Protein 3S5S (pdb70)

B-factor: mean 32.75, std 14.04, range [7.65, 86.2]

CATH classification: 3.30.390.10 (+1 more: 3.20.20.120)

Organism: Sorangium cellulosum (strain So ce56) (NCBI:txid448385)

Sequence (724 aa):
TTPTLIRRVSIEALDIPLHEPFGIAGGAQERAANLLVTVELADGTLGFGEAAPLPAFNGETQDGSRAAAVSLREAVVGSDARAWRAVARALREASGGGAGAARCAIETAILDALTKRAGMPLWAFFGGSGTALTTDITITTGSPERAEEAARRRAAAMGFRALKVKVGGRLAASDPARIEAIHAAAPGASLILDGNGGLTAGEALALVAHARRLGADVALLEQPVPRDDDWDGMKEVTRRAGVDVAADESAASAEDVLRVAAERAATVVNIKLMKGGIAEEALDIAAVARRAAGLGLMIGGMMVESVLAMTASACFAAGLGGFSFVDLDTPLFLAENPFDGGFVQRGPALSLEGIRAGHGVTPQGAENLYFTPTLIRRVSIEALDIPLHEPFGIAGGAQQERAANLLVTVELADGTLGFGEAAPLPAFNGETQDGSRAAAVSLREEAVVGSDARAWRAVARALRREASGGGAGAARCAIETAILDALTKRAGMPLWAFFGGSGTALTTDITITTGSPERAEEAARRRAAAMGFRALKVKVGGRLAASDPARIEAIHAAAPGASLILDGNGGLTAGEALALVAHARRLGADVALLEQPVPRDDWDGMKEVTRRAGVDVAADESAASAEDVLRVAAERRAATVVNIKLMKGGIAEALDIAAVARRAAGLGLMIGGMMVESVLAMTASACFAAGLGGFSFVDLDTPLFLAENPFDGGFVQRGPALSLEGIRAGHGVTPQ

Secondary structure (DSSP, 8-state):
--TTBEEEEEEEEEEEEEEEEEEETTEEEEEEEEEEEEEEETTS-EEEEEE---HHHHS--HHHHHHHHHHTHHHHTTSBGGGHHHHHHHHHHHHTT--HHHHHHHHHHHHHHHHHTTT-BHHHHTT-S-SEEE--EEE-SS-SHHHHHHHHHHHHHT--EEEEE--GGGTTTHHHHHHHHHHH-TT-EEEEE-TT-S-HHHHHHHHHHHHHTT-EEEEEE--S-TT-HHHHHHHHHHSSS-EEESTT-SSHHHHHHHHHTT--SEEEE-HHHHHHHHHHHHHHHHHHTT-EEEE--SS--HHHHHHHHHHHHHH--EEEE---GGGGBS---EE-S-EEETTEEE-TT--SBT--EE---EEEE-/-TTBEEEEEEEEEEEEB--STT----S--EEEEEEEEEEETTS-EEEEEE---HHHHS--HHHHHHHHHHHSTTTTTSBGGGHHHHHHHHHHHHTT--HHHHHHHHHHHHHHHHHHTT-BHHHHTT-S-SEEE--EEE-SS-HHHHHHHHHHHHHTT--EEEEE-SSTTGGGHHHHHHHHHHH-TT-EEEEE-TT---HHHHHHHHHHHHHHT-EEEEEE--S-TT-HHHHHHHHHHSSSEEEESTT-SSHHHHHHHHHHTS-SEEEE-HHHH-HHHHHHHHHHHHHTT-EEEE--SS--HHHHHHHHHHHHHH---SEE---GGGGBS---EE-S-EEETTEEE-TT--SBT--EE-

InterPro domains:
  IPR013341 Mandelate racemase, N-terminal domain [PF02746] (14-128)
  IPR013342 Mandelate racemase, C-terminal domain [PF13378] (148-361)
  IPR013342 Mandelate racemase, C-terminal domain [SM00922] (145-243)
  IPR029017 Enolase-like, N-terminal [G3DSA:3.30.390.10] (1-120)
  IPR029017 Enolase-like, N-terminal [SSF54826] (7-129)
  IPR034603 Dipeptide epimerase [cd03319] (9-330)
  IPR036849 Enolase-like, C-terminal domain superfamily [G3DSA:3.20.20.120] (121-367)
  IPR036849 Enolase-like, C-terminal domain superfamily [SSF51604] (117-359)

Foldseek 3Di:
DPQQAWFKKKKAWDWFAFPCWFAFAPDTDGIQGKMWIWTATNNGQIFIFIQRDGCRQPHDDSVNLVVLLVVLVVLGHRDGLVPLVSSLVSSCVVQVLPSLRSSQGRSLRSLQRVWQVVQHELLVVLACLDFKDFAAEEAGDDALVSLLVVLLVLLVLPHQEYEYHAAHPPNVRLLSSLVSNCVRNVNHEYEYAQSQRAFLVSQLVSLVSNVVSVHHHAEYENNHDLPPQVSLLVCLVRNPHFYEYENQPLALVSLVVCLVSVSTQAYEAECRSHHDVRSVSNVVSCVVSNHAYEYEYHLDALRSLLSSSSNDSSNDRHPHYHRCNNVRTPDHQKDFAWDDRSRMTGQVVRRTRRGIDGPVMDMDGD/DQQAWAFKDKDWDWFKFADFDDDDRPPIDTQTKMWIWIATNNGQIFIFIQRDDCVQPHDDNVNLVVLLVQLTVLRHGDGLVPLVVSLVSSCVSNVNDSLSSSQGVSLRSLLRVFQVVLAELLVVLAQLDFKDFAAEEQDDDALVSLLVSLQVLVVLPHQEYEYEEADPPNVCLLSNLVSSCVNRVSHEYEYEDSQHAALVSQLVSLVSNVVSPHHHAEYENNHALVPLVSLLSNQVPNPHFYEYENCQLFLVSLVVCLVSVSTQEYEAECSRHHDVRSVSNVVSNVVSRHAYEYEYDLDALSRLLSSSSNDSRNDRHPHYHRCNNSGTPDHQKDAGWDDRSSMTGQVPGRGRSGIDGD

Structure (mmCIF, N/CA/C/O backbone):
data_3S5S
#
_entry.id   3S5S
#
_cell.length_a   96.365
_cell.length_b   96.365
_cell.length_c   152.354
_cell.angle_alpha   90.000
_cell.angle_beta   90.000
_cell.angle_gamma   90.000
#
_symmetry.space_group_name_H-M   'P 43 21 2'
#
loop_
_entity.id
_entity.type
_entity.pdbx_description
1 polymer 'Mandelate racemase/muconate lactonizing enzyme family protein'
2 non-polymer 'SULFATE ION'
3 water water
#
loop_
_atom_site.group_PDB
_atom_site.id
_atom_site.type_symbol
_atom_site.label_atom_id
_atom_site.label_alt_id
_atom_site.label_comp_id
_atom_site.label_asym_id
_atom_site.label_entity_id
_atom_site.label_seq_id
_atom_site.pdbx_PDB_ins_code
_atom_site.Cartn_x
_atom_site.Cartn_y
_atom_site.Cartn_z
_atom_site.occupancy
_atom_site.B_iso_or_equiv
_atom_site.auth_seq_id
_atom_site.auth_comp_id
_atom_site.auth_asym_id
_atom_site.auth_atom_id
_atom_site.pdbx_PDB_model_num
ATOM 1 N N . THR A 1 2 ? -7.067 25.939 81.174 1.00 34.67 2 THR A N 1
ATOM 2 C CA . THR A 1 2 ? -5.804 25.643 80.416 1.00 34.29 2 THR A CA 1
ATOM 3 C C . THR A 1 2 ? -5.921 25.766 78.866 1.00 32.28 2 THR A C 1
ATOM 4 O O . THR A 1 2 ? -6.689 25.041 78.246 1.00 33.05 2 THR A O 1
ATOM 8 N N . THR A 1 3 ? -5.122 26.627 78.236 1.00 30.58 3 THR A N 1
ATOM 9 C CA . THR A 1 3 ? -5.219 26.850 76.777 1.00 29.16 3 THR A CA 1
ATOM 10 C C . THR A 1 3 ? -5.293 25.537 75.919 1.00 27.62 3 THR A C 1
ATOM 11 O O . THR A 1 3 ? -4.393 24.697 75.959 1.00 26.67 3 THR A O 1
ATOM 15 N N . PRO A 1 4 ? -6.366 25.363 75.136 1.00 27.02 4 PRO A N 1
ATOM 16 C CA . PRO A 1 4 ? -6.542 24.022 74.522 1.00 25.97 4 PRO A CA 1
ATOM 17 C C . PRO A 1 4 ? -5.453 23.592 73.561 1.00 25.19 4 PRO A C 1
ATOM 18 O O . PRO A 1 4 ? -5.190 22.381 73.384 1.00 25.06 4 PRO A O 1
ATOM 22 N N . THR A 1 5 ? -4.773 24.582 73.011 1.00 25.52 5 THR A N 1
ATOM 23 C CA . THR A 1 5 ? -3.858 24.378 71.881 1.00 24.46 5 THR A CA 1
ATOM 24 C C . THR A 1 5 ? -2.386 24.363 72.282 1.00 23.81 5 THR A C 1
ATOM 25 O O . THR A 1 5 ? -1.539 24.308 71.412 1.00 23.17 5 THR A O 1
ATOM 29 N N . LEU A 1 6 ? -2.079 24.426 73.579 1.00 23.99 6 LEU A N 1
ATOM 30 C CA . LEU A 1 6 ? -0.704 24.217 74.021 1.00 24.32 6 LEU A CA 1
ATOM 31 C C . LEU A 1 6 ? -0.308 22.775 73.745 1.00 23.20 6 LEU A C 1
ATOM 32 O O . LEU A 1 6 ? -1.116 21.875 73.924 1.00 22.68 6 LEU A O 1
ATOM 37 N N . ILE A 1 7 ? 0.940 22.570 73.341 1.00 22.77 7 ILE A N 1
ATOM 38 C CA . ILE A 1 7 ? 1.492 21.221 73.113 1.00 22.14 7 ILE A CA 1
ATOM 39 C C . ILE A 1 7 ? 1.940 20.547 74.412 1.00 24.45 7 ILE A C 1
ATOM 40 O O . ILE A 1 7 ? 2.910 20.957 75.081 1.00 26.04 7 ILE A O 1
ATOM 45 N N . ARG A 1 8 ? 1.192 19.521 74.782 1.00 25.59 8 ARG A N 1
ATOM 46 C CA . ARG A 1 8 ? 1.404 18.793 76.010 1.00 27.70 8 ARG A CA 1
ATOM 47 C C . ARG A 1 8 ? 2.451 17.674 75.821 1.00 27.40 8 ARG A C 1
ATOM 48 O O . ARG A 1 8 ? 3.182 17.357 76.733 1.00 27.04 8 ARG A O 1
ATOM 56 N N . ARG A 1 9 ? 2.501 17.075 74.634 1.00 26.45 9 ARG A N 1
ATOM 57 C CA . ARG A 1 9 ? 3.387 15.933 74.377 1.00 28.48 9 ARG A CA 1
ATOM 58 C C . ARG A 1 9 ? 3.818 15.763 72.908 1.00 27.52 9 ARG A C 1
ATOM 59 O O . ARG A 1 9 ? 2.983 15.859 72.011 1.00 26.32 9 ARG A O 1
ATOM 67 N N . VAL A 1 10 ? 5.102 15.490 72.682 1.00 28.25 10 VAL A N 1
ATOM 68 C CA . VAL A 1 10 ? 5.587 15.053 71.388 1.00 28.84 10 VAL A CA 1
ATOM 69 C C . VAL A 1 10 ? 6.153 13.632 71.496 1.00 30.07 10 VAL A C 1
ATOM 70 O O . VAL A 1 10 ? 7.012 13.363 72.319 1.00 31.91 10 VAL A O 1
ATOM 74 N N . SER A 1 11 ? 5.664 12.715 70.678 1.00 29.20 11 SER A N 1
ATOM 75 C CA . SER A 1 11 ? 6.291 11.419 70.562 1.00 29.84 11 SER A CA 1
ATOM 76 C C . SER A 1 11 ? 6.988 11.289 69.228 1.00 29.31 11 SER A C 1
ATOM 77 O O . SER A 1 11 ? 6.621 11.953 68.237 1.00 28.21 11 SER A O 1
ATOM 80 N N . ILE A 1 12 ? 8.003 10.437 69.232 1.00 29.91 12 ILE A N 1
ATOM 81 C CA . ILE A 1 12 ? 8.757 10.083 68.063 1.00 30.03 12 ILE A CA 1
ATOM 82 C C . ILE A 1 12 ? 8.894 8.555 68.050 1.00 31.01 12 ILE A C 1
ATOM 83 O O . ILE A 1 12 ? 9.375 7.965 69.018 1.00 31.75 12 ILE A O 1
ATOM 88 N N . GLU A 1 13 ? 8.500 7.913 66.961 1.00 30.19 13 GLU A N 1
ATOM 89 C CA . GLU A 1 13 ? 8.759 6.484 66.848 1.00 32.04 13 GLU A CA 1
ATOM 90 C C . GLU A 1 13 ? 9.261 6.096 65.456 1.00 30.88 13 GLU A C 1
ATOM 91 O O . GLU A 1 13 ? 9.061 6.824 64.468 1.00 30.28 13 GLU A O 1
ATOM 97 N N . ALA A 1 14 ? 9.938 4.957 65.411 1.00 32.02 14 ALA A N 1
ATOM 98 C CA . ALA A 1 14 ? 10.402 4.322 64.186 1.00 32.45 14 ALA A CA 1
ATOM 99 C C . ALA A 1 14 ? 9.240 4.160 63.187 1.00 31.92 14 ALA A C 1
ATOM 100 O O . ALA A 1 14 ? 8.158 3.682 63.556 1.00 32.55 14 ALA A O 1
ATOM 102 N N . LEU A 1 15 ? 9.459 4.591 61.949 1.00 30.53 15 LEU A N 1
ATOM 103 C CA . LEU A 1 15 ? 8.502 4.348 60.851 1.00 30.51 15 LEU A CA 1
ATOM 104 C C . LEU A 1 15 ? 9.233 3.591 59.716 1.00 31.03 15 LEU A C 1
ATOM 105 O O . LEU A 1 15 ? 9.696 4.197 58.733 1.00 30.48 15 LEU A O 1
ATOM 110 N N . ASP A 1 16 ? 9.384 2.291 59.900 1.00 31.63 16 ASP A N 1
ATOM 111 C CA . ASP A 1 16 ? 10.113 1.471 58.958 1.00 34.09 16 ASP A CA 1
ATOM 112 C C . ASP A 1 16 ? 9.136 0.752 58.030 1.00 34.95 16 ASP A C 1
ATOM 113 O O . ASP A 1 16 ? 8.440 -0.189 58.454 1.00 35.91 16 ASP A O 1
ATOM 118 N N . ILE A 1 17 ? 9.109 1.179 56.771 1.00 34.58 17 ILE A N 1
ATOM 119 C CA . ILE A 1 17 ? 8.284 0.535 55.751 1.00 35.05 17 ILE A CA 1
ATOM 120 C C . ILE A 1 17 ? 9.094 -0.097 54.617 1.00 36.53 17 ILE A C 1
ATOM 121 O O . ILE A 1 17 ? 9.913 0.589 53.983 1.00 36.72 17 ILE A O 1
ATOM 126 N N . PRO A 1 18 ? 8.848 -1.383 54.330 1.00 38.09 18 PRO A N 1
ATOM 127 C CA . PRO A 1 18 ? 9.539 -2.036 53.245 1.00 40.39 18 PRO A CA 1
ATOM 128 C C . PRO A 1 18 ? 9.242 -1.399 51.876 1.00 40.84 18 PRO A C 1
ATOM 129 O O . PRO A 1 18 ? 8.122 -0.932 51.621 1.00 39.55 18 PRO A O 1
ATOM 133 N N . LEU A 1 19 ? 10.275 -1.339 51.039 1.00 43.23 19 LEU A N 1
ATOM 134 C CA . LEU A 1 19 ? 10.170 -1.012 49.625 1.00 45.34 19 LEU A CA 1
ATOM 135 C C . LEU A 1 19 ? 10.077 -2.357 48.902 1.00 49.56 19 LEU A C 1
ATOM 136 O O . LEU A 1 19 ? 10.690 -3.339 49.365 1.00 51.48 19 LEU A O 1
ATOM 141 N N . HIS A 1 20 ? 9.299 -2.439 47.814 1.00 52.26 20 HIS A N 1
ATOM 142 C CA . HIS A 1 20 ? 9.182 -3.714 47.061 1.00 57.17 20 HIS A CA 1
ATOM 143 C C . HIS A 1 20 ? 10.591 -4.146 46.613 1.00 60.68 20 HIS A C 1
ATOM 144 O O . HIS A 1 20 ? 11.158 -5.195 47.017 1.00 62.15 20 HIS A O 1
ATOM 151 N N . GLU A 1 21 ? 11.124 -3.285 45.750 1.00 62.42 21 GLU A N 1
ATOM 152 C CA . GLU A 1 21 ? 12.502 -3.285 45.294 1.00 65.62 21 GLU A CA 1
ATOM 153 C C . GLU A 1 21 ? 13.127 -2.036 45.976 1.00 64.21 21 GLU A C 1
ATOM 154 O O . GLU A 1 21 ? 12.406 -1.093 46.283 1.00 62.51 21 GLU A O 1
ATOM 160 N N . PRO A 1 22 ? 14.450 -2.050 46.260 1.00 66.04 22 PRO A N 1
ATOM 161 C CA . PRO A 1 22 ? 15.193 -0.821 46.599 1.00 65.16 22 PRO A CA 1
ATOM 162 C C . PRO A 1 22 ? 14.908 0.361 45.638 1.00 64.19 22 PRO A C 1
ATOM 163 O O . PRO A 1 22 ? 14.660 0.137 44.441 1.00 65.52 22 PRO A O 1
ATOM 167 N N . PHE A 1 23 ? 14.924 1.591 46.169 1.00 62.09 23 PHE A N 1
ATOM 168 C CA . PHE A 1 23 ? 14.699 2.834 45.405 1.00 60.37 23 PHE A CA 1
ATOM 169 C C . PHE A 1 23 ? 16.084 3.413 45.043 1.00 60.83 23 PHE A C 1
ATOM 170 O O . PHE A 1 23 ? 16.704 4.113 45.848 1.00 59.53 23 PHE A O 1
ATOM 178 N N . GLY A 1 24 ? 16.583 3.081 43.851 1.00 62.56 24 GLY A N 1
ATOM 179 C CA . GLY A 1 24 ? 17.936 3.486 43.431 1.00 63.94 24 GLY A CA 1
ATOM 180 C C . GLY A 1 24 ? 17.975 4.919 42.913 1.00 63.32 24 GLY A C 1
ATOM 181 O O . GLY A 1 24 ? 17.169 5.289 42.043 1.00 62.91 24 GLY A O 1
ATOM 182 N N . ILE A 1 25 ? 18.880 5.739 43.464 1.00 63.18 25 ILE A N 1
ATOM 183 C CA . ILE A 1 25 ? 19.192 7.077 42.907 1.00 62.51 25 ILE A CA 1
ATOM 184 C C . ILE A 1 25 ? 20.681 7.125 42.533 1.00 64.57 25 ILE A C 1
ATOM 185 O O . ILE A 1 25 ? 21.385 6.116 42.686 1.00 66.09 25 ILE A O 1
ATOM 190 N N . ALA A 1 26 ? 21.158 8.273 42.037 1.00 64.70 26 ALA A N 1
ATOM 191 C CA . ALA A 1 26 ? 22.588 8.461 41.734 1.00 66.34 26 ALA A CA 1
ATOM 192 C C . ALA A 1 26 ? 23.438 8.236 42.992 1.00 67.37 26 ALA A C 1
ATOM 193 O O . ALA A 1 26 ? 23.419 9.054 43.925 1.00 66.50 26 ALA A O 1
ATOM 195 N N . GLY A 1 27 ? 24.157 7.113 43.026 1.00 69.63 27 GLY A N 1
ATOM 196 C CA . GLY A 1 27 ? 24.863 6.674 44.238 1.00 70.74 27 GLY A CA 1
ATOM 197 C C . GLY A 1 27 ? 23.992 6.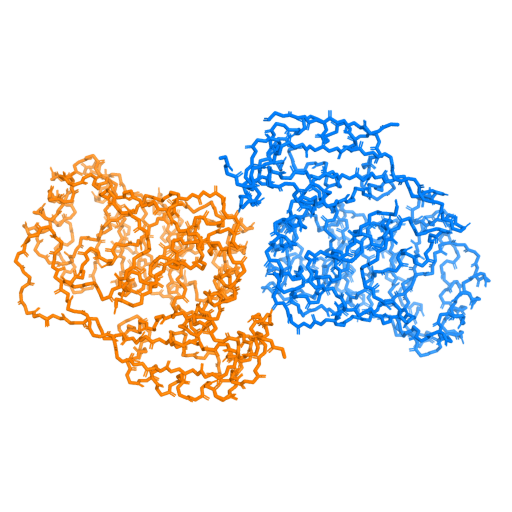726 45.501 1.00 68.96 27 GLY A C 1
ATOM 198 O O . GLY A 1 27 ? 24.217 7.549 46.403 1.00 67.86 27 GLY A O 1
ATOM 199 N N . GLY A 1 28 ? 22.992 5.848 45.556 1.00 68.05 28 GLY A N 1
ATOM 200 C CA . GLY A 1 28 ? 22.203 5.667 46.758 1.00 66.52 28 GLY A CA 1
ATOM 201 C C . GLY A 1 28 ? 20.994 4.768 46.584 1.00 65.78 28 GLY A C 1
ATOM 202 O O . GLY A 1 28 ? 20.119 5.045 45.749 1.00 64.36 28 GLY A O 1
ATOM 203 N N . ALA A 1 29 ? 20.955 3.689 47.376 1.00 66.11 29 ALA A N 1
ATOM 204 C CA . ALA A 1 29 ? 19.774 2.809 47.467 1.00 64.63 29 ALA A CA 1
ATOM 205 C C . ALA A 1 29 ? 19.225 2.734 48.891 1.00 63.00 29 ALA A C 1
ATOM 206 O O . ALA A 1 29 ? 19.957 2.456 49.857 1.00 64.25 29 ALA A O 1
ATOM 208 N N . GLN A 1 30 ? 17.929 3.013 48.997 1.00 59.63 30 GLN A N 1
ATOM 209 C CA . GLN A 1 30 ? 17.145 2.887 50.218 1.00 57.04 30 GLN A CA 1
ATOM 210 C C . GLN A 1 30 ? 16.339 1.542 50.087 1.00 56.39 30 GLN A C 1
ATOM 211 O O . GLN A 1 30 ? 15.542 1.429 49.165 1.00 55.73 30 GLN A O 1
ATOM 217 N N . GLU A 1 31 ? 16.558 0.531 50.954 1.00 55.86 31 GLU A N 1
ATOM 218 C CA . GLU A 1 31 ? 15.854 -0.807 50.865 1.00 55.20 31 GLU A CA 1
ATOM 219 C C . GLU A 1 31 ? 14.674 -0.973 51.851 1.00 52.33 31 GLU A C 1
ATOM 220 O O . GLU A 1 31 ? 14.008 -2.026 51.909 1.00 52.87 31 GLU A O 1
ATOM 226 N N . ARG A 1 32 ? 14.460 0.078 52.632 1.00 47.67 32 ARG A N 1
ATOM 227 C CA . ARG A 1 32 ? 13.473 0.155 53.676 1.00 44.65 32 ARG A CA 1
ATOM 228 C C . ARG A 1 32 ? 13.306 1.650 53.656 1.00 41.12 32 ARG A C 1
ATOM 229 O O . ARG A 1 32 ? 14.275 2.365 53.447 1.00 40.66 32 ARG A O 1
ATOM 237 N N . ALA A 1 33 ? 12.095 2.145 53.839 1.00 37.63 33 ALA A N 1
ATOM 238 C CA . ALA A 1 33 ? 11.958 3.522 54.183 1.00 33.88 33 ALA A CA 1
ATOM 239 C C . ALA A 1 33 ? 12.156 3.612 55.703 1.00 33.49 33 ALA A C 1
ATOM 240 O O . ALA A 1 33 ? 11.281 3.186 56.489 1.00 33.31 33 ALA A O 1
ATOM 242 N N . ALA A 1 34 ? 13.333 4.103 56.111 1.00 31.76 34 ALA A N 1
ATOM 243 C CA . ALA A 1 34 ? 13.680 4.276 57.523 1.00 30.72 34 ALA A CA 1
ATOM 244 C C . ALA A 1 34 ? 13.257 5.696 58.004 1.00 28.56 34 ALA A C 1
ATOM 245 O O . ALA A 1 34 ? 14.063 6.627 58.138 1.00 28.09 34 ALA A O 1
ATOM 247 N N . ASN A 1 35 ? 11.962 5.832 58.260 1.00 26.85 35 ASN A N 1
ATOM 248 C CA . ASN A 1 35 ? 11.368 7.099 58.594 1.00 24.64 35 ASN A CA 1
ATOM 249 C C . ASN A 1 35 ? 11.027 7.182 60.103 1.00 24.87 35 ASN A C 1
ATOM 250 O O . ASN A 1 35 ? 11.409 6.302 60.889 1.00 25.16 35 ASN A O 1
ATOM 255 N N . LEU A 1 36 ? 10.383 8.278 60.508 1.00 23.30 36 LEU A N 1
ATOM 256 C CA . LEU A 1 36 ? 9.927 8.418 61.872 1.00 23.80 36 LEU A CA 1
ATOM 257 C C . LEU A 1 36 ? 8.511 8.917 61.829 1.00 23.41 36 LEU A C 1
ATOM 258 O O . LEU A 1 36 ? 8.116 9.654 60.889 1.00 22.42 36 LEU A O 1
ATOM 263 N N . LEU A 1 37 ? 7.769 8.531 62.857 1.00 22.94 37 LEU A N 1
ATOM 264 C CA . LEU A 1 37 ? 6.442 9.075 63.066 1.00 22.57 37 LEU A CA 1
ATOM 265 C C . LEU A 1 37 ? 6.498 9.932 64.330 1.00 22.08 37 LEU A C 1
ATOM 266 O O . LEU A 1 37 ? 6.936 9.455 65.425 1.00 22.44 37 LEU A O 1
ATOM 271 N N . VAL A 1 38 ? 6.094 11.187 64.145 1.00 20.89 38 VAL A N 1
ATOM 272 C CA . VAL A 1 38 ? 6.007 12.195 65.204 1.00 20.67 38 VAL A CA 1
ATOM 273 C C . VAL A 1 38 ? 4.544 12.461 65.457 1.00 20.93 38 VAL A C 1
ATOM 274 O O . VAL A 1 38 ? 3.774 12.725 64.525 1.00 20.42 38 VAL A O 1
ATOM 278 N N . THR A 1 39 ? 4.167 12.367 66.722 1.00 22.74 39 THR A N 1
ATOM 279 C CA . THR A 1 39 ? 2.810 12.653 67.175 1.00 23.19 39 THR A CA 1
ATOM 280 C C . THR A 1 39 ? 2.914 13.831 68.123 1.00 23.85 39 THR A C 1
ATOM 281 O O . THR A 1 39 ? 3.689 13.828 69.080 1.00 25.12 39 THR A O 1
ATOM 285 N N . VAL A 1 40 ? 2.111 14.842 67.860 1.00 23.76 40 VAL A N 1
ATOM 286 C CA . VAL A 1 40 ? 1.972 15.981 68.750 1.00 23.70 40 VAL A CA 1
ATOM 287 C C . VAL A 1 40 ? 0.585 15.832 69.373 1.00 24.75 40 VAL A C 1
ATOM 288 O O . VAL A 1 40 ? -0.388 15.592 68.656 1.00 25.35 40 VAL A O 1
ATOM 292 N N . GLU A 1 41 ? 0.492 15.924 70.702 1.00 26.24 41 GLU A N 1
ATOM 293 C CA . GLU A 1 41 ? -0.788 15.910 71.389 1.00 26.19 41 GLU A CA 1
ATOM 294 C C . GLU A 1 41 ? -1.035 17.259 72.056 1.00 25.93 41 GLU A C 1
ATOM 295 O O . GLU A 1 41 ? -0.210 17.712 72.854 1.00 27.34 41 GLU A O 1
ATOM 301 N N . LEU A 1 42 ? -2.171 17.891 71.752 1.00 24.22 42 LEU A N 1
ATOM 302 C CA . LEU A 1 42 ? -2.553 19.169 72.382 1.00 23.17 42 LEU A CA 1
ATOM 303 C C . LEU A 1 42 ? -3.224 18.936 73.732 1.00 24.68 42 LEU A C 1
ATOM 304 O O . LEU A 1 42 ? -3.605 17.803 74.066 1.00 25.72 42 LEU A O 1
ATOM 309 N N . ALA A 1 43 ? -3.399 20.024 74.474 1.00 24.03 43 ALA A N 1
ATOM 310 C CA . ALA A 1 43 ? -3.950 19.986 75.782 1.00 25.35 43 ALA A CA 1
ATOM 311 C C . ALA A 1 43 ? -5.383 19.501 75.765 1.00 25.92 43 ALA A C 1
ATOM 312 O O . ALA A 1 43 ? -5.806 18.845 76.737 1.00 25.39 43 ALA A O 1
ATOM 314 N N . ASP A 1 44 ? -6.110 19.804 74.678 1.00 24.74 44 ASP A N 1
ATOM 315 C CA . ASP A 1 44 ? -7.505 19.390 74.560 1.00 25.39 44 ASP A CA 1
ATOM 316 C C . ASP A 1 44 ? -7.621 17.954 74.078 1.00 25.88 44 ASP A C 1
ATOM 317 O O . ASP A 1 44 ? -8.728 17.439 73.983 1.00 26.52 44 ASP A O 1
ATOM 322 N N . GLY A 1 45 ? -6.491 17.302 73.757 1.00 26.04 45 GLY A N 1
ATOM 323 C CA . GLY A 1 45 ? -6.491 15.869 73.382 1.00 25.22 45 GLY A CA 1
ATOM 324 C C . GLY A 1 45 ? -6.304 15.621 71.882 1.00 25.27 45 GLY A C 1
ATOM 325 O O . GLY A 1 45 ? -6.156 14.456 71.459 1.00 25.83 45 GLY A O 1
ATOM 326 N N . THR A 1 46 ? -6.305 16.691 71.073 1.00 23.52 46 THR A N 1
ATOM 327 C CA . THR A 1 46 ? -6.107 16.576 69.632 1.00 22.63 46 THR A CA 1
ATOM 328 C C . THR A 1 46 ? -4.749 15.943 69.329 1.00 22.81 46 THR A C 1
ATOM 329 O O . THR A 1 46 ? -3.717 16.371 69.846 1.00 22.96 46 THR A O 1
ATOM 333 N N . LEU A 1 47 ? -4.732 14.943 68.462 1.00 22.99 47 LEU A N 1
ATOM 334 C CA . LEU A 1 47 ? -3.436 14.383 68.021 1.00 22.90 47 LEU A CA 1
ATOM 335 C C . LEU A 1 47 ? -3.114 14.908 66.646 1.00 22.12 47 LEU A C 1
ATOM 336 O O . LEU A 1 47 ? -3.999 15.000 65.796 1.00 22.45 47 LEU A O 1
ATOM 341 N N . GLY A 1 48 ? -1.871 15.298 66.434 1.00 21.61 48 GLY A N 1
ATOM 342 C CA . GLY A 1 48 ? -1.441 15.711 65.096 1.00 21.05 48 GLY A CA 1
ATOM 343 C C . GLY A 1 48 ? -0.271 14.788 64.755 1.00 22.31 48 GLY A C 1
ATOM 344 O O . GLY A 1 48 ? 0.514 14.385 65.651 1.00 22.08 48 GLY A O 1
ATOM 345 N N . PHE A 1 49 ? -0.165 14.457 63.463 1.00 21.78 49 PHE A N 1
ATOM 346 C CA . PHE A 1 49 ? 0.784 13.460 62.974 1.00 20.65 49 PHE A CA 1
ATOM 347 C C . PHE A 1 49 ? 1.724 14.007 61.926 1.00 19.36 49 PHE A C 1
ATOM 348 O O . PHE A 1 49 ? 1.301 14.693 61.024 1.00 18.45 49 PHE A O 1
ATOM 356 N N . GLY A 1 50 ? 3.014 13.717 62.063 1.00 18.88 50 GLY A N 1
ATOM 357 C CA . GLY A 1 50 ? 3.952 14.076 61.043 1.00 17.39 50 GLY A CA 1
ATOM 358 C C . GLY A 1 50 ? 4.934 12.964 60.773 1.00 18.84 50 GLY A C 1
ATOM 359 O O . GLY A 1 50 ? 5.046 12.029 61.559 1.00 20.26 50 GLY A O 1
ATOM 360 N N . GLU A 1 51 ? 5.654 13.088 59.658 1.00 18.86 51 GLU A N 1
ATOM 361 C CA . GLU A 1 51 ? 6.574 12.079 59.154 1.00 19.71 51 GLU A CA 1
ATOM 362 C C . GLU A 1 51 ? 7.949 12.703 58.842 1.00 19.85 51 GLU A C 1
ATOM 363 O O . GLU A 1 51 ? 8.056 13.683 58.118 1.00 20.05 51 GLU A O 1
ATOM 369 N N . ALA A 1 52 ? 9.001 12.139 59.415 1.00 20.13 52 ALA A N 1
ATOM 3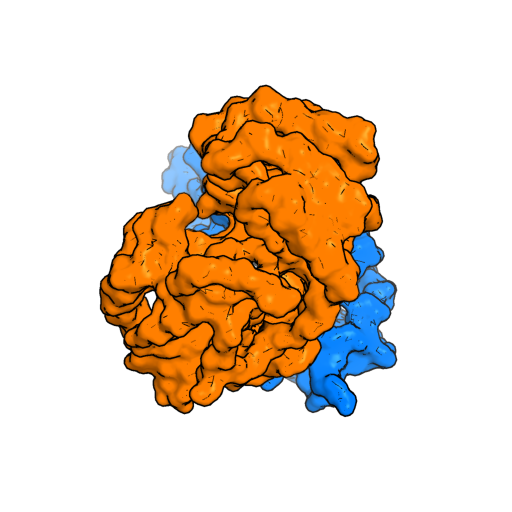70 C CA . ALA A 1 52 ? 10.366 12.452 58.996 1.00 19.35 52 ALA A CA 1
ATOM 371 C C . ALA A 1 52 ? 10.826 11.361 58.034 1.00 19.77 52 ALA A C 1
ATOM 372 O O . ALA A 1 52 ? 10.780 10.168 58.342 1.00 20.74 52 ALA A O 1
ATOM 374 N N . ALA A 1 53 ? 11.265 11.774 56.862 1.00 20.52 53 ALA A N 1
ATOM 375 C CA . ALA A 1 53 ? 11.710 10.831 55.842 1.00 22.49 53 ALA A CA 1
ATOM 376 C C . ALA A 1 53 ? 13.104 11.272 55.383 1.00 24.15 53 ALA A C 1
ATOM 377 O O . ALA A 1 53 ? 13.291 11.659 54.221 1.00 25.56 53 ALA A O 1
ATOM 379 N N . PRO A 1 54 ? 14.079 11.248 56.288 1.00 24.95 54 PRO A N 1
ATOM 380 C CA . PRO A 1 54 ? 15.391 11.690 55.864 1.00 25.61 54 PRO A CA 1
ATOM 381 C C . PRO A 1 54 ? 15.938 10.713 54.850 1.00 27.38 54 PRO A C 1
ATOM 382 O O . PRO A 1 54 ? 15.633 9.518 54.895 1.00 28.74 54 PRO A O 1
ATOM 386 N N . LEU A 1 55 ? 16.737 11.214 53.926 1.00 27.71 55 LEU A N 1
ATOM 387 C CA . LEU A 1 55 ? 17.242 10.388 52.862 1.00 28.92 55 LEU A CA 1
ATOM 388 C C . LEU A 1 55 ? 18.723 10.678 52.793 1.00 30.94 55 LEU A C 1
ATOM 389 O O . LEU A 1 55 ? 19.143 11.725 52.282 1.00 30.08 55 LEU A O 1
ATOM 394 N N . PRO A 1 56 ? 19.519 9.775 53.379 1.00 32.93 56 PRO A N 1
ATOM 395 C CA . PRO A 1 56 ? 20.942 9.981 53.532 1.00 35.52 56 PRO A CA 1
ATOM 396 C C . PRO A 1 56 ? 21.546 10.238 52.155 1.00 37.01 56 PRO A C 1
ATOM 397 O O . PRO A 1 56 ? 22.374 11.139 51.987 1.00 37.86 56 PRO A O 1
ATOM 401 N N . ALA A 1 57 ? 21.107 9.461 51.179 1.00 38.14 57 ALA A N 1
ATOM 402 C CA . ALA A 1 57 ? 21.698 9.520 49.854 1.00 40.32 57 ALA A CA 1
ATOM 403 C C . ALA A 1 57 ? 21.370 10.844 49.171 1.00 39.24 57 ALA A C 1
ATOM 404 O O . ALA A 1 57 ? 22.091 11.233 48.266 1.00 40.34 57 ALA A O 1
ATOM 406 N N . PHE A 1 58 ? 20.321 11.542 49.631 1.00 37.16 58 PHE A N 1
ATOM 407 C CA . PHE A 1 58 ? 19.971 12.858 49.081 1.00 36.21 58 PHE A CA 1
ATOM 408 C C . PHE A 1 58 ? 20.736 14.047 49.678 1.00 36.57 58 PHE A C 1
ATOM 409 O O . PHE A 1 58 ? 21.213 14.887 48.923 1.00 37.63 58 PHE A O 1
ATOM 417 N N . ASN A 1 59 ? 20.823 14.147 51.007 1.00 36.52 59 ASN A N 1
ATOM 418 C CA . ASN A 1 59 ? 21.462 15.298 51.696 1.00 36.07 59 ASN A CA 1
ATOM 419 C C . ASN A 1 59 ? 22.101 14.957 53.047 1.00 36.04 59 ASN A C 1
ATOM 420 O O . ASN A 1 59 ? 22.490 15.854 53.837 1.00 34.91 59 ASN A O 1
ATOM 425 N N . GLY A 1 60 ? 22.213 13.656 53.311 1.00 36.01 60 GLY A N 1
ATOM 426 C CA . GLY A 1 60 ? 22.960 13.197 54.482 1.00 36.73 60 GLY A CA 1
ATOM 427 C C . GLY A 1 60 ? 22.220 12.995 55.807 1.00 35.52 60 GLY A C 1
ATOM 428 O O . GLY A 1 60 ? 22.812 12.463 56.727 1.00 37.17 60 GLY A O 1
ATOM 429 N N . GLU A 1 61 ? 20.961 13.420 55.924 1.00 33.06 61 GLU A N 1
ATOM 430 C CA . GLU A 1 61 ? 20.159 13.172 57.128 1.00 32.27 61 GLU A CA 1
ATOM 431 C C . GLU A 1 61 ? 19.819 11.687 57.314 1.00 31.47 61 GLU A C 1
ATOM 432 O O . GLU A 1 61 ? 19.566 10.984 56.361 1.00 31.77 61 GLU A O 1
ATOM 438 N N . THR A 1 62 ? 19.818 11.203 58.550 1.00 31.06 62 THR A N 1
ATOM 439 C CA . THR A 1 62 ? 19.546 9.784 58.799 1.00 30.43 62 THR A CA 1
ATOM 440 C C . THR A 1 62 ? 18.345 9.612 59.714 1.00 29.00 62 THR A C 1
ATOM 441 O O . THR A 1 62 ? 17.845 10.598 60.257 1.00 28.55 62 THR A O 1
ATOM 445 N N . GLN A 1 63 ? 17.837 8.386 59.833 1.00 28.76 63 GLN A N 1
ATOM 446 C CA . GLN A 1 63 ? 16.743 8.090 60.769 1.00 27.72 63 GLN A CA 1
ATOM 447 C C . GLN A 1 63 ? 17.063 8.521 62.216 1.00 28.85 63 GLN A C 1
ATOM 448 O O . GLN A 1 63 ? 16.313 9.281 62.831 1.00 27.34 63 GLN A O 1
ATOM 454 N N . ASP A 1 64 ? 18.185 8.009 62.721 1.00 31.87 64 ASP A N 1
ATOM 455 C CA . ASP A 1 64 ? 18.735 8.279 64.039 1.00 34.26 64 ASP A CA 1
ATOM 456 C C . ASP A 1 64 ? 19.235 9.730 64.279 1.00 33.39 64 ASP A C 1
ATOM 457 O O . ASP A 1 64 ? 19.097 10.246 65.406 1.00 33.16 64 ASP A O 1
ATOM 462 N N . GLY A 1 65 ? 19.851 10.357 63.272 1.00 31.99 65 GLY A N 1
ATOM 463 C CA . GLY A 1 65 ? 20.166 11.790 63.342 1.00 30.69 65 GLY A CA 1
ATOM 464 C C . GLY A 1 65 ? 18.903 12.621 63.532 1.00 29.21 65 GLY A C 1
ATOM 465 O O . GLY A 1 65 ? 18.851 13.520 64.371 1.00 28.72 65 GLY A O 1
ATOM 466 N N . SER A 1 66 ? 17.860 12.291 62.772 1.00 28.67 66 SER A N 1
ATOM 467 C CA . SER A 1 66 ? 16.602 13.013 62.852 1.00 27.70 66 SER A CA 1
ATOM 468 C C . SER A 1 66 ? 15.918 12.756 64.195 1.00 28.36 66 SER A C 1
ATOM 469 O O . SER A 1 66 ? 15.454 13.707 64.855 1.00 27.28 66 SER A O 1
ATOM 472 N N . ARG A 1 67 ? 15.892 11.487 64.618 1.00 29.34 67 ARG A N 1
ATOM 473 C CA . ARG A 1 67 ? 15.377 11.166 65.929 1.00 30.61 67 ARG A CA 1
ATOM 474 C C . ARG A 1 67 ? 16.087 11.966 67.028 1.00 31.05 67 ARG A C 1
ATOM 475 O O . ARG A 1 67 ? 15.426 12.533 67.881 1.00 30.97 67 ARG A O 1
ATOM 483 N N . ALA A 1 68 ? 17.418 12.052 66.992 1.00 31.48 68 ALA A N 1
ATOM 484 C CA . ALA A 1 68 ? 18.128 12.776 68.050 1.00 31.84 68 ALA A CA 1
ATOM 485 C C . ALA A 1 68 ? 17.878 14.263 67.917 1.00 30.42 68 ALA A C 1
ATOM 486 O O . ALA A 1 68 ? 17.824 14.956 68.919 1.00 31.81 68 ALA A O 1
ATOM 488 N N . ALA A 1 69 ? 17.692 14.754 66.703 1.00 28.40 69 ALA A N 1
ATOM 489 C CA . ALA A 1 69 ? 17.453 16.184 66.524 1.00 27.35 69 ALA A CA 1
ATOM 490 C C . ALA A 1 69 ? 16.090 16.639 67.133 1.00 26.57 69 ALA A C 1
ATOM 491 O O . ALA A 1 69 ? 16.036 17.655 67.846 1.00 26.50 69 ALA A O 1
ATOM 493 N N . ALA A 1 70 ? 15.023 15.877 66.839 1.00 26.07 70 ALA A N 1
ATOM 494 C CA . ALA A 1 70 ? 13.672 16.071 67.407 1.00 25.87 70 ALA A CA 1
ATOM 495 C C . ALA A 1 70 ? 13.672 16.108 68.910 1.00 27.10 70 ALA A C 1
ATOM 496 O O . ALA A 1 70 ? 13.069 16.982 69.490 1.00 27.13 70 ALA A O 1
ATOM 498 N N . VAL A 1 71 ? 14.381 15.167 69.532 1.00 29.65 71 VAL A N 1
ATOM 499 C CA . VAL A 1 71 ? 14.576 15.147 70.965 1.00 30.59 71 VAL A CA 1
ATOM 500 C C . VAL A 1 71 ? 15.296 16.408 71.501 1.00 31.86 71 VAL A C 1
ATOM 501 O O . VAL A 1 71 ? 14.837 16.996 72.496 1.00 31.85 71 VAL A O 1
ATOM 505 N N . SER A 1 72 ? 16.389 16.844 70.850 1.00 32.05 72 SER A N 1
ATOM 506 C CA . SER A 1 72 ? 17.072 18.101 71.218 1.00 32.93 72 SER A CA 1
ATOM 507 C C . SER A 1 72 ? 16.172 19.316 71.084 1.00 32.43 72 SER A C 1
ATOM 508 O O . SER A 1 72 ? 16.424 20.352 71.718 1.00 33.42 72 SER A O 1
ATOM 511 N N . LEU A 1 73 ? 15.188 19.210 70.205 1.00 30.17 73 LEU A N 1
ATOM 512 C CA . LEU A 1 73 ? 14.351 20.339 69.841 1.00 31.17 73 LEU A CA 1
ATOM 513 C C . LEU A 1 73 ? 13.083 20.393 70.715 1.00 32.01 73 LEU A C 1
ATOM 514 O O . LEU A 1 73 ? 12.294 21.329 70.624 1.00 30.75 73 LEU A O 1
ATOM 519 N N . ARG A 1 74 ? 12.893 19.384 71.560 1.00 34.67 74 ARG A N 1
ATOM 520 C CA . ARG A 1 74 ? 11.615 19.215 72.266 1.00 36.63 74 ARG A CA 1
ATOM 521 C C . ARG A 1 74 ? 11.114 20.491 72.952 1.00 37.72 74 ARG A C 1
ATOM 522 O O . ARG A 1 74 ? 9.912 20.713 73.021 1.00 37.78 74 ARG A O 1
ATOM 530 N N . GLU A 1 75 ? 12.036 21.329 73.426 1.00 39.92 75 GLU A N 1
ATOM 531 C CA . GLU A 1 75 ? 11.702 22.460 74.284 1.00 41.89 75 GLU A CA 1
ATOM 532 C C . GLU A 1 75 ? 11.187 23.594 73.424 1.00 40.77 75 GLU A C 1
ATOM 533 O O . GLU A 1 75 ? 10.405 24.439 73.858 1.00 40.86 75 GLU A O 1
ATOM 539 N N . ALA A 1 76 ? 11.638 23.619 72.186 1.00 39.40 76 ALA A N 1
ATOM 540 C CA . ALA A 1 76 ? 11.120 24.577 71.262 1.00 37.72 76 ALA A CA 1
ATOM 541 C C . ALA A 1 76 ? 9.649 24.206 70.916 1.00 36.29 76 ALA A C 1
ATOM 542 O O . ALA A 1 76 ? 8.931 25.033 70.317 1.00 36.65 76 ALA A O 1
ATOM 544 N N . VAL A 1 77 ? 9.201 23.008 71.320 1.00 33.97 77 VAL A N 1
ATOM 545 C CA . VAL A 1 77 ? 7.904 22.466 70.842 1.00 31.66 77 VAL A CA 1
ATOM 546 C C . VAL A 1 77 ? 6.935 22.257 72.019 1.00 31.78 77 VAL A C 1
ATOM 547 O O . VAL A 1 77 ? 5.864 22.901 72.103 1.00 32.36 77 VAL A O 1
ATOM 551 N N . VAL A 1 78 ? 7.321 21.389 72.941 1.00 30.40 78 VAL A N 1
ATOM 552 C CA . VAL A 1 78 ? 6.490 21.086 74.094 1.00 30.51 78 VAL A CA 1
ATOM 553 C C . VAL A 1 78 ? 6.279 22.338 74.957 1.00 30.18 78 VAL A C 1
ATOM 554 O O . VAL A 1 78 ? 7.224 23.036 75.274 1.00 29.73 78 VAL A O 1
ATOM 558 N N . GLY A 1 79 ? 5.017 22.631 75.293 1.00 29.94 79 GLY A N 1
ATOM 559 C CA . GLY A 1 79 ? 4.651 23.820 76.046 1.00 29.29 79 GLY A CA 1
ATOM 560 C C . GLY A 1 79 ? 4.332 25.015 75.141 1.00 29.07 79 GLY A C 1
ATOM 561 O O . GLY A 1 79 ? 3.802 26.013 75.616 1.00 30.35 79 GLY A O 1
ATOM 562 N N . SER A 1 80 ? 4.669 24.928 73.857 1.00 27.47 80 SER A N 1
ATOM 563 C CA . SER A 1 80 ? 4.305 25.935 72.878 1.00 27.29 80 SER A CA 1
ATOM 564 C C . SER A 1 80 ? 2.858 25.782 72.394 1.00 26.99 80 SER A C 1
ATOM 565 O O . SER A 1 80 ? 2.279 24.700 72.445 1.00 27.99 80 SER A O 1
ATOM 568 N N . ASP A 1 81 ? 2.295 26.871 71.906 1.00 26.83 81 ASP A N 1
ATOM 569 C CA . ASP A 1 81 ? 0.947 26.941 71.407 1.00 26.27 81 ASP A CA 1
ATOM 570 C C . ASP A 1 81 ? 0.999 26.518 69.960 1.00 24.92 81 ASP A C 1
ATOM 571 O O . ASP A 1 81 ? 1.858 27.003 69.207 1.00 25.01 81 ASP A O 1
ATOM 576 N N . ALA A 1 82 ? 0.082 25.642 69.563 1.00 22.26 82 ALA A N 1
ATOM 577 C CA . ALA A 1 82 ? -0.017 25.235 68.174 1.00 21.23 82 ALA A CA 1
ATOM 578 C C . ALA A 1 82 ? -0.497 26.365 67.253 1.00 20.63 82 ALA A C 1
ATOM 579 O O . ALA A 1 82 ? -0.233 26.336 66.037 1.00 20.39 82 ALA A O 1
ATOM 581 N N . ARG A 1 83 ? -1.233 27.325 67.809 1.00 20.46 83 ARG A N 1
ATOM 582 C CA . ARG A 1 83 ? -1.633 28.510 67.068 1.00 20.53 83 ARG A CA 1
ATOM 583 C C . ARG A 1 83 ? -0.403 29.297 66.604 1.00 20.73 83 ARG A C 1
ATOM 584 O O . ARG A 1 83 ? -0.471 30.021 65.605 1.00 20.46 83 ARG A O 1
ATOM 592 N N . ALA A 1 84 ? 0.723 29.126 67.294 1.00 20.92 84 ALA A N 1
ATOM 593 C CA . ALA A 1 84 ? 1.969 29.850 66.962 1.00 21.44 84 ALA A CA 1
ATOM 594 C C . ALA A 1 84 ? 2.922 29.016 66.077 1.00 21.36 84 ALA A C 1
ATOM 595 O O . ALA A 1 84 ? 4.147 29.048 66.242 1.00 22.95 84 ALA A O 1
ATOM 597 N N . TRP A 1 85 ? 2.359 28.297 65.116 1.00 20.85 85 TRP A N 1
ATOM 598 C CA . TRP A 1 85 ? 3.151 27.392 64.287 1.00 21.02 85 TRP A CA 1
ATOM 599 C C . TRP A 1 85 ? 4.352 28.066 63.605 1.00 21.10 85 TRP A C 1
ATOM 600 O O . TRP A 1 85 ? 5.410 27.435 63.473 1.00 20.78 85 TRP A O 1
ATOM 611 N N . ARG A 1 86 ? 4.235 29.333 63.202 1.00 21.28 86 ARG A N 1
ATOM 612 C CA . ARG A 1 86 ? 5.414 29.965 62.588 1.00 21.92 86 ARG A CA 1
ATOM 613 C C . ARG A 1 86 ? 6.511 30.319 63.557 1.00 22.89 86 ARG A C 1
ATOM 614 O O . ARG A 1 86 ? 7.657 30.464 63.139 1.00 23.32 86 ARG A O 1
ATOM 622 N N . ALA A 1 87 ? 6.155 30.547 64.826 1.00 24.15 87 ALA A N 1
ATOM 623 C CA . ALA A 1 87 ? 7.145 30.864 65.852 1.00 23.94 87 ALA A CA 1
ATOM 624 C C . ALA A 1 87 ? 7.904 29.585 66.163 1.00 23.95 87 ALA A C 1
ATOM 625 O O . ALA A 1 87 ? 9.101 29.627 66.368 1.00 24.48 87 ALA A O 1
ATOM 627 N N . VAL A 1 88 ? 7.173 28.471 66.232 1.00 23.05 88 VAL A N 1
ATOM 628 C CA . VAL A 1 88 ? 7.740 27.164 66.438 1.00 24.22 88 VAL A CA 1
ATOM 629 C C . VAL A 1 88 ? 8.734 26.792 65.331 1.00 24.72 88 VAL A C 1
ATOM 630 O O . VAL A 1 88 ? 9.858 26.387 65.646 1.00 26.37 88 VAL A O 1
ATOM 634 N N . ALA A 1 89 ? 8.356 26.975 64.072 1.00 24.09 89 ALA A N 1
ATOM 635 C CA . ALA A 1 89 ? 9.250 26.713 62.920 1.00 24.87 89 ALA A CA 1
ATOM 636 C C . ALA A 1 89 ? 10.448 27.622 62.890 1.00 26.17 89 ALA A C 1
ATOM 637 O O . ALA A 1 89 ? 11.530 27.207 62.480 1.00 27.37 89 ALA A O 1
ATOM 639 N N . ARG A 1 90 ? 10.252 28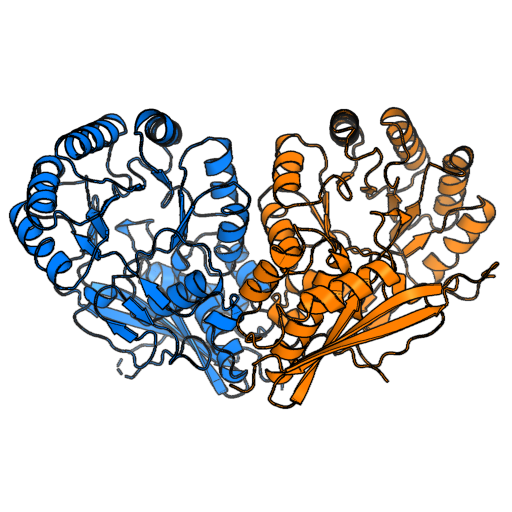.879 63.275 1.00 26.64 90 ARG A N 1
ATOM 640 C CA . ARG A 1 90 ? 11.347 29.812 63.349 1.00 27.83 90 ARG A CA 1
ATOM 641 C C . ARG A 1 90 ? 12.318 29.336 64.444 1.00 28.98 90 ARG A C 1
ATOM 642 O O . ARG A 1 90 ? 13.533 29.322 64.234 1.00 29.95 90 ARG A O 1
ATOM 650 N N . ALA A 1 91 ? 11.778 28.901 65.586 1.00 28.20 91 ALA A N 1
ATOM 651 C CA . ALA A 1 91 ? 12.607 28.457 66.699 1.00 28.89 91 ALA A CA 1
ATOM 652 C C . ALA A 1 91 ? 13.280 27.112 66.412 1.00 28.38 91 ALA A C 1
ATOM 653 O O . ALA A 1 91 ? 14.371 26.909 66.826 1.00 29.51 91 ALA A O 1
ATOM 655 N N . LEU A 1 92 ? 12.644 26.197 65.708 1.00 27.82 92 LEU A N 1
ATOM 656 C CA . LEU A 1 92 ? 13.357 24.978 65.299 1.00 28.60 92 LEU A CA 1
ATOM 657 C C . LEU A 1 92 ? 14.483 25.338 64.326 1.00 29.97 92 LEU A C 1
ATOM 658 O O . LEU A 1 92 ? 15.604 24.896 64.486 1.00 30.29 92 LEU A O 1
ATOM 663 N N . ARG A 1 93 ? 14.180 26.162 63.332 1.00 30.93 93 ARG A N 1
ATOM 664 C CA . ARG A 1 93 ? 15.172 26.542 62.369 1.00 33.21 93 ARG A CA 1
ATOM 665 C C . ARG A 1 93 ? 16.386 27.236 63.042 1.00 35.26 93 ARG A C 1
ATOM 666 O O . ARG A 1 93 ? 17.549 27.018 62.651 1.00 36.61 93 ARG A O 1
ATOM 674 N N . GLU A 1 94 ? 16.145 28.033 64.073 1.00 35.91 94 GLU A N 1
ATOM 675 C CA . GLU A 1 94 ? 17.255 28.735 64.660 1.00 37.94 94 GLU A CA 1
ATOM 676 C C . GLU A 1 94 ? 18.111 27.784 65.516 1.00 38.64 94 GLU A C 1
ATOM 677 O O . GLU A 1 94 ? 19.339 27.766 65.387 1.00 39.16 94 GLU A O 1
ATOM 683 N N . ALA A 1 95 ? 17.460 26.965 66.344 1.00 38.28 95 ALA A N 1
ATOM 684 C CA . ALA A 1 95 ? 18.166 25.958 67.163 1.00 39.66 95 ALA A CA 1
ATOM 685 C C . ALA A 1 95 ? 18.831 24.826 66.359 1.00 39.57 95 ALA A C 1
ATOM 686 O O . ALA A 1 95 ? 19.592 24.055 66.917 1.00 41.11 95 ALA A O 1
ATOM 688 N N . SER A 1 96 ? 18.548 24.749 65.062 1.00 39.08 96 SER A N 1
ATOM 689 C CA . SER A 1 96 ? 19.139 23.763 64.143 1.00 39.93 96 SER A CA 1
ATOM 690 C C . SER A 1 96 ? 20.229 24.300 63.224 1.00 41.09 96 SER A C 1
ATOM 691 O O . SER A 1 96 ? 20.931 23.525 62.568 1.00 40.95 96 SER A O 1
ATOM 694 N N . GLY A 1 97 ? 20.285 25.621 63.100 1.00 41.82 97 GLY A N 1
ATOM 695 C CA . GLY A 1 97 ? 21.144 26.264 62.122 1.00 43.81 97 GLY A CA 1
ATOM 696 C C . GLY A 1 97 ? 20.714 26.007 60.693 1.00 43.17 97 GLY A C 1
ATOM 697 O O . GLY A 1 97 ? 21.521 26.151 59.760 1.00 44.96 97 GLY A O 1
ATOM 698 N N . GLY A 1 98 ? 19.447 25.631 60.505 1.00 41.51 98 GLY A N 1
ATOM 699 C CA . GLY A 1 98 ? 18.932 25.317 59.178 1.00 39.13 98 GLY A CA 1
ATOM 700 C C . GLY A 1 98 ? 19.197 23.880 58.754 1.00 38.40 98 GLY A C 1
ATOM 701 O O . GLY A 1 98 ? 18.904 23.487 57.602 1.00 37.72 98 GLY A O 1
ATOM 702 N N . GLY A 1 99 ? 19.771 23.097 59.665 1.00 38.03 99 GLY A N 1
ATOM 703 C CA . GLY A 1 99 ? 19.916 21.647 59.448 1.00 37.43 99 GLY A CA 1
ATOM 704 C C . GLY A 1 99 ? 18.624 20.904 59.822 1.00 34.85 99 GLY A C 1
ATOM 705 O O . GLY A 1 99 ? 17.564 21.532 59.978 1.00 32.59 99 GLY A O 1
ATOM 706 N N . ALA A 1 100 ? 18.718 19.571 59.947 1.00 33.94 100 ALA A N 1
ATOM 707 C CA . ALA A 1 100 ? 17.625 18.739 60.470 1.00 32.51 100 ALA A CA 1
ATOM 708 C C . ALA A 1 100 ? 16.297 19.055 59.786 1.00 30.42 100 ALA A C 1
ATOM 709 O O . ALA A 1 100 ? 15.275 19.272 60.453 1.00 29.62 100 ALA A O 1
ATOM 711 N N . GLY A 1 101 ? 16.307 19.086 58.453 1.00 29.62 101 GLY A N 1
ATOM 712 C CA . GLY A 1 101 ? 15.101 19.433 57.697 1.00 26.84 101 GLY A CA 1
ATOM 713 C C . GLY A 1 101 ? 13.943 18.479 57.887 1.00 26.01 101 GLY A C 1
ATOM 714 O O . GLY A 1 101 ? 12.775 18.911 57.999 1.00 25.18 101 GLY A O 1
ATOM 715 N N . ALA A 1 102 ? 14.249 17.184 57.882 1.00 25.52 102 ALA A N 1
ATOM 716 C CA . ALA A 1 102 ? 13.208 16.134 57.906 1.00 25.12 102 ALA A CA 1
ATOM 717 C C . ALA A 1 102 ? 12.510 16.062 59.252 1.00 24.69 102 ALA A C 1
ATOM 718 O O . ALA A 1 102 ? 11.314 15.826 59.298 1.00 25.21 102 ALA A O 1
ATOM 720 N N . ALA A 1 103 ? 13.271 16.231 60.329 1.00 23.88 103 ALA A N 1
ATOM 721 C CA . ALA A 1 103 ? 12.740 16.301 61.697 1.00 24.12 103 ALA A CA 1
ATOM 722 C C . ALA A 1 103 ? 11.851 17.530 61.857 1.00 23.12 103 ALA A C 1
ATOM 723 O O . ALA A 1 103 ? 10.788 17.453 62.498 1.00 22.16 103 ALA A O 1
ATOM 725 N N . ARG A 1 104 ? 12.292 18.657 61.282 1.00 21.98 104 ARG A N 1
ATOM 726 C CA . ARG A 1 104 ? 11.532 19.903 61.393 1.00 21.05 104 ARG A CA 1
ATOM 727 C C . ARG A 1 104 ? 10.250 19.868 60.619 1.00 19.69 104 ARG A C 1
ATOM 728 O O . ARG A 1 104 ? 9.250 20.447 61.021 1.00 19.04 104 ARG A O 1
ATOM 736 N N . CYS A 1 105 ? 10.264 19.120 59.530 1.00 20.17 105 CYS A N 1
ATOM 737 C CA . CYS A 1 105 ? 9.081 19.003 58.700 1.00 19.52 105 CYS A CA 1
ATOM 738 C C . CYS A 1 105 ? 8.071 18.125 59.438 1.00 18.97 105 CYS A C 1
ATOM 739 O O . CYS A 1 105 ? 6.910 18.492 59.529 1.00 20.26 105 CYS A O 1
ATOM 742 N N . ALA A 1 106 ? 8.520 17.007 60.002 1.00 18.13 106 ALA A N 1
ATOM 743 C CA . ALA A 1 106 ? 7.692 16.133 60.800 1.00 17.47 106 ALA A CA 1
ATOM 744 C C . ALA A 1 106 ? 6.917 16.889 61.878 1.00 18.31 106 ALA A C 1
ATOM 745 O O . ALA A 1 106 ? 5.698 16.677 62.047 1.00 17.16 106 ALA A O 1
ATOM 747 N N . ILE A 1 107 ? 7.635 17.772 62.587 1.00 18.13 107 ILE A N 1
ATOM 748 C CA . ILE A 1 107 ? 7.105 18.501 63.709 1.00 17.38 107 ILE A CA 1
ATOM 749 C C . ILE A 1 107 ? 6.098 19.540 63.238 1.00 17.86 107 ILE A C 1
ATOM 750 O O . ILE A 1 107 ? 4.961 19.549 63.699 1.00 18.03 107 ILE A O 1
ATOM 755 N N . GLU A 1 108 ? 6.498 20.401 62.310 1.00 18.51 108 GLU A N 1
ATOM 756 C CA . GLU A 1 108 ? 5.569 21.398 61.758 1.00 18.66 108 GLU A CA 1
ATOM 757 C C . GLU A 1 108 ? 4.378 20.726 61.082 1.00 18.01 108 GLU A C 1
ATOM 758 O O . GLU A 1 108 ? 3.247 21.207 61.152 1.00 18.48 108 GLU A O 1
ATOM 764 N N . THR A 1 109 ? 4.621 19.617 60.414 1.00 16.84 109 THR A N 1
ATOM 765 C CA . THR A 1 109 ? 3.476 18.902 59.846 1.00 17.48 109 THR A CA 1
ATOM 766 C C . THR A 1 109 ? 2.472 18.408 60.913 1.00 16.35 109 THR A C 1
ATOM 767 O O . THR A 1 109 ? 1.298 18.597 60.746 1.00 16.38 109 THR A O 1
ATOM 771 N N . ALA A 1 110 ? 2.956 17.818 61.989 1.00 16.20 110 ALA A N 1
ATOM 772 C CA . ALA A 1 110 ? 2.130 17.335 63.111 1.00 16.62 110 ALA A CA 1
ATOM 773 C C . ALA A 1 110 ? 1.389 18.492 63.818 1.00 17.06 110 ALA A C 1
ATOM 774 O O . ALA A 1 110 ? 0.206 18.371 64.169 1.00 18.61 110 ALA A O 1
ATOM 776 N N . ILE A 1 111 ? 2.068 19.600 64.041 1.00 17.38 111 ILE A N 1
ATOM 777 C CA . ILE A 1 111 ? 1.414 20.787 64.598 1.00 17.79 111 ILE A CA 1
ATOM 778 C C . ILE A 1 111 ? 0.271 21.306 63.681 1.00 17.89 111 ILE A C 1
ATOM 779 O O . ILE A 1 111 ? -0.886 21.426 64.126 1.00 18.20 111 ILE A O 1
ATOM 784 N N . LEU A 1 112 ? 0.583 21.582 62.410 1.00 17.36 112 LEU A N 1
ATOM 785 C CA . LEU A 1 112 ? -0.463 22.061 61.481 1.00 16.75 112 LEU A CA 1
ATOM 786 C C . LEU A 1 112 ? -1.600 21.069 61.363 1.00 15.30 112 LEU A C 1
ATOM 787 O O . LEU A 1 112 ? -2.770 21.444 61.286 1.00 14.94 112 LEU A O 1
ATOM 792 N N . ASP A 1 113 ? -1.253 19.791 61.349 1.00 15.85 113 ASP A N 1
ATOM 793 C CA . ASP A 1 113 ? -2.275 18.739 61.282 1.00 16.85 113 ASP A CA 1
ATOM 794 C C . ASP A 1 113 ? -3.220 18.875 62.497 1.00 17.51 113 ASP A C 1
ATOM 795 O O . ASP A 1 113 ? -4.451 18.907 62.322 1.00 18.19 113 ASP A O 1
ATOM 800 N N . ALA A 1 114 ? -2.652 19.046 63.691 1.00 16.54 114 ALA A N 1
ATOM 801 C CA . ALA A 1 114 ? -3.484 19.153 64.898 1.00 18.65 114 ALA A CA 1
ATOM 802 C C . ALA A 1 114 ? -4.254 20.459 64.883 1.00 17.70 114 ALA A C 1
ATOM 803 O O . ALA A 1 114 ? -5.452 20.500 65.170 1.00 17.81 114 ALA A O 1
ATOM 805 N N . LEU A 1 115 ? -3.553 21.542 64.592 1.00 18.03 115 LEU A N 1
ATOM 806 C CA . LEU A 1 115 ? -4.237 22.843 64.515 1.00 18.39 115 LEU A CA 1
ATOM 807 C C . LEU A 1 115 ? -5.494 22.800 63.597 1.00 18.06 115 LEU A C 1
ATOM 808 O O . LEU A 1 115 ? -6.554 23.264 63.965 1.00 19.67 115 LEU A O 1
ATOM 813 N N . THR A 1 116 ? -5.366 22.234 62.406 1.00 18.18 116 THR A N 1
ATOM 814 C CA . THR A 1 116 ? -6.463 22.278 61.422 1.00 18.03 116 THR A CA 1
ATOM 815 C C . THR A 1 116 ? -7.521 21.246 61.710 1.00 17.99 116 THR A C 1
ATOM 816 O O . THR A 1 116 ? -8.703 21.544 61.599 1.00 18.81 116 THR A O 1
ATOM 820 N N . LYS A 1 117 ? -7.115 20.049 62.115 1.00 16.82 117 LYS A N 1
ATOM 821 C CA . LYS A 1 117 ? -8.103 19.047 62.342 1.00 17.52 117 LYS A CA 1
ATOM 822 C C . LYS A 1 117 ? -9.077 19.438 63.458 1.00 19.38 117 LYS A C 1
ATOM 823 O O . LYS A 1 117 ? -10.268 19.183 63.323 1.00 20.57 117 LYS A O 1
ATOM 829 N N . ARG A 1 118 ? -8.600 20.048 64.549 1.00 20.16 118 ARG A N 1
ATOM 830 C CA . ARG A 1 118 ? -9.489 20.368 65.671 1.00 21.58 118 ARG A CA 1
ATOM 831 C C . ARG A 1 118 ? -10.403 21.516 65.264 1.00 22.60 118 ARG A C 1
ATOM 832 O O . ARG A 1 118 ? -11.402 21.799 65.934 1.00 22.69 118 ARG A O 1
ATOM 840 N N . ALA A 1 119 ? -10.030 22.177 64.165 1.00 21.14 119 ALA A N 1
ATOM 841 C CA . ALA A 1 119 ? -10.751 23.326 63.650 1.00 21.12 119 ALA A CA 1
ATOM 842 C C . ALA A 1 119 ? -11.732 22.884 62.553 1.00 21.22 119 ALA A C 1
ATOM 843 O O . ALA A 1 119 ? -12.566 23.696 62.079 1.00 21.01 119 ALA A O 1
ATOM 845 N N . GLY A 1 120 ? -11.639 21.612 62.146 1.00 20.57 120 GLY A N 1
ATOM 846 C CA . GLY A 1 120 ? -12.513 21.083 61.069 1.00 21.26 120 GLY A CA 1
ATOM 847 C C . GLY A 1 120 ? -12.176 21.687 59.696 1.00 22.20 120 GLY A C 1
ATOM 848 O O . GLY A 1 120 ? -13.050 21.854 58.848 1.00 22.22 120 GLY A O 1
ATOM 849 N N . MET A 1 121 ? -10.900 22.045 59.500 1.00 21.86 121 MET A N 1
ATOM 850 C CA . MET A 1 121 ? -10.420 22.715 58.273 1.00 20.71 121 MET A CA 1
ATOM 851 C C . MET A 1 121 ? -9.493 21.712 57.589 1.00 19.96 121 MET A C 1
ATOM 852 O O . MET A 1 121 ? -8.518 21.309 58.195 1.00 19.48 121 MET A O 1
ATOM 857 N N . PRO A 1 122 ? -9.826 21.257 56.361 1.00 19.30 122 PRO A N 1
ATOM 858 C CA . PRO A 1 122 ? -8.825 20.456 55.625 1.00 18.60 122 PRO A CA 1
ATOM 859 C C . PRO A 1 122 ? -7.535 21.270 55.355 1.00 18.65 122 PRO A C 1
ATOM 860 O O . PRO A 1 122 ? -7.593 22.497 55.155 1.00 17.79 122 PRO A O 1
ATOM 864 N N . LEU A 1 123 ? -6.391 20.586 55.334 1.00 18.87 123 LEU A N 1
ATOM 865 C CA . LEU A 1 123 ? -5.087 21.244 55.173 1.00 19.16 123 LEU A CA 1
ATOM 866 C C . LEU A 1 123 ? -4.940 21.921 53.788 1.00 19.33 123 LEU A C 1
ATOM 867 O O . LEU A 1 123 ? -4.287 22.973 53.678 1.00 18.96 123 LEU A O 1
ATOM 872 N N . TRP A 1 124 ? -5.559 21.337 52.754 1.00 19.23 124 TRP A N 1
ATOM 873 C CA . TRP A 1 124 ? -5.540 21.923 51.416 1.00 19.43 124 TRP A CA 1
ATOM 874 C C . TRP A 1 124 ? -6.271 23.278 51.394 1.00 20.30 124 TRP A C 1
ATOM 875 O O . TRP A 1 124 ? -5.907 24.190 50.602 1.00 22.28 124 TRP A O 1
ATOM 886 N N . ALA A 1 125 ? -7.280 23.422 52.254 1.00 18.88 125 ALA A N 1
ATOM 887 C CA . ALA A 1 125 ? -7.997 24.689 52.430 1.00 17.94 125 ALA A CA 1
ATOM 888 C C . ALA A 1 125 ? -7.146 25.682 53.171 1.00 16.68 125 ALA A C 1
ATOM 889 O O . ALA A 1 125 ? -7.042 26.841 52.784 1.00 16.34 125 ALA A O 1
ATOM 891 N N . PHE A 1 126 ? -6.542 25.225 54.254 1.00 16.72 126 PHE A N 1
ATOM 892 C CA . PHE A 1 126 ? -5.572 26.049 54.977 1.00 17.21 126 PHE A CA 1
ATOM 893 C C . PHE A 1 126 ? -4.501 26.652 53.991 1.00 17.12 126 PHE A C 1
ATOM 894 O O . PHE A 1 126 ? -4.270 27.856 53.988 1.00 18.18 126 PHE A O 1
ATOM 902 N N . PHE A 1 127 ? -3.953 25.824 53.110 1.00 15.75 127 PHE A N 1
ATOM 903 C CA . PHE A 1 127 ? -2.944 26.241 52.140 1.00 16.19 127 PHE A CA 1
ATOM 904 C C . PHE A 1 127 ? -3.487 27.122 50.979 1.00 16.93 127 PHE A C 1
ATOM 905 O O . PHE A 1 127 ? -2.709 27.724 50.268 1.00 17.20 127 PHE A O 1
ATOM 913 N N . GLY A 1 128 ? -4.800 27.225 50.813 1.00 17.09 128 GLY A N 1
ATOM 914 C CA . GLY A 1 128 ? -5.321 28.116 49.787 1.00 18.83 128 GLY A CA 1
ATOM 915 C C . GLY A 1 128 ? -6.525 27.565 49.032 1.00 20.34 128 GLY A C 1
ATOM 916 O O . GLY A 1 128 ? -7.322 28.341 48.484 1.00 21.96 128 GLY A O 1
ATOM 917 N N . GLY A 1 129 ? -6.658 26.235 49.007 1.00 20.60 129 GLY A N 1
ATOM 918 C CA . GLY A 1 129 ? -7.754 25.523 48.340 1.00 21.30 129 GLY A CA 1
ATOM 919 C C . GLY A 1 129 ? -7.890 25.733 46.846 1.00 23.00 129 GLY A C 1
ATOM 920 O O . GLY A 1 129 ? -8.998 25.756 46.366 1.00 23.51 129 GLY A O 1
ATOM 921 N N . SER A 1 130 ? -6.787 25.899 46.099 1.00 23.31 130 SER A N 1
ATOM 922 C CA . SER A 1 130 ? -6.909 26.175 44.660 1.00 24.97 130 SER A CA 1
ATOM 923 C C . SER A 1 130 ? -7.514 25.048 43.850 1.00 25.29 130 SER A C 1
ATOM 924 O O . SER A 1 130 ? -8.126 25.265 42.796 1.00 26.10 130 SER A O 1
ATOM 927 N N . GLY A 1 131 ? -7.317 23.851 44.356 1.00 24.73 131 GLY A N 1
ATOM 928 C CA . GLY A 1 131 ? -7.933 22.660 43.816 1.00 25.26 131 GLY A CA 1
ATOM 929 C C . GLY A 1 131 ? -7.750 21.528 44.805 1.00 24.75 131 GLY A C 1
ATOM 930 O O . GLY A 1 131 ? -7.134 21.706 45.879 1.00 23.92 131 GLY A O 1
ATOM 931 N N . THR A 1 132 ? -8.309 20.383 44.444 1.00 25.28 132 THR A N 1
ATOM 932 C CA . THR A 1 132 ? -8.263 19.185 45.268 1.00 26.07 132 THR A CA 1
ATOM 933 C C . THR A 1 132 ? -7.777 17.955 44.483 1.00 25.81 132 THR A C 1
ATOM 934 O O . THR A 1 132 ? -7.810 16.850 45.019 1.00 26.35 132 THR A O 1
ATOM 938 N N . ALA A 1 133 ? -7.338 18.145 43.236 1.00 25.02 133 ALA A N 1
ATOM 939 C CA . ALA A 1 133 ? -6.894 17.049 42.393 1.00 24.26 133 ALA A CA 1
ATOM 940 C C . ALA A 1 133 ? -5.487 17.301 41.884 1.00 24.62 133 ALA A C 1
ATOM 941 O O . ALA A 1 133 ? -5.153 18.447 41.490 1.00 24.13 133 ALA A O 1
ATOM 943 N N . LEU A 1 134 ? -4.645 16.260 41.864 1.00 24.28 134 LEU A N 1
ATOM 944 C CA . LEU A 1 134 ? -3.321 16.395 41.174 1.00 24.13 134 LEU A CA 1
ATOM 945 C C . LEU A 1 134 ? -3.066 15.204 40.312 1.00 24.63 134 LEU A C 1
ATOM 946 O O . LEU A 1 134 ? -3.695 14.185 40.503 1.00 25.99 134 LEU A O 1
ATOM 951 N N . THR A 1 135 ? -2.191 15.357 39.324 1.00 25.55 135 THR A N 1
ATOM 952 C CA . THR A 1 135 ? -1.768 14.263 38.459 1.00 26.09 135 THR A CA 1
ATOM 953 C C . THR A 1 135 ? -0.275 14.053 38.654 1.00 25.11 135 THR A C 1
ATOM 954 O O . THR A 1 135 ? 0.513 14.974 38.411 1.00 24.29 135 THR A O 1
ATOM 958 N N . THR A 1 136 ? 0.101 12.854 39.107 1.00 24.28 136 THR A N 1
ATOM 959 C CA . THR A 1 136 ? 1.525 12.553 39.408 1.00 23.74 136 THR A CA 1
ATOM 960 C C . THR A 1 136 ? 2.285 11.888 38.277 1.00 23.91 136 THR A C 1
ATOM 961 O O . THR A 1 136 ? 1.720 11.114 37.532 1.00 25.42 136 THR A O 1
ATOM 965 N N . ASP A 1 137 ? 3.559 12.212 38.122 1.00 23.72 137 ASP A N 1
ATOM 966 C CA . ASP A 1 137 ? 4.448 11.372 37.324 1.00 25.02 137 ASP A CA 1
ATOM 967 C C . ASP A 1 137 ? 4.772 10.101 38.124 1.00 24.54 137 ASP A C 1
ATOM 968 O O . ASP A 1 137 ? 4.349 9.972 39.281 1.00 24.25 137 ASP A O 1
ATOM 973 N N . ILE A 1 138 ? 5.498 9.175 37.521 1.00 24.74 138 ILE A N 1
ATOM 974 C CA . ILE A 1 138 ? 5.995 8.010 38.212 1.00 25.50 138 ILE A CA 1
ATOM 975 C C . ILE A 1 138 ? 7.397 7.774 37.735 1.00 27.99 138 ILE A C 1
ATOM 976 O O . ILE A 1 138 ? 7.791 8.162 36.632 1.00 28.71 138 ILE A O 1
ATOM 981 N N . THR A 1 139 ? 8.178 7.130 38.578 1.00 30.14 139 THR A N 1
ATOM 982 C CA . THR A 1 139 ? 9.584 7.179 38.394 1.00 32.23 139 THR A CA 1
ATOM 983 C C . THR A 1 139 ? 10.135 5.840 37.970 1.00 34.34 139 THR A C 1
ATOM 984 O O . THR A 1 139 ? 9.719 4.806 38.440 1.00 34.70 139 THR A O 1
ATOM 988 N N . ILE A 1 140 ? 11.015 5.881 36.992 1.00 37.63 140 ILE A N 1
ATOM 989 C CA . ILE A 1 140 ? 11.697 4.695 36.516 1.00 41.31 140 ILE A CA 1
ATOM 990 C C . ILE A 1 140 ? 13.121 4.727 37.043 1.00 44.00 140 ILE A C 1
ATOM 991 O O . ILE A 1 140 ? 13.989 5.494 36.573 1.00 44.34 140 ILE A O 1
ATOM 996 N N . THR A 1 141 ? 13.320 3.901 38.067 1.00 46.26 141 THR A N 1
ATOM 997 C CA . THR A 1 141 ? 14.510 3.954 38.909 1.00 48.36 141 THR A CA 1
ATOM 998 C C . THR A 1 141 ? 15.609 3.051 38.361 1.00 51.08 141 THR A C 1
ATOM 999 O O . THR A 1 141 ? 15.308 2.133 37.596 1.00 52.61 141 THR A O 1
ATOM 1003 N N . THR A 1 142 ? 16.864 3.315 38.749 1.00 52.45 142 THR A N 1
ATOM 1004 C CA . THR A 1 142 ? 18.049 2.672 38.124 1.00 55.35 142 THR A CA 1
ATOM 1005 C C . THR A 1 142 ? 18.012 1.154 38.062 1.00 57.42 142 THR A C 1
ATOM 1006 O O . THR A 1 142 ? 17.485 0.490 38.958 1.00 56.57 142 THR A O 1
ATOM 1010 N N . GLY A 1 143 ? 18.608 0.631 36.993 1.00 59.91 143 GLY A N 1
ATOM 1011 C CA . GLY A 1 143 ? 18.612 -0.780 36.695 1.00 62.22 143 GLY A CA 1
ATOM 1012 C C . GLY A 1 143 ? 18.912 -0.992 35.217 1.00 64.83 143 GLY A C 1
ATOM 1013 O O . GLY A 1 143 ? 19.443 -0.114 34.509 1.00 65.02 143 GLY A O 1
ATOM 1014 N N . SER A 1 144 ? 18.565 -2.176 34.738 1.00 66.43 144 SER A N 1
ATOM 1015 C CA . SER A 1 144 ? 18.877 -2.569 33.386 1.00 68.30 144 SER A CA 1
ATOM 1016 C C . SER A 1 144 ? 17.977 -1.809 32.407 1.00 66.78 144 SER A C 1
ATOM 1017 O O . SER A 1 144 ? 16.980 -1.232 32.821 1.00 64.24 144 SER A O 1
ATOM 1020 N N . PRO A 1 145 ? 18.317 -1.797 31.104 1.00 68.42 145 PRO A N 1
ATOM 1021 C CA . PRO A 1 145 ? 17.444 -1.111 30.146 1.00 67.71 145 PRO A CA 1
ATOM 1022 C C . PRO A 1 145 ? 16.217 -1.953 29.826 1.00 68.52 145 PRO A C 1
ATOM 1023 O O . PRO A 1 145 ? 15.375 -1.548 29.015 1.00 67.71 145 PRO A O 1
ATOM 1027 N N . GLU A 1 146 ? 16.153 -3.131 30.446 1.00 70.22 146 GLU A N 1
ATOM 1028 C CA . GLU A 1 146 ? 15.066 -4.078 30.242 1.00 71.68 146 GLU A CA 1
ATOM 1029 C C . GLU A 1 146 ? 13.959 -3.856 31.260 1.00 69.73 146 GLU A C 1
ATOM 1030 O O . GLU A 1 146 ? 12.798 -3.760 30.884 1.00 68.80 146 GLU A O 1
ATOM 1036 N N . ARG A 1 147 ? 14.323 -3.778 32.541 1.00 69.44 147 ARG A N 1
ATOM 1037 C CA . ARG A 1 147 ? 13.358 -3.520 33.612 1.00 68.66 147 ARG A CA 1
ATOM 1038 C C . ARG A 1 147 ? 12.767 -2.089 33.504 1.00 66.09 147 ARG A C 1
ATOM 1039 O O . ARG A 1 147 ? 11.846 -1.750 34.242 1.00 64.43 147 ARG A O 1
ATOM 1047 N N . ALA A 1 148 ? 13.304 -1.284 32.579 1.00 65.68 148 ALA A N 1
ATOM 1048 C CA . ALA A 1 148 ? 12.843 0.074 32.321 1.00 63.38 148 ALA A CA 1
ATOM 1049 C C . ALA A 1 148 ? 11.853 0.090 31.162 1.00 63.33 148 ALA A C 1
ATOM 1050 O O . ALA A 1 148 ? 10.804 0.747 31.222 1.00 61.75 148 ALA A O 1
ATOM 1052 N N . GLU A 1 149 ? 12.213 -0.619 30.100 1.00 64.72 149 GLU A N 1
ATOM 1053 C CA . GLU A 1 149 ? 11.302 -0.932 29.006 1.00 65.07 149 GLU A CA 1
ATOM 1054 C C . GLU A 1 149 ? 9.991 -1.473 29.600 1.00 63.45 149 GLU A C 1
ATOM 1055 O O . GLU A 1 149 ? 8.912 -1.030 29.208 1.00 62.54 149 GLU A O 1
ATOM 1061 N N . GLU A 1 150 ? 10.108 -2.371 30.589 1.00 62.55 150 GLU A N 1
ATOM 1062 C CA . GLU A 1 150 ? 8.967 -3.049 31.203 1.00 60.96 150 GLU A CA 1
ATOM 1063 C C . GLU A 1 150 ? 8.161 -2.033 31.978 1.00 57.08 150 GLU A C 1
ATOM 1064 O O . GLU A 1 150 ? 7.031 -1.731 31.612 1.00 56.69 150 GLU A O 1
ATOM 1070 N N . ALA A 1 151 ? 8.774 -1.488 33.025 1.00 54.09 151 ALA A N 1
ATOM 1071 C CA . ALA A 1 151 ? 8.256 -0.368 33.809 1.00 49.48 151 ALA A CA 1
ATOM 1072 C C . ALA A 1 151 ? 7.601 0.795 33.037 1.00 47.12 151 ALA A C 1
ATOM 1073 O O . ALA A 1 151 ? 6.598 1.333 33.481 1.00 45.78 151 ALA A O 1
ATOM 1075 N N . ALA A 1 152 ? 8.155 1.185 31.900 1.00 46.32 152 ALA A N 1
ATOM 1076 C CA . ALA A 1 152 ? 7.552 2.241 31.084 1.00 43.96 152 ALA A CA 1
ATOM 1077 C C . ALA A 1 152 ? 6.223 1.830 30.443 1.00 43.57 152 ALA A C 1
ATOM 1078 O O . ALA A 1 152 ? 5.291 2.643 30.391 1.00 42.19 152 ALA A O 1
ATOM 1080 N N A ARG A 1 153 ? 6.127 0.600 29.930 0.50 44.35 153 ARG A N 1
ATOM 1081 N N B ARG A 1 153 ? 6.177 0.587 29.952 0.50 44.75 153 ARG A N 1
ATOM 1082 C CA A ARG A 1 153 ? 4.865 0.131 29.347 0.50 43.83 153 ARG A CA 1
ATOM 1083 C CA B ARG A 1 153 ? 4.988 -0.044 29.378 0.50 44.80 153 ARG A CA 1
ATOM 1084 C C A ARG A 1 153 ? 3.789 -0.016 30.433 0.50 42.72 153 ARG A C 1
ATOM 1085 C C B ARG A 1 153 ? 3.859 -0.040 30.407 0.50 43.22 153 ARG A C 1
ATOM 1086 O O A ARG A 1 153 ? 2.709 0.532 30.278 0.50 42.24 153 ARG A O 1
ATOM 1087 O O B ARG A 1 153 ? 2.825 0.571 30.185 0.50 42.67 153 ARG A O 1
ATOM 1102 N N . ARG A 1 154 ? 4.095 -0.693 31.544 1.00 42.61 154 ARG A N 1
ATOM 1103 C CA . ARG A 1 154 ? 3.158 -0.760 32.704 1.00 41.69 154 ARG A CA 1
ATOM 1104 C C . ARG A 1 154 ? 2.616 0.588 33.184 1.00 38.56 154 ARG A C 1
ATOM 1105 O O . ARG A 1 154 ? 1.435 0.682 33.524 1.00 37.82 154 ARG A O 1
ATOM 1113 N N . ALA A 1 155 ? 3.482 1.603 33.250 1.00 35.93 155 ALA A N 1
ATOM 1114 C CA . ALA A 1 155 ? 3.072 2.945 33.637 1.00 33.25 155 ALA A CA 1
ATOM 1115 C C . ALA A 1 155 ? 2.160 3.616 32.584 1.00 33.20 155 ALA A C 1
ATOM 1116 O O . ALA A 1 155 ? 1.199 4.304 32.935 1.00 31.97 155 ALA A O 1
ATOM 1118 N N . ALA A 1 156 ? 2.487 3.425 31.308 1.00 34.86 156 ALA A N 1
ATOM 1119 C CA . ALA A 1 156 ? 1.746 4.005 30.203 1.00 35.83 156 ALA A CA 1
ATOM 1120 C C . ALA A 1 156 ? 0.326 3.413 30.163 1.00 36.93 156 ALA A C 1
ATOM 1121 O O . ALA A 1 156 ? -0.646 4.139 29.879 1.00 37.06 156 ALA A O 1
ATOM 1123 N N . ALA A 1 157 ? 0.231 2.104 30.428 1.00 36.76 157 ALA A N 1
ATOM 1124 C CA . ALA A 1 157 ? -1.032 1.402 30.559 1.00 36.62 157 ALA A CA 1
ATOM 1125 C C . ALA A 1 157 ? -1.895 1.854 31.770 1.00 35.13 157 ALA A C 1
ATOM 1126 O O . ALA A 1 157 ? -3.119 1.833 31.690 1.00 35.59 157 ALA A O 1
ATOM 1128 N N . MET A 1 158 ? -1.268 2.229 32.885 1.00 32.67 158 MET A N 1
ATOM 1129 C CA . MET A 1 158 ? -2.008 2.683 34.066 1.00 30.95 158 MET A CA 1
ATOM 1130 C C . MET A 1 158 ? -2.475 4.132 33.932 1.00 29.56 158 MET A C 1
ATOM 1131 O O . MET A 1 158 ? -3.314 4.583 34.727 1.00 28.05 158 MET A O 1
ATOM 1136 N N . GLY A 1 159 ? -1.904 4.852 32.957 1.00 29.88 159 GLY A N 1
ATOM 1137 C CA . GLY A 1 159 ? -2.318 6.206 32.615 1.00 28.88 159 GLY A CA 1
ATOM 1138 C C . GLY A 1 159 ? -1.290 7.280 32.796 1.00 28.48 159 GLY A C 1
ATOM 1139 O O . GLY A 1 159 ? -1.620 8.476 32.756 1.00 28.08 159 GLY A O 1
ATOM 1140 N N . PHE A 1 160 ? -0.042 6.878 33.011 1.00 29.05 160 PHE A N 1
ATOM 1141 C CA . PHE A 1 160 ? 0.978 7.849 33.369 1.00 28.60 160 PHE A CA 1
ATOM 1142 C C . PHE A 1 160 ? 1.517 8.468 32.106 1.00 30.05 160 PHE A C 1
ATOM 1143 O O . PHE A 1 160 ? 2.156 7.779 31.321 1.00 30.06 160 PHE A O 1
ATOM 1151 N N . ARG A 1 161 ? 1.250 9.768 31.946 1.00 30.29 161 ARG A N 1
ATOM 1152 C CA . ARG A 1 161 ? 1.706 10.562 30.811 1.00 32.60 161 ARG A CA 1
ATOM 1153 C C . ARG A 1 161 ? 3.040 11.259 31.124 1.00 32.15 161 ARG A C 1
ATOM 1154 O O . ARG A 1 161 ? 3.675 11.845 30.224 1.00 33.66 161 ARG A O 1
ATOM 1162 N N . ALA A 1 162 ? 3.491 11.184 32.371 1.00 29.96 162 ALA A N 1
ATOM 1163 C CA . ALA A 1 162 ? 4.779 11.783 32.710 1.00 29.97 162 ALA A CA 1
ATOM 1164 C C . ALA A 1 162 ? 5.652 10.753 33.403 1.00 30.75 162 ALA A C 1
ATOM 1165 O O . ALA A 1 162 ? 5.227 10.117 34.368 1.00 30.26 162 ALA A O 1
ATOM 1167 N N . LEU A 1 163 ? 6.870 10.567 32.892 1.00 31.95 163 LEU A N 1
ATOM 1168 C CA . LEU A 1 163 ? 7.813 9.647 33.501 1.00 32.31 163 LEU A CA 1
ATOM 1169 C C . LEU A 1 163 ? 9.100 10.343 33.888 1.00 32.75 163 LEU A C 1
ATOM 1170 O O . LEU A 1 163 ? 9.703 11.040 33.070 1.00 33.74 163 LEU A O 1
ATOM 1175 N N . LYS A 1 164 ? 9.507 10.134 35.139 1.00 32.19 164 LYS A N 1
ATOM 1176 C CA . LYS A 1 164 ? 10.757 10.608 35.677 1.00 32.03 164 LYS A CA 1
ATOM 1177 C C . LYS A 1 164 ? 11.770 9.467 35.636 1.00 34.15 164 LYS A C 1
ATOM 1178 O O . LYS A 1 164 ? 11.610 8.431 36.296 1.00 33.88 164 LYS A O 1
ATOM 1184 N N . VAL A 1 165 ? 12.842 9.666 34.893 1.00 35.23 165 VAL A N 1
ATOM 1185 C CA . VAL A 1 165 ? 13.804 8.602 34.734 1.00 37.58 165 VAL A CA 1
ATOM 1186 C C . VAL A 1 165 ? 15.017 8.973 35.576 1.00 38.29 165 VAL A C 1
ATOM 1187 O O . VAL A 1 165 ? 15.602 10.027 35.356 1.00 37.92 165 VAL A O 1
ATOM 1191 N N . LYS A 1 166 ? 15.376 8.135 36.548 1.00 39.14 166 LYS A N 1
ATOM 1192 C CA . LYS A 1 166 ? 16.606 8.399 37.302 1.00 41.46 166 LYS A CA 1
ATOM 1193 C C . LYS A 1 166 ? 17.778 8.148 36.372 1.00 44.08 166 LYS A C 1
ATOM 1194 O O . LYS A 1 166 ? 17.666 7.334 35.450 1.00 45.59 166 LYS A O 1
ATOM 1200 N N . VAL A 1 167 ? 18.854 8.903 36.550 1.00 45.46 167 VAL A N 1
ATOM 1201 C CA . VAL A 1 167 ? 20.033 8.788 35.684 1.00 49.13 167 VAL A CA 1
ATOM 1202 C C . VAL A 1 167 ? 21.355 9.157 36.394 1.00 51.01 167 VAL A C 1
ATOM 1203 O O . VAL A 1 167 ? 21.363 9.798 37.445 1.00 48.79 167 VAL A O 1
ATOM 1207 N N . GLY A 1 168 ? 22.469 8.734 35.791 1.00 55.05 168 GLY A N 1
ATOM 1208 C CA . GLY A 1 168 ? 23.795 8.859 36.403 1.00 57.81 168 GLY A CA 1
ATOM 1209 C C . GLY A 1 168 ? 24.135 7.805 37.456 1.00 59.75 168 GLY A C 1
ATOM 1210 O O . GLY A 1 168 ? 23.426 6.811 37.630 1.00 59.22 168 GLY A O 1
ATOM 1211 N N . GLY A 1 169 ? 25.255 8.033 38.148 1.00 62.28 169 GLY A N 1
ATOM 1212 C CA . GLY A 1 169 ? 25.785 7.127 39.174 1.00 64.22 169 GLY A CA 1
ATOM 1213 C C . GLY A 1 169 ? 26.520 5.929 38.594 1.00 67.52 169 GLY A C 1
ATOM 1214 O O . GLY A 1 169 ? 27.002 5.961 37.461 1.00 68.31 169 GLY A O 1
ATOM 1215 N N . ARG A 1 170 ? 26.549 4.870 39.401 1.00 69.37 170 ARG A N 1
ATOM 1216 C CA . ARG A 1 170 ? 27.173 3.571 39.125 1.00 73.06 170 ARG A CA 1
ATOM 1217 C C . ARG A 1 170 ? 26.873 2.963 37.737 1.00 74.43 170 ARG A C 1
ATOM 1218 O O . ARG A 1 170 ? 27.630 2.132 37.246 1.00 76.78 170 ARG A O 1
ATOM 1226 N N . LEU A 1 171 ? 25.778 3.385 37.106 1.00 73.25 171 LEU A N 1
ATOM 1227 C CA . LEU A 1 171 ? 25.240 2.686 35.937 1.00 74.02 171 LEU A CA 1
ATOM 1228 C C . LEU A 1 171 ? 24.977 3.599 34.734 1.00 73.34 171 LEU A C 1
ATOM 1229 O O . LEU A 1 171 ? 24.124 3.298 33.908 1.00 73.13 171 LEU A O 1
ATOM 1234 N N . ALA A 1 172 ? 25.741 4.684 34.609 1.00 73.21 172 ALA A N 1
ATOM 1235 C CA . ALA A 1 172 ? 25.459 5.727 33.600 1.00 72.19 172 ALA A CA 1
ATOM 1236 C C . ALA A 1 172 ? 25.713 5.342 32.135 1.00 74.18 172 ALA A C 1
ATOM 1237 O O . ALA A 1 172 ? 25.359 6.091 31.217 1.00 73.69 172 ALA A O 1
ATOM 1239 N N . ALA A 1 173 ? 26.341 4.191 31.914 1.00 76.51 173 ALA A N 1
ATOM 1240 C CA . ALA A 1 173 ? 26.404 3.622 30.566 1.00 78.40 173 ALA A CA 1
ATOM 1241 C C . ALA A 1 173 ? 25.009 3.133 30.136 1.00 77.08 173 ALA A C 1
ATOM 1242 O O . ALA A 1 173 ? 24.694 3.120 28.935 1.00 77.62 173 ALA A O 1
ATOM 1244 N N . SER A 1 174 ? 24.186 2.757 31.124 1.00 74.94 174 SER A N 1
ATOM 1245 C CA . SER A 1 174 ? 22.804 2.335 30.885 1.00 73.90 174 SER A CA 1
ATOM 1246 C C . SER A 1 174 ? 21.985 3.449 30.237 1.00 71.89 174 SER A C 1
ATOM 1247 O O . SER A 1 174 ? 21.400 3.252 29.172 1.00 72.65 174 SER A O 1
ATOM 1250 N N . ASP A 1 175 ? 21.992 4.621 30.874 1.00 69.70 175 ASP A N 1
ATOM 1251 C CA . ASP A 1 175 ? 21.137 5.772 30.518 1.00 67.32 175 ASP A CA 1
ATOM 1252 C C . ASP A 1 175 ? 20.816 5.913 29.037 1.00 68.09 175 ASP A C 1
ATOM 1253 O O . ASP A 1 175 ? 19.654 6.038 28.682 1.00 67.57 175 ASP A O 1
ATOM 1258 N N . PRO A 1 176 ? 21.836 5.926 28.166 1.00 69.92 176 PRO A N 1
ATOM 1259 C CA . PRO A 1 176 ? 21.434 6.245 26.792 1.00 70.67 176 PRO A CA 1
ATOM 1260 C C . PRO A 1 176 ? 20.477 5.213 26.172 1.00 70.95 176 PRO A C 1
ATOM 1261 O O . PRO A 1 176 ? 19.551 5.587 25.427 1.00 70.91 176 PRO A O 1
ATOM 1265 N N . ALA A 1 177 ? 20.687 3.935 26.491 1.00 71.25 177 ALA A N 1
ATOM 1266 C CA . ALA A 1 177 ? 19.793 2.870 26.030 1.00 70.95 177 ALA A CA 1
ATOM 1267 C C . ALA A 1 177 ? 18.511 2.840 26.865 1.00 67.79 177 ALA A C 1
ATOM 1268 O O . ALA A 1 177 ? 17.411 2.688 26.314 1.00 67.29 177 ALA A O 1
ATOM 1270 N N . ARG A 1 178 ? 18.669 2.980 28.187 1.00 64.93 178 ARG A N 1
ATOM 1271 C CA . ARG A 1 178 ? 17.552 3.171 29.116 1.00 61.42 178 ARG A CA 1
ATOM 1272 C C . ARG A 1 178 ? 16.479 4.074 28.504 1.00 59.56 178 ARG A C 1
ATOM 1273 O O . ARG A 1 178 ? 15.303 3.727 28.517 1.00 59.10 178 ARG A O 1
ATOM 1281 N N . ILE A 1 179 ? 16.891 5.205 27.935 1.00 58.50 179 ILE A N 1
ATOM 1282 C CA . ILE A 1 179 ? 15.946 6.201 27.436 1.00 56.35 179 ILE A CA 1
ATOM 1283 C C . ILE A 1 179 ? 15.298 5.770 26.134 1.00 57.51 179 ILE A C 1
ATOM 1284 O O . ILE A 1 179 ? 14.193 6.204 25.823 1.00 56.66 179 ILE A O 1
ATOM 1289 N N . GLU A 1 180 ? 15.988 4.909 25.388 1.00 59.75 180 GLU A N 1
ATOM 1290 C CA . GLU A 1 180 ? 15.480 4.365 24.129 1.00 60.95 180 GLU A CA 1
ATOM 1291 C C . GLU A 1 180 ? 14.308 3.410 24.379 1.00 59.33 180 GLU A C 1
ATOM 1292 O O . GLU A 1 180 ? 13.236 3.537 23.758 1.00 58.56 180 GLU A O 1
ATOM 1298 N N . ALA A 1 181 ? 14.544 2.470 25.296 1.00 57.86 181 ALA A N 1
ATOM 1299 C CA . ALA A 1 181 ? 13.622 1.405 25.657 1.00 56.71 181 ALA A CA 1
ATOM 1300 C C . ALA A 1 181 ? 12.338 1.983 26.253 1.00 53.96 181 ALA A C 1
ATOM 1301 O O . ALA A 1 181 ? 11.244 1.407 26.093 1.00 54.07 181 ALA A O 1
ATOM 1303 N N . ILE A 1 182 ? 12.496 3.127 26.925 1.00 50.88 182 ILE A N 1
ATOM 1304 C CA . ILE A 1 182 ? 11.404 3.885 27.516 1.00 46.93 182 ILE A CA 1
ATOM 1305 C C . ILE A 1 182 ? 10.573 4.614 26.484 1.00 46.87 182 ILE A C 1
ATOM 1306 O O . ILE A 1 182 ? 9.352 4.583 26.575 1.00 45.93 182 ILE A O 1
ATOM 1311 N N . HIS A 1 183 ? 11.209 5.282 25.521 1.00 47.20 183 HIS A N 1
ATOM 1312 C CA . HIS A 1 183 ? 10.435 6.067 24.577 1.00 47.88 183 HIS A CA 1
ATOM 1313 C C . HIS A 1 183 ? 9.584 5.171 23.683 1.00 50.41 183 HIS A C 1
ATOM 1314 O O . HIS A 1 183 ? 8.436 5.505 23.383 1.00 50.76 183 HIS A O 1
ATOM 1321 N N . ALA A 1 184 ? 10.154 4.033 23.289 1.00 52.72 184 ALA A N 1
ATOM 1322 C CA . ALA A 1 184 ? 9.485 3.055 22.464 1.00 54.98 184 ALA A CA 1
ATOM 1323 C C . ALA A 1 184 ? 8.262 2.421 23.145 1.00 54.13 184 ALA A C 1
ATOM 1324 O O . ALA A 1 184 ? 7.290 2.096 22.466 1.00 55.80 184 ALA A O 1
ATOM 1326 N N . ALA A 1 185 ? 8.309 2.254 24.466 1.00 51.94 185 ALA A N 1
ATOM 1327 C CA . ALA A 1 185 ? 7.241 1.566 25.199 1.00 50.64 185 ALA A CA 1
ATOM 1328 C C . ALA A 1 185 ? 6.096 2.496 25.659 1.00 48.76 185 ALA A C 1
ATOM 1329 O O . ALA A 1 185 ? 4.915 2.078 25.735 1.00 47.63 185 ALA A O 1
ATOM 1331 N N . ALA A 1 186 ? 6.458 3.747 25.973 1.00 46.80 186 ALA A N 1
ATOM 1332 C CA . ALA A 1 186 ? 5.492 4.792 26.325 1.00 45.11 186 ALA A CA 1
ATOM 1333 C C . ALA A 1 186 ? 5.597 5.989 25.363 1.00 45.47 186 ALA A C 1
ATOM 1334 O O . ALA A 1 186 ? 6.097 7.042 25.770 1.00 43.84 186 ALA A O 1
ATOM 1336 N N . PRO A 1 187 ? 5.135 5.834 24.090 1.00 47.59 187 PRO A N 1
ATOM 1337 C CA . PRO A 1 187 ? 5.369 6.891 23.081 1.00 48.65 187 PRO A CA 1
ATOM 1338 C C . PRO A 1 187 ? 4.608 8.177 23.378 1.00 48.04 187 PRO A C 1
ATOM 1339 O O . PRO A 1 187 ? 5.041 9.270 22.966 1.00 48.33 187 PRO A O 1
ATOM 1343 N N . GLY A 1 188 ? 3.521 8.065 24.142 1.00 47.34 188 GLY A N 1
ATOM 1344 C CA . GLY A 1 188 ? 2.797 9.243 24.598 1.00 46.06 188 GLY A CA 1
ATOM 1345 C C . GLY A 1 188 ? 3.349 9.928 25.848 1.00 44.52 188 GLY A C 1
ATOM 1346 O O . GLY A 1 188 ? 2.713 10.848 26.402 1.00 43.00 188 GLY A O 1
ATOM 1347 N N . ALA A 1 189 ? 4.522 9.511 26.316 1.00 44.11 189 ALA A N 1
ATOM 1348 C CA . ALA A 1 189 ? 4.947 10.013 27.635 1.00 42.16 189 ALA A CA 1
ATOM 1349 C C . ALA A 1 189 ? 6.028 11.097 27.609 1.00 41.75 189 ALA A C 1
ATOM 1350 O O . ALA A 1 189 ? 7.040 11.008 26.910 1.00 43.47 189 ALA A O 1
ATOM 1352 N N . SER A 1 190 ? 5.739 12.154 28.343 1.00 40.45 190 SER A N 1
ATOM 1353 C CA . SER A 1 190 ? 6.667 13.221 28.653 1.00 40.09 190 SER A CA 1
ATOM 1354 C C . SER A 1 190 ? 7.785 12.642 29.538 1.00 39.10 190 SER A C 1
ATOM 1355 O O . SER A 1 190 ? 7.519 11.772 30.389 1.00 38.89 190 SER A O 1
ATOM 1358 N N . LEU A 1 191 ? 9.017 13.132 29.391 1.00 38.19 191 LEU A N 1
ATOM 1359 C CA . LEU A 1 191 ? 10.111 12.656 30.259 1.00 36.60 191 LEU A CA 1
ATOM 1360 C C . LEU A 1 191 ? 10.745 13.703 31.179 1.00 35.61 191 LEU A C 1
ATOM 1361 O O . LEU A 1 191 ? 10.995 14.831 30.777 1.00 36.89 191 LEU A O 1
ATOM 1366 N N . ILE A 1 192 ? 10.978 13.332 32.430 1.00 33.84 192 ILE A N 1
ATOM 1367 C CA . ILE A 1 192 ? 11.883 14.057 33.306 1.00 32.09 192 ILE A CA 1
ATOM 1368 C C . ILE A 1 192 ? 13.176 13.205 33.525 1.00 33.13 192 ILE A C 1
ATOM 1369 O O . ILE A 1 192 ? 13.131 12.096 34.094 1.00 33.67 192 ILE A O 1
ATOM 1374 N N . LEU A 1 193 ? 14.310 13.720 33.083 1.00 32.83 193 LEU A N 1
ATOM 1375 C CA . LEU A 1 193 ? 15.586 13.103 33.411 1.00 33.59 193 LEU A CA 1
ATOM 1376 C C . LEU A 1 193 ? 16.103 13.734 34.708 1.00 32.67 193 LEU A C 1
ATOM 1377 O O . LEU A 1 193 ? 16.447 14.929 34.751 1.00 31.35 193 LEU A O 1
ATOM 1382 N N . ASP A 1 194 ? 16.092 12.935 35.774 1.00 32.47 194 ASP A N 1
ATOM 1383 C CA . ASP A 1 194 ? 16.593 13.336 37.085 1.00 32.91 194 ASP A CA 1
ATOM 1384 C C . ASP A 1 194 ? 18.011 12.791 37.275 1.00 35.24 194 ASP A C 1
ATOM 1385 O O . ASP A 1 194 ? 18.222 11.583 37.215 1.00 35.91 194 ASP A O 1
ATOM 1390 N N . GLY A 1 195 ? 18.967 13.687 37.516 1.00 36.62 195 GLY A N 1
ATOM 1391 C CA . GLY A 1 195 ? 20.379 13.322 37.647 1.00 39.60 195 GLY A CA 1
ATOM 1392 C C . GLY A 1 195 ? 20.789 13.176 39.101 1.00 40.49 195 GLY A C 1
ATOM 1393 O O . GLY A 1 195 ? 21.799 12.554 39.417 1.00 41.67 195 GLY A O 1
ATOM 1394 N N . ASN A 1 196 ? 19.999 13.757 39.999 1.00 40.38 196 ASN A N 1
ATOM 1395 C CA . ASN A 1 196 ? 20.367 13.855 41.420 1.00 41.25 196 ASN A CA 1
ATOM 1396 C C . ASN A 1 196 ? 21.825 14.227 41.574 1.00 43.30 196 ASN A C 1
ATOM 1397 O O . ASN A 1 196 ? 22.521 13.684 42.418 1.00 44.70 196 ASN A O 1
ATOM 1402 N N . GLY A 1 197 ? 22.290 15.144 40.728 1.00 44.29 197 GLY A N 1
ATOM 1403 C CA . GLY A 1 197 ? 23.605 15.731 40.894 1.00 46.13 197 GLY A CA 1
ATOM 1404 C C . GLY A 1 197 ? 24.766 14.809 40.584 1.00 48.86 197 GLY A C 1
ATOM 1405 O O . GLY A 1 197 ? 25.950 15.179 40.779 1.00 50.67 197 GLY A O 1
ATOM 1406 N N . GLY A 1 198 ? 24.449 13.618 40.084 1.00 49.44 198 GLY A N 1
ATOM 1407 C CA . GLY A 1 198 ? 25.475 12.624 39.778 1.00 51.42 198 GLY A CA 1
ATOM 1408 C C . GLY A 1 198 ? 25.944 12.650 38.335 1.00 53.07 198 GLY A C 1
ATOM 1409 O O . GLY A 1 198 ? 26.361 11.616 37.792 1.00 55.33 198 GLY A O 1
ATOM 1410 N N . LEU A 1 199 ? 25.869 13.809 37.690 1.00 52.14 199 LEU A N 1
ATOM 1411 C CA . LEU A 1 199 ? 26.418 13.947 36.359 1.00 53.24 199 LEU A CA 1
ATOM 1412 C C . LEU A 1 199 ? 27.427 15.092 36.319 1.00 54.14 199 LEU A C 1
ATOM 1413 O O . LEU A 1 199 ? 27.743 15.729 37.343 1.00 53.08 199 LEU A O 1
ATOM 1418 N N . THR A 1 200 ? 27.979 15.280 35.123 1.00 55.77 200 THR A N 1
ATOM 1419 C CA . THR A 1 200 ? 28.706 16.470 34.722 1.00 56.27 200 THR A CA 1
ATOM 1420 C C . THR A 1 200 ? 27.720 17.181 33.819 1.00 55.41 200 THR A C 1
ATOM 1421 O O . THR A 1 200 ? 26.657 16.622 33.499 1.00 54.90 200 THR A O 1
ATOM 1425 N N . ALA A 1 201 ? 28.038 18.412 33.426 1.00 55.56 201 ALA A N 1
ATOM 1426 C CA . ALA A 1 201 ? 27.208 19.130 32.469 1.00 54.46 201 ALA A CA 1
ATOM 1427 C C . ALA A 1 201 ? 27.291 18.423 31.125 1.00 56.24 201 ALA A C 1
ATOM 1428 O O . ALA A 1 201 ? 26.265 18.161 30.494 1.00 54.97 201 ALA A O 1
ATOM 1430 N N . GLY A 1 202 ? 28.527 18.099 30.714 1.00 59.16 202 GLY A N 1
ATOM 1431 C CA . GLY A 1 202 ? 28.810 17.503 29.410 1.00 61.26 202 GLY A CA 1
ATOM 1432 C C . GLY A 1 202 ? 27.852 16.369 29.106 1.00 60.80 202 GLY A C 1
ATOM 1433 O O . GLY A 1 202 ? 27.117 16.409 28.121 1.00 60.56 202 GLY A O 1
ATOM 1434 N N . GLU A 1 203 ? 27.862 15.365 29.975 1.00 60.72 203 GLU A N 1
ATOM 1435 C CA . GLU A 1 203 ? 26.931 14.259 29.897 1.00 60.91 203 GLU A CA 1
ATOM 1436 C C . GLU A 1 203 ? 25.475 14.751 29.793 1.00 59.37 203 GLU A C 1
ATOM 1437 O O . GLU A 1 203 ? 24.750 14.379 28.852 1.00 60.03 203 GLU A O 1
ATOM 1443 N N . ALA A 1 204 ? 25.061 15.600 30.737 1.00 57.70 204 ALA A N 1
ATOM 1444 C CA . ALA A 1 204 ? 23.667 16.032 30.836 1.00 55.86 204 ALA A CA 1
ATOM 1445 C C . ALA A 1 204 ? 23.148 16.509 29.494 1.00 56.53 204 ALA A C 1
ATOM 1446 O O . ALA A 1 204 ? 22.167 15.967 28.979 1.00 56.25 204 ALA A O 1
ATOM 1448 N N . LEU A 1 205 ? 23.827 17.503 28.926 1.00 57.82 205 LEU A N 1
ATOM 1449 C CA . LEU A 1 205 ? 23.469 18.054 27.628 1.00 59.09 205 LEU A CA 1
ATOM 1450 C C . LEU A 1 205 ? 23.444 16.987 26.504 1.00 61.20 205 LEU A C 1
ATOM 1451 O O . LEU A 1 205 ? 22.578 17.033 25.612 1.00 61.55 205 LEU A O 1
ATOM 1456 N N . ALA A 1 206 ? 24.387 16.043 26.532 1.00 62.05 206 ALA A N 1
ATOM 1457 C CA . ALA A 1 206 ? 24.452 15.058 25.450 1.00 64.12 206 ALA A CA 1
ATOM 1458 C C . ALA A 1 206 ? 23.289 14.096 25.602 1.00 62.44 206 ALA A C 1
ATOM 1459 O O . ALA A 1 206 ? 22.607 13.760 24.631 1.00 62.87 206 ALA A O 1
ATOM 1461 N N . LEU A 1 207 ? 23.052 13.699 26.844 1.00 60.48 207 LEU A N 1
ATOM 1462 C CA . LEU A 1 207 ? 21.972 12.795 27.177 1.00 58.96 207 LEU A CA 1
ATOM 1463 C C . LEU A 1 207 ? 20.600 13.385 26.826 1.00 57.75 207 LEU A C 1
ATOM 1464 O O . LEU A 1 207 ? 19.674 12.640 26.485 1.00 56.99 207 LEU A O 1
ATOM 1469 N N . VAL A 1 208 ? 20.478 14.716 26.906 1.00 57.13 208 VAL A N 1
ATOM 1470 C CA . VAL A 1 208 ? 19.289 15.398 26.402 1.00 56.40 208 VAL A CA 1
ATOM 1471 C C . VAL A 1 208 ? 19.227 15.201 24.899 1.00 59.10 208 VAL A C 1
ATOM 1472 O O . VAL A 1 208 ? 18.263 14.612 24.398 1.00 58.95 208 VAL A O 1
ATOM 1476 N N . ALA A 1 209 ? 20.268 15.682 24.208 1.00 61.11 209 ALA A N 1
ATOM 1477 C CA . ALA A 1 209 ? 20.345 15.711 22.750 1.00 63.81 209 ALA A CA 1
ATOM 1478 C C . ALA A 1 209 ? 20.023 14.366 22.121 1.00 65.48 209 ALA A C 1
ATOM 1479 O O . ALA A 1 209 ? 19.378 14.313 21.068 1.00 66.12 209 ALA A O 1
ATOM 1481 N N . HIS A 1 210 ? 20.471 13.291 22.772 1.00 66.41 210 HIS A N 1
ATOM 1482 C CA . HIS A 1 210 ? 20.156 11.932 22.345 1.00 68.35 210 HIS A CA 1
ATOM 1483 C C . HIS A 1 210 ? 18.653 11.773 22.334 1.00 67.07 210 HIS A C 1
ATOM 1484 O O . HIS A 1 210 ? 18.057 11.481 21.287 1.00 68.39 210 HIS A O 1
ATOM 1491 N N . ALA A 1 211 ? 18.049 12.014 23.496 1.00 64.96 211 ALA A N 1
ATOM 1492 C CA . ALA A 1 211 ? 16.612 11.852 23.702 1.00 63.72 211 ALA A CA 1
ATOM 1493 C C . ALA A 1 211 ? 15.765 12.711 22.762 1.00 64.08 211 ALA A C 1
ATOM 1494 O O . ALA A 1 211 ? 14.696 12.293 22.351 1.00 64.21 211 ALA A O 1
ATOM 1496 N N . ARG A 1 212 ? 16.257 13.898 22.419 1.00 64.92 212 ARG A N 1
ATOM 1497 C CA . ARG A 1 212 ? 15.523 14.849 21.582 1.00 65.69 212 ARG A CA 1
ATOM 1498 C C . ARG A 1 212 ? 15.347 14.317 20.168 1.00 67.40 212 ARG A C 1
ATOM 1499 O O . ARG A 1 212 ? 14.279 14.476 19.561 1.00 67.48 212 ARG A O 1
ATOM 1507 N N . ARG A 1 213 ? 16.389 13.676 19.654 1.00 68.71 213 ARG A N 1
ATOM 1508 C CA . ARG A 1 213 ? 16.385 13.237 18.263 1.00 70.63 213 ARG A CA 1
ATOM 1509 C C . ARG A 1 213 ? 15.806 11.830 18.061 1.00 70.22 213 ARG A C 1
ATOM 1510 O O . ARG A 1 213 ? 15.566 11.406 16.935 1.00 72.10 213 ARG A O 1
ATOM 1518 N N . LEU A 1 214 ? 15.576 11.123 19.163 1.00 67.66 214 LEU A N 1
ATOM 1519 C CA . LEU A 1 214 ? 14.704 9.947 19.180 1.00 66.51 214 LEU A CA 1
ATOM 1520 C C . LEU A 1 214 ? 13.214 10.327 19.168 1.00 64.38 214 LEU A C 1
ATOM 1521 O O . LEU A 1 214 ? 12.349 9.452 19.144 1.00 64.51 214 LEU A O 1
ATOM 1526 N N . GLY A 1 215 ? 12.908 11.622 19.215 1.00 62.39 215 GLY A N 1
ATOM 1527 C CA . GLY A 1 215 ? 11.507 12.082 19.209 1.00 5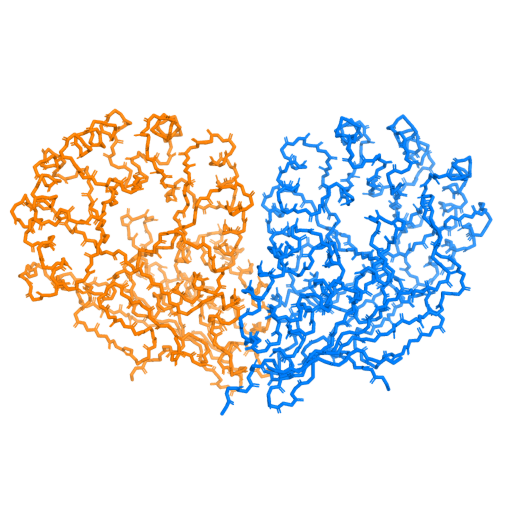9.89 215 GLY A CA 1
ATOM 1528 C C . GLY A 1 215 ? 10.873 12.198 20.593 1.00 56.21 215 GLY A C 1
ATOM 1529 O O . GLY A 1 215 ? 9.689 12.538 20.721 1.00 54.93 215 GLY A O 1
ATOM 1530 N N . ALA A 1 216 ? 11.647 11.915 21.634 1.00 53.97 216 ALA A N 1
ATOM 1531 C CA . ALA A 1 216 ? 11.115 11.995 22.996 1.00 50.99 216 ALA A CA 1
ATOM 1532 C C . ALA A 1 216 ? 10.863 13.437 23.401 1.00 49.16 216 ALA A C 1
ATOM 1533 O O . ALA A 1 216 ? 11.667 14.357 23.113 1.00 49.66 216 ALA A O 1
ATOM 1535 N N . ASP A 1 217 ? 9.728 13.635 24.055 1.00 46.74 217 ASP A N 1
ATOM 1536 C CA . ASP A 1 217 ? 9.414 14.916 24.622 1.00 44.53 217 ASP A CA 1
ATOM 1537 C C . ASP A 1 217 ? 10.030 14.941 26.036 1.00 42.28 217 ASP A C 1
ATOM 1538 O O . ASP A 1 217 ? 9.409 14.541 27.034 1.00 41.83 217 ASP A O 1
ATOM 1543 N N . VAL A 1 218 ? 11.280 15.384 26.113 1.00 41.07 218 VAL A N 1
ATOM 1544 C CA . VAL A 1 218 ? 11.916 15.669 27.397 1.00 38.68 218 VAL A CA 1
ATOM 1545 C C . VAL A 1 218 ? 11.326 16.966 27.915 1.00 36.67 218 VAL A C 1
ATOM 1546 O O . VAL A 1 218 ? 11.522 18.025 27.353 1.00 37.20 218 VAL A O 1
ATOM 1550 N N . ALA A 1 219 ? 10.556 16.871 28.977 1.00 34.74 219 ALA A N 1
ATOM 1551 C CA . ALA A 1 219 ? 9.849 18.028 29.508 1.00 32.77 219 ALA A CA 1
ATOM 1552 C C . ALA A 1 219 ? 10.676 18.772 30.566 1.00 31.85 219 ALA A C 1
ATOM 1553 O O . ALA A 1 219 ? 10.410 19.942 30.859 1.00 31.21 219 ALA A O 1
ATOM 1555 N N . LEU A 1 220 ? 11.675 18.099 31.144 1.00 31.18 220 LEU A N 1
ATOM 1556 C CA . LEU A 1 220 ? 12.461 18.702 32.207 1.00 30.57 220 LEU A CA 1
ATOM 1557 C C . LEU A 1 220 ? 13.774 17.961 32.401 1.00 31.97 220 LEU A C 1
ATOM 1558 O O . LEU A 1 220 ? 13.787 16.724 32.368 1.00 33.66 220 LEU A O 1
ATOM 1563 N N . LEU A 1 221 ? 14.870 18.700 32.585 1.00 31.33 221 LEU A N 1
ATOM 1564 C CA . LEU A 1 221 ? 16.097 18.120 33.078 1.00 31.09 221 LEU A CA 1
ATOM 1565 C C . LEU A 1 221 ? 16.338 18.530 34.527 1.00 30.55 221 LEU A C 1
ATOM 1566 O O . LEU A 1 221 ? 16.719 19.659 34.792 1.00 31.17 221 LEU A O 1
ATOM 1571 N N . GLU A 1 222 ? 16.169 17.594 35.450 1.00 29.23 222 GLU A N 1
ATOM 1572 C CA . GLU A 1 222 ? 16.262 17.878 36.854 1.00 29.24 222 GLU A CA 1
ATOM 1573 C C . GLU A 1 222 ? 17.659 17.739 37.503 1.00 30.44 222 GLU A C 1
ATOM 1574 O O . GLU A 1 222 ? 18.276 16.650 37.460 1.00 31.96 222 GLU A O 1
ATOM 1580 N N . GLN A 1 223 ? 18.128 18.829 38.116 1.00 29.36 223 GLN A N 1
ATOM 1581 C CA . GLN A 1 223 ? 19.406 18.862 38.840 1.00 30.00 223 GLN A CA 1
ATOM 1582 C C . GLN A 1 223 ? 20.494 17.926 38.282 1.00 31.24 223 GLN A C 1
ATOM 1583 O O . GLN A 1 223 ? 20.965 17.022 38.989 1.00 31.66 223 GLN A O 1
ATOM 1589 N N . PRO A 1 224 ? 20.915 18.137 37.034 1.00 32.21 224 PRO A N 1
ATOM 1590 C CA . PRO A 1 224 ? 21.847 17.157 36.489 1.00 34.12 224 PRO A CA 1
ATOM 1591 C C . PRO A 1 224 ? 23.219 17.183 37.149 1.00 35.78 224 PRO A C 1
ATOM 1592 O O . PRO A 1 224 ? 23.877 16.147 37.225 1.00 37.53 224 PRO A O 1
ATOM 1596 N N . VAL A 1 225 ? 23.664 18.360 37.578 1.00 35.99 225 VAL A N 1
ATOM 1597 C CA . VAL A 1 225 ? 24.966 18.511 38.199 1.00 37.35 225 VAL A CA 1
ATOM 1598 C C . VAL A 1 225 ? 24.854 18.738 39.710 1.00 36.76 225 VAL A C 1
ATOM 1599 O O . VAL A 1 225 ? 23.767 18.958 40.221 1.00 35.09 225 VAL A O 1
ATOM 1603 N N . PRO A 1 226 ? 25.990 18.642 40.430 1.00 39.01 226 PRO A N 1
ATOM 1604 C CA . PRO A 1 226 ? 25.926 18.776 41.888 1.00 38.04 226 PRO A CA 1
ATOM 1605 C C . PRO A 1 226 ? 25.563 20.189 42.331 1.00 37.36 226 PRO A C 1
ATOM 1606 O O . PRO A 1 226 ? 25.823 21.164 41.608 1.00 37.30 226 PRO A O 1
ATOM 1610 N N . ARG A 1 227 ? 25.034 20.269 43.559 1.00 36.49 227 ARG A N 1
ATOM 1611 C CA . ARG A 1 227 ? 24.645 21.507 44.201 1.00 36.05 227 ARG A CA 1
ATOM 1612 C C . ARG A 1 227 ? 25.658 22.651 44.111 1.00 37.67 227 ARG A C 1
ATOM 1613 O O . ARG A 1 227 ? 25.247 23.804 43.976 1.00 37.23 227 ARG A O 1
ATOM 1621 N N A ASP A 1 228 ? 26.957 22.391 44.204 0.70 39.61 228 ASP A N 1
ATOM 1622 N N B ASP A 1 228 ? 26.952 22.313 44.168 0.30 38.96 228 ASP A N 1
ATOM 1623 C CA A ASP A 1 228 ? 27.854 23.542 44.171 0.70 41.20 228 ASP A CA 1
ATOM 1624 C CA B ASP A 1 228 ? 28.033 23.305 44.217 0.30 40.13 228 ASP A CA 1
ATOM 1625 C C A ASP A 1 228 ? 28.669 23.639 42.872 0.70 42.95 228 ASP A C 1
ATOM 1626 C C B ASP A 1 228 ? 28.575 23.732 42.852 0.30 41.99 228 ASP A C 1
ATOM 1627 O O A ASP A 1 228 ? 29.750 24.220 42.838 0.70 44.62 228 ASP A O 1
ATOM 1628 O O B ASP A 1 228 ? 29.384 24.655 42.759 0.30 43.28 228 ASP A O 1
ATOM 1637 N N . ASP A 1 229 ? 28.112 23.066 41.800 1.00 42.68 229 ASP A N 1
ATOM 1638 C CA . ASP A 1 229 ? 28.519 23.379 40.421 1.00 43.67 229 ASP A CA 1
ATOM 1639 C C . ASP A 1 229 ? 27.456 24.353 39.840 1.00 42.93 229 ASP A C 1
ATOM 1640 O O . ASP A 1 229 ? 26.584 23.978 39.046 1.00 41.76 229 ASP A O 1
ATOM 1645 N N . TRP A 1 230 ? 27.515 25.603 40.282 1.00 43.60 230 TRP A N 1
ATOM 1646 C CA . TRP A 1 230 ? 26.578 26.634 39.831 1.00 43.69 230 TRP A CA 1
ATOM 1647 C C . TRP A 1 230 ? 26.782 26.954 38.358 1.00 45.33 230 TRP A C 1
ATOM 1648 O O . TRP A 1 230 ? 25.814 27.267 37.664 1.00 44.44 230 TRP A O 1
ATOM 1659 N N . ASP A 1 231 ? 28.033 26.871 37.892 1.00 47.59 231 ASP A N 1
ATOM 1660 C CA . ASP A 1 231 ? 28.379 27.159 36.492 1.00 49.78 231 ASP A CA 1
ATOM 1661 C C . ASP A 1 231 ? 27.747 26.118 35.556 1.00 49.32 231 ASP A C 1
ATOM 1662 O O . ASP A 1 231 ? 27.284 26.442 34.451 1.00 49.83 231 ASP A O 1
ATOM 1667 N N . GLY A 1 232 ? 27.743 24.870 36.019 1.00 48.29 232 GLY A N 1
ATOM 1668 C CA . GLY A 1 232 ? 27.195 23.759 35.270 1.00 47.51 232 GLY A CA 1
ATOM 1669 C C . GLY A 1 232 ? 25.686 23.857 35.153 1.00 45.13 232 GLY A C 1
ATOM 1670 O O . GLY A 1 232 ? 25.134 23.606 34.080 1.00 45.82 232 GLY A O 1
ATOM 1671 N N . MET A 1 233 ? 25.024 24.207 36.253 1.00 42.69 233 MET A N 1
ATOM 1672 C CA . MET A 1 233 ? 23.580 24.485 36.229 1.00 40.69 233 MET A CA 1
ATOM 1673 C C . MET A 1 233 ? 23.253 25.650 35.260 1.00 41.29 233 MET A C 1
ATOM 1674 O O . MET A 1 233 ? 22.346 25.546 34.454 1.00 40.57 233 MET A O 1
ATOM 1679 N N . LYS A 1 234 ? 24.011 26.734 35.345 1.00 43.23 234 LYS A N 1
ATOM 1680 C CA . LYS A 1 234 ? 23.889 27.859 34.442 1.00 45.75 234 LYS A CA 1
ATOM 1681 C C . LYS A 1 234 ? 24.050 27.381 33.001 1.00 48.46 234 LYS A C 1
ATOM 1682 O O . LYS A 1 234 ? 23.308 27.805 32.106 1.00 48.96 234 LYS A O 1
ATOM 1688 N N . GLU A 1 235 ? 25.037 26.519 32.759 1.00 50.49 235 GLU A N 1
ATOM 1689 C CA . GLU A 1 235 ? 25.353 26.157 31.378 1.00 52.58 235 GLU A CA 1
ATOM 1690 C C . GLU A 1 235 ? 24.215 25.307 30.831 1.00 50.99 235 GLU A C 1
ATOM 1691 O O . GLU A 1 235 ? 23.703 25.573 29.750 1.00 51.51 235 GLU A O 1
ATOM 1697 N N . VAL A 1 236 ? 23.802 24.310 31.599 1.00 48.73 236 VAL A N 1
ATOM 1698 C CA . VAL A 1 236 ? 22.731 23.453 31.152 1.00 47.90 236 VAL A CA 1
ATOM 1699 C C . VAL A 1 236 ? 21.416 24.207 30.972 1.00 46.53 236 VAL A C 1
ATOM 1700 O O . VAL A 1 236 ? 20.676 23.928 30.026 1.00 46.70 236 VAL A O 1
ATOM 1704 N N . THR A 1 237 ? 21.126 25.168 31.850 1.00 45.06 237 THR A N 1
ATOM 1705 C CA . THR A 1 237 ? 19.942 25.991 31.648 1.00 44.31 237 THR A CA 1
ATOM 1706 C C . THR A 1 237 ? 19.964 26.766 30.318 1.00 46.64 237 THR A C 1
ATOM 1707 O O . THR A 1 237 ? 18.928 26.926 29.677 1.00 46.31 237 THR A O 1
ATOM 1711 N N . ARG A 1 238 ? 21.147 27.208 29.909 1.00 48.79 238 ARG A N 1
ATOM 1712 C CA . ARG A 1 238 ? 21.335 27.999 28.706 1.00 51.71 238 ARG A CA 1
ATOM 1713 C C . ARG A 1 238 ? 21.269 27.161 27.392 1.00 52.92 238 ARG A C 1
ATOM 1714 O O . ARG A 1 238 ? 20.656 27.585 26.402 1.00 53.11 238 ARG A O 1
ATOM 1722 N N . ARG A 1 239 ? 21.882 25.975 27.400 1.00 53.50 239 ARG A N 1
ATOM 1723 C CA . ARG A 1 239 ? 22.140 25.230 26.166 1.00 55.10 239 ARG A CA 1
ATOM 1724 C C . ARG A 1 239 ? 21.233 24.012 26.013 1.00 54.12 239 ARG A C 1
ATOM 1725 O O . ARG A 1 239 ? 21.057 23.492 24.898 1.00 55.42 239 ARG A O 1
ATOM 1733 N N . ALA A 1 240 ? 20.615 23.567 27.109 1.00 51.59 240 ALA A N 1
ATOM 1734 C CA . ALA A 1 240 ? 19.764 22.376 27.038 1.00 49.87 240 ALA A CA 1
ATOM 1735 C C . ALA A 1 240 ? 18.596 22.478 26.023 1.00 49.73 240 ALA A C 1
ATOM 1736 O O . ALA A 1 240 ? 18.340 21.525 25.285 1.00 50.37 240 ALA A O 1
ATOM 1738 N N . GLY A 1 241 ? 17.899 23.617 25.980 1.00 48.46 241 GLY A N 1
ATOM 1739 C CA . GLY A 1 241 ? 16.749 23.757 25.080 1.00 47.56 241 GLY A CA 1
ATOM 1740 C C . GLY A 1 241 ? 15.442 23.280 25.697 1.00 45.70 241 GLY A C 1
ATOM 1741 O O . GLY A 1 241 ? 14.394 23.385 25.059 1.00 45.65 241 GLY A O 1
ATOM 1742 N N . VAL A 1 242 ? 15.523 22.793 26.946 1.00 43.49 242 VAL A N 1
ATOM 1743 C CA . VAL A 1 242 ? 14.396 22.365 27.770 1.00 40.82 242 VAL A CA 1
ATOM 1744 C C . VAL A 1 242 ? 14.493 22.975 29.189 1.00 39.16 242 VAL A C 1
ATOM 1745 O O . VAL A 1 242 ? 15.532 23.529 29.568 1.00 39.87 242 VAL A O 1
ATOM 1749 N N . ASP A 1 243 ? 13.399 22.897 29.946 1.00 36.70 243 ASP A N 1
ATOM 1750 C CA . ASP A 1 243 ? 13.349 23.383 31.335 1.00 35.03 243 ASP A CA 1
ATOM 1751 C C . ASP A 1 243 ? 14.342 22.618 32.228 1.00 33.70 243 ASP A C 1
ATOM 1752 O O . ASP A 1 243 ? 14.527 21.391 32.082 1.00 34.01 243 ASP A O 1
ATOM 1757 N N . VAL A 1 244 ? 14.998 23.341 33.129 1.00 31.73 244 VAL A N 1
ATOM 1758 C CA . VAL A 1 244 ? 15.894 22.709 34.085 1.00 29.88 244 VAL A CA 1
ATOM 1759 C C . VAL A 1 244 ? 15.374 22.942 35.510 1.00 28.64 244 VAL A C 1
ATOM 1760 O O . VAL A 1 244 ? 14.989 24.056 35.839 1.00 28.19 244 VAL A O 1
ATOM 1764 N N . ALA A 1 245 ? 15.337 21.905 36.353 1.00 27.96 245 ALA A N 1
ATOM 1765 C CA . ALA A 1 245 ? 14.840 22.076 37.738 1.00 26.22 245 ALA A CA 1
ATOM 1766 C C . ALA A 1 245 ? 15.982 22.117 38.706 1.00 26.85 245 ALA A C 1
ATOM 1767 O O . ALA A 1 245 ? 16.917 21.331 38.560 1.00 28.20 245 ALA A O 1
ATOM 1769 N N . ALA A 1 246 ? 15.921 23.023 39.693 1.00 26.61 246 ALA A N 1
ATOM 1770 C CA . ALA A 1 246 ? 16.832 22.983 40.852 1.00 26.58 246 ALA A CA 1
ATOM 1771 C C . ALA A 1 246 ? 16.167 22.202 41.974 1.00 25.85 246 ALA A C 1
ATOM 1772 O O . ALA A 1 246 ? 15.006 22.446 42.278 1.00 25.47 246 ALA A O 1
ATOM 1774 N N . ASP A 1 247 ? 16.873 21.237 42.557 1.00 26.75 247 ASP A N 1
ATOM 1775 C CA . ASP A 1 247 ? 16.360 20.476 43.709 1.00 26.61 247 ASP A CA 1
ATOM 1776 C C . ASP A 1 247 ? 17.379 20.618 44.862 1.00 26.95 247 ASP A C 1
ATOM 1777 O O . ASP A 1 247 ? 17.190 21.439 45.762 1.00 25.92 247 ASP A O 1
ATOM 1782 N N . GLU A 1 248 ? 18.471 19.856 44.794 1.00 28.61 248 GLU A N 1
ATOM 1783 C CA . GLU A 1 248 ? 19.563 19.955 45.763 1.00 29.86 248 GLU A CA 1
ATOM 1784 C C . GLU A 1 248 ? 20.044 21.390 45.820 1.00 30.31 248 GLU A C 1
ATOM 1785 O O . GLU A 1 248 ? 20.478 21.845 46.877 1.00 31.12 248 GLU A O 1
ATOM 1791 N N . SER A 1 249 ? 19.948 22.117 44.711 1.00 30.22 249 SER A N 1
ATOM 1792 C CA . SER A 1 249 ? 20.407 23.527 44.694 1.00 31.42 249 SER A CA 1
ATOM 1793 C C . SER A 1 249 ? 19.320 24.530 45.215 1.00 30.70 249 SER A C 1
ATOM 1794 O O . SER A 1 249 ? 19.524 25.725 45.229 1.00 31.54 249 SER A O 1
ATOM 1797 N N . ALA A 1 250 ? 18.155 24.051 45.620 1.00 29.43 250 ALA A N 1
ATOM 1798 C CA . ALA A 1 250 ? 17.114 24.964 46.079 1.00 29.40 250 ALA A CA 1
ATOM 1799 C C . ALA A 1 250 ? 16.583 24.423 47.387 1.00 27.81 250 ALA A C 1
ATOM 1800 O O . ALA A 1 250 ? 15.579 23.704 47.423 1.00 25.96 250 ALA A O 1
ATOM 1802 N N . ALA A 1 251 ? 17.303 24.741 48.455 1.00 29.07 251 ALA A N 1
ATOM 1803 C CA . ALA A 1 251 ? 16.934 24.260 49.784 1.00 29.89 251 ALA A CA 1
ATOM 1804 C C . ALA A 1 251 ? 16.388 25.394 50.654 1.00 30.71 251 ALA A C 1
ATOM 1805 O O . ALA A 1 251 ? 15.737 25.123 51.687 1.00 30.90 251 ALA A O 1
ATOM 1807 N N . SER A 1 252 ? 16.670 26.650 50.260 1.00 31.43 252 SER A N 1
ATOM 1808 C CA . SER A 1 252 ? 16.047 27.805 50.915 1.00 31.61 252 SER A CA 1
ATOM 1809 C C . SER A 1 252 ? 15.514 28.816 49.910 1.00 31.97 252 SER A C 1
ATOM 1810 O O . SER A 1 252 ? 15.936 28.833 48.750 1.00 33.17 252 SER A O 1
ATOM 1813 N N . ALA A 1 253 ? 14.623 29.682 50.381 1.00 31.52 253 ALA A N 1
ATOM 1814 C CA . ALA A 1 253 ? 14.043 30.744 49.561 1.00 31.79 253 ALA A CA 1
ATOM 1815 C C . ALA A 1 253 ? 15.126 31.601 49.025 1.00 32.90 253 ALA A C 1
ATOM 1816 O O . ALA A 1 253 ? 15.058 32.055 47.876 1.00 33.91 253 ALA A O 1
ATOM 1818 N N . GLU A 1 254 ? 16.132 31.803 49.856 1.00 32.79 254 GLU A N 1
ATOM 1819 C CA . GLU A 1 254 ? 17.377 32.398 49.452 1.00 34.95 254 GLU A CA 1
ATOM 1820 C C . GLU A 1 254 ? 18.064 31.707 48.286 1.00 34.72 254 GLU A C 1
ATOM 1821 O O . GLU A 1 254 ? 18.538 32.383 47.398 1.00 35.19 254 GLU A O 1
ATOM 1827 N N . ASP A 1 255 ? 18.169 30.375 48.303 1.00 34.41 255 ASP A N 1
ATOM 1828 C CA . ASP A 1 255 ? 18.780 29.678 47.165 1.00 35.47 255 ASP A CA 1
ATOM 1829 C C . ASP A 1 255 ? 17.949 29.985 45.917 1.00 35.16 255 ASP A C 1
ATOM 1830 O O . ASP A 1 255 ? 18.511 30.184 44.838 1.00 35.29 255 ASP A O 1
ATOM 1835 N N . VAL A 1 256 ? 16.618 29.978 46.071 1.00 33.66 256 VAL A N 1
ATOM 1836 C CA . VAL A 1 256 ? 15.688 30.223 44.949 1.00 33.90 256 VAL A CA 1
ATOM 1837 C C . VAL A 1 256 ? 15.879 31.599 44.317 1.00 34.49 256 VAL A C 1
ATOM 1838 O O . VAL A 1 256 ? 16.078 31.703 43.114 1.00 35.45 256 VAL A O 1
ATOM 1842 N N . LEU A 1 257 ? 15.893 32.655 45.117 1.00 34.78 257 LEU A N 1
ATOM 1843 C CA . LEU A 1 257 ? 16.343 33.940 44.597 1.00 35.97 257 LEU A CA 1
ATOM 1844 C C . LEU A 1 257 ? 17.631 33.866 43.799 1.00 37.38 257 LEU A C 1
ATOM 1845 O O . LEU A 1 257 ? 17.802 34.572 42.785 1.00 38.28 257 LEU A O 1
ATOM 1850 N N . ARG A 1 258 ? 18.580 33.063 44.274 1.00 37.61 258 ARG A N 1
ATOM 1851 C CA . ARG A 1 258 ? 19.894 33.032 43.591 1.00 39.24 258 ARG A CA 1
ATOM 1852 C C . ARG A 1 258 ? 19.754 32.236 42.297 1.00 38.20 258 ARG A C 1
ATOM 1853 O O . ARG A 1 258 ? 20.222 32.662 41.254 1.00 39.68 258 ARG A O 1
ATOM 1861 N N . VAL A 1 259 ? 19.098 31.086 42.385 1.00 36.37 259 VAL A N 1
ATOM 1862 C CA . VAL A 1 259 ? 18.784 30.260 41.218 1.00 35.99 259 VAL A CA 1
ATOM 1863 C C . VAL A 1 259 ? 18.097 31.086 40.125 1.00 35.86 259 VAL A C 1
ATOM 1864 O O . VAL A 1 259 ? 18.427 30.923 38.955 1.00 36.55 259 VAL A O 1
ATOM 1868 N N . ALA A 1 260 ? 17.169 31.971 40.509 1.00 34.96 260 ALA A N 1
ATOM 1869 C CA . ALA A 1 260 ? 16.514 32.854 39.529 1.00 36.15 260 ALA A CA 1
ATOM 1870 C C . ALA A 1 260 ? 17.527 33.785 38.920 1.00 37.49 260 ALA A C 1
ATOM 1871 O O . ALA A 1 260 ? 17.772 33.700 37.730 1.00 38.20 260 ALA A O 1
ATOM 1873 N N . ALA A 1 261 ? 18.134 34.635 39.748 1.00 37.87 261 ALA A N 1
ATOM 1874 C CA . ALA A 1 261 ? 19.065 35.705 39.284 1.00 39.96 261 ALA A CA 1
ATOM 1875 C C . ALA A 1 261 ? 20.245 35.208 38.434 1.00 41.13 261 ALA A C 1
ATOM 1876 O O . ALA A 1 261 ? 20.709 35.898 37.537 1.00 41.56 261 ALA A O 1
ATOM 1878 N N . GLU A 1 262 ? 20.729 34.008 38.742 1.00 41.16 262 GLU A N 1
ATOM 1879 C CA . GLU A 1 262 ? 21.874 33.430 38.029 1.00 42.61 262 GLU A CA 1
ATOM 1880 C C . GLU A 1 262 ? 21.466 32.571 36.795 1.00 41.24 262 GLU A C 1
ATOM 1881 O O . GLU A 1 262 ? 22.321 32.113 36.023 1.00 42.15 262 GLU A O 1
ATOM 1887 N N . ARG A 1 263 ? 20.161 32.429 36.595 1.00 38.83 263 ARG A N 1
ATOM 1888 C CA . ARG A 1 263 ? 19.573 31.572 35.557 1.00 37.99 263 ARG A CA 1
ATOM 1889 C C . ARG A 1 263 ? 20.102 30.166 35.591 1.00 36.90 263 ARG A C 1
ATOM 1890 O O . ARG A 1 263 ? 20.507 29.672 34.529 1.00 37.78 263 ARG A O 1
ATOM 1898 N N . ALA A 1 264 ? 20.087 29.548 36.785 1.00 34.24 264 ALA A N 1
ATOM 1899 C CA . ALA A 1 264 ? 20.638 28.206 37.044 1.00 33.73 264 ALA A CA 1
ATOM 1900 C C . ALA A 1 264 ? 19.632 27.065 36.845 1.00 32.80 264 ALA A C 1
ATOM 1901 O O . ALA A 1 264 ? 20.016 25.876 36.845 1.00 32.88 264 ALA A O 1
ATOM 1903 N N . ALA A 1 265 ? 18.354 27.435 36.689 1.00 31.60 265 ALA A N 1
ATOM 1904 C CA . ALA A 1 265 ? 17.230 26.510 36.482 1.00 29.86 265 ALA A CA 1
ATOM 1905 C C . ALA A 1 265 ? 16.080 27.378 36.005 1.00 29.30 265 ALA A C 1
ATOM 1906 O O . ALA A 1 265 ? 16.204 28.602 36.034 1.00 30.02 265 ALA A O 1
ATOM 1908 N N . THR A 1 266 ? 14.994 26.777 35.524 1.00 27.79 266 THR A N 1
ATOM 1909 C CA . THR A 1 266 ? 13.814 27.551 35.133 1.00 26.87 266 THR A CA 1
ATOM 1910 C C . THR A 1 266 ? 12.655 27.021 35.959 1.00 25.88 266 THR A C 1
ATOM 1911 O O . THR A 1 266 ? 11.509 27.521 35.878 1.00 24.94 266 THR A O 1
ATOM 1915 N N . VAL A 1 267 ? 12.976 26.000 36.762 1.00 24.80 267 VAL A N 1
ATOM 1916 C CA . VAL A 1 267 ? 12.001 25.275 37.584 1.00 23.36 267 VAL A CA 1
ATOM 1917 C C . VAL A 1 267 ? 12.583 25.011 38.972 1.00 23.71 267 VAL A C 1
ATOM 1918 O O . VAL A 1 267 ? 13.781 24.830 39.103 1.00 25.13 267 VAL A O 1
ATOM 1922 N N . VAL A 1 268 ? 11.744 25.024 39.996 1.00 22.74 268 VAL A N 1
ATOM 1923 C CA . VAL A 1 268 ? 12.164 24.603 41.340 1.00 23.92 268 VAL A CA 1
ATOM 1924 C C . VAL A 1 268 ? 11.359 23.395 41.853 1.00 22.96 268 VAL A C 1
ATOM 1925 O O . VAL A 1 268 ? 10.133 23.379 41.821 1.00 21.64 268 VAL A O 1
ATOM 1929 N N . ASN A 1 269 ? 12.087 22.389 42.329 1.00 23.79 269 ASN A N 1
ATOM 1930 C CA . ASN A 1 269 ? 11.508 21.252 43.035 1.00 22.03 269 ASN A CA 1
ATOM 1931 C C . ASN A 1 269 ? 11.417 21.553 44.534 1.00 21.62 269 ASN A C 1
ATOM 1932 O O . ASN A 1 269 ? 12.415 21.615 45.236 1.00 22.68 269 ASN A O 1
ATOM 1937 N N . ILE A 1 270 ? 10.214 21.805 45.009 1.00 21.20 270 ILE A N 1
ATOM 1938 C CA . ILE A 1 270 ? 9.951 22.133 46.400 1.00 20.30 270 ILE A CA 1
ATOM 1939 C C . ILE A 1 270 ? 9.619 20.837 47.112 1.00 20.43 270 ILE A C 1
ATOM 1940 O O . ILE A 1 270 ? 8.772 20.057 46.649 1.00 19.67 270 ILE A O 1
ATOM 1945 N N . LYS A 1 271 ? 10.251 20.622 48.261 1.00 21.12 271 LYS A N 1
ATOM 1946 C CA . LYS A 1 271 ? 9.899 19.488 49.134 1.00 20.61 271 LYS A CA 1
ATOM 1947 C C . LYS A 1 271 ? 9.672 19.997 50.528 1.00 19.93 271 LYS A C 1
ATOM 1948 O O . LYS A 1 271 ? 10.500 20.743 51.028 1.00 19.67 271 LYS A O 1
ATOM 1954 N N . LEU A 1 272 ? 8.583 19.567 51.173 1.00 19.43 272 LEU A N 1
ATOM 1955 C CA . LEU A 1 272 ? 8.331 19.941 52.565 1.00 18.91 272 LEU A CA 1
ATOM 1956 C C . LEU A 1 272 ? 9.480 19.490 53.474 1.00 19.21 272 LEU A C 1
ATOM 1957 O O 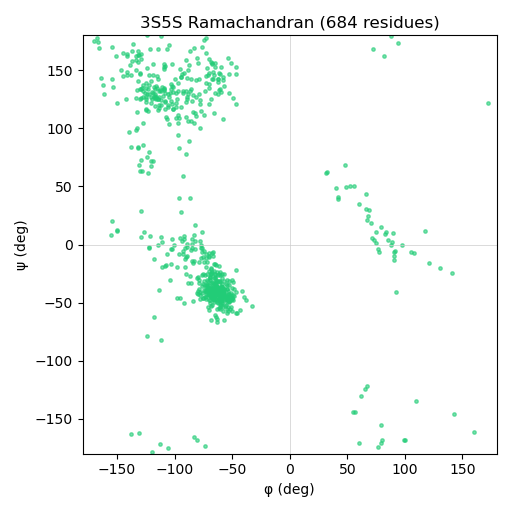. LEU A 1 272 ? 9.808 20.179 54.466 1.00 19.70 272 LEU A O 1
ATOM 1962 N N . MET A 1 273 ? 10.142 18.399 53.068 1.00 19.01 273 MET A N 1
ATOM 1963 C CA . MET A 1 273 ? 11.076 17.667 53.900 1.00 19.17 273 MET A CA 1
ATOM 1964 C C . MET A 1 273 ? 12.484 18.221 53.917 1.00 20.96 273 MET A C 1
ATOM 1965 O O . MET A 1 273 ? 13.269 17.837 54.802 1.00 20.84 273 MET A O 1
ATOM 1970 N N . LYS A 1 274 ? 12.821 19.098 52.952 1.00 21.54 274 LYS A N 1
ATOM 1971 C CA . LYS A 1 274 ? 14.161 19.680 52.912 1.00 22.74 274 LYS A CA 1
ATOM 1972 C C . LYS A 1 274 ? 14.293 20.688 54.035 1.00 23.02 274 LYS A C 1
ATOM 1973 O O . LYS A 1 274 ? 15.351 20.789 54.637 1.00 24.15 274 LYS A O 1
ATOM 1979 N N . GLY A 1 275 ? 13.225 21.460 54.286 1.00 22.63 275 GLY A N 1
ATOM 1980 C CA . GLY A 1 275 ? 13.277 22.578 55.262 1.00 22.36 275 GLY A CA 1
ATOM 1981 C C . GLY A 1 275 ? 11.985 22.916 55.996 1.00 22.04 275 GLY A C 1
ATOM 1982 O O . GLY A 1 275 ? 11.884 23.987 56.617 1.00 23.69 275 GLY A O 1
ATOM 1983 N N . GLY A 1 276 ? 10.985 22.038 55.903 1.00 20.68 276 GLY A N 1
ATOM 1984 C CA . GLY A 1 276 ? 9.762 22.217 56.635 1.00 20.52 276 GLY A CA 1
ATOM 1985 C C . GLY A 1 276 ? 8.765 23.037 55.880 1.00 20.65 276 GLY A C 1
ATOM 1986 O O . GLY A 1 276 ? 9.058 23.510 54.796 1.00 21.73 276 GLY A O 1
ATOM 1987 N N . ILE A 1 277 ? 7.596 23.258 56.466 1.00 20.06 277 ILE A N 1
ATOM 1988 C CA . ILE A 1 277 ? 6.498 23.830 55.708 1.00 19.84 277 ILE A CA 1
ATOM 1989 C C . ILE A 1 277 ? 6.665 25.356 55.544 1.00 21.07 277 ILE A C 1
ATOM 1990 O O . ILE A 1 277 ? 6.353 25.935 54.472 1.00 21.54 277 ILE A O 1
ATOM 1995 N N . ALA A 1 278 ? 7.152 26.010 56.597 1.00 21.21 278 ALA A N 1
ATOM 1996 C CA . ALA A 1 278 ? 7.296 27.455 56.539 1.00 21.93 278 ALA A CA 1
ATOM 1997 C C . ALA A 1 278 ? 8.303 27.835 55.429 1.00 22.21 278 ALA A C 1
ATOM 1998 O O . ALA A 1 278 ? 8.026 28.734 54.636 1.00 22.74 278 ALA A O 1
ATOM 2000 N N A GLU A 1 279 ? 9.450 27.146 55.408 0.50 22.54 279 GLU A N 1
ATOM 2001 N N B GLU A 1 279 ? 9.451 27.167 55.359 0.50 22.57 279 GLU A N 1
ATOM 2002 C CA A GLU A 1 279 ? 10.485 27.347 54.387 0.50 22.91 279 GLU A CA 1
ATOM 2003 C CA B GLU A 1 279 ? 10.403 27.494 54.298 0.50 22.88 279 GLU A CA 1
ATOM 2004 C C A GLU A 1 279 ? 9.833 27.169 52.999 0.50 21.96 279 GLU A C 1
ATOM 2005 C C B GLU A 1 279 ? 9.700 27.251 52.972 0.50 21.90 279 GLU A C 1
ATOM 2006 O O A GLU A 1 279 ? 9.901 28.058 52.163 0.50 22.19 279 GLU A O 1
ATOM 2007 O O B GLU A 1 279 ? 9.620 28.150 52.142 0.50 21.73 279 GLU A O 1
ATOM 2018 N N . ALA A 1 280 ? 9.108 26.069 52.823 1.00 21.06 280 ALA A N 1
ATOM 2019 C CA . ALA A 1 280 ? 8.394 25.733 51.586 1.00 20.90 280 ALA A CA 1
ATOM 2020 C C . ALA A 1 280 ? 7.342 26.770 51.094 1.00 21.40 280 ALA A C 1
ATOM 2021 O O . ALA A 1 280 ? 7.314 27.129 49.893 1.00 21.27 280 ALA A O 1
ATOM 2023 N N . LEU A 1 281 ? 6.527 27.288 52.012 1.00 21.65 281 LEU A N 1
ATOM 2024 C CA . LEU A 1 281 ? 5.630 28.434 51.677 1.00 23.11 281 LEU A CA 1
ATOM 2025 C C . LEU A 1 281 ? 6.370 29.636 51.076 1.00 22.95 281 LEU A C 1
ATOM 2026 O O . LEU A 1 281 ? 5.909 30.231 50.113 1.00 23.50 281 LEU A O 1
ATOM 2031 N N . ASP A 1 282 ? 7.519 29.973 51.649 1.00 23.97 282 ASP A N 1
ATOM 2032 C CA . ASP A 1 282 ? 8.303 31.136 51.207 1.00 25.27 282 ASP A CA 1
ATOM 2033 C C . ASP A 1 282 ? 8.907 30.852 49.831 1.00 25.26 282 ASP A C 1
ATOM 2034 O O . ASP A 1 282 ? 8.855 31.720 48.939 1.00 28.12 282 ASP A O 1
ATOM 2039 N N . ILE A 1 283 ? 9.448 29.647 49.636 1.00 23.60 283 ILE A N 1
ATOM 2040 C CA . ILE A 1 283 ? 10.035 29.246 48.366 1.00 22.67 283 ILE A CA 1
ATOM 2041 C C . ILE A 1 283 ? 9.016 29.278 47.221 1.00 22.27 283 ILE A C 1
ATOM 2042 O O . ILE A 1 283 ? 9.309 29.772 46.164 1.00 22.98 283 ILE A O 1
ATOM 2047 N N . ALA A 1 284 ? 7.846 28.698 47.410 1.00 21.25 284 ALA A N 1
ATOM 2048 C CA . ALA A 1 284 ? 6.777 28.822 46.412 1.00 21.03 284 ALA A CA 1
ATOM 2049 C C . ALA A 1 284 ? 6.523 30.292 45.999 1.00 21.76 284 ALA A C 1
ATOM 2050 O O . ALA A 1 284 ? 6.420 30.613 44.812 1.00 23.66 284 ALA A O 1
ATOM 2052 N N . ALA A 1 285 ? 6.436 31.195 46.967 1.00 21.82 285 ALA A N 1
ATOM 2053 C CA . ALA A 1 285 ? 6.126 32.601 46.641 1.00 22.75 285 ALA A CA 1
ATOM 2054 C C . ALA A 1 285 ? 7.273 33.258 45.923 1.00 23.96 285 ALA A C 1
ATOM 2055 O O . ALA A 1 285 ? 7.048 34.024 44.996 1.00 25.87 285 ALA A O 1
ATOM 2057 N N . VAL A 1 286 ? 8.509 32.990 46.361 1.00 24.21 286 VAL A N 1
ATOM 2058 C CA . VAL A 1 286 ? 9.675 33.570 45.702 1.00 24.06 286 VAL A CA 1
ATOM 2059 C C . VAL A 1 286 ? 9.747 32.984 44.308 1.00 24.26 286 VAL A C 1
ATOM 2060 O O . VAL A 1 286 ? 10.058 33.713 43.341 1.00 25.75 286 VAL A O 1
ATOM 2064 N N . ALA A 1 287 ? 9.397 31.705 44.175 1.00 22.27 287 ALA A N 1
ATOM 2065 C CA . ALA A 1 287 ? 9.525 31.060 42.877 1.00 23.59 287 ALA A CA 1
ATOM 2066 C C . ALA A 1 287 ? 8.519 31.603 41.846 1.00 24.52 287 ALA A C 1
ATOM 2067 O O . ALA A 1 287 ? 8.893 31.869 40.725 1.00 25.95 287 ALA A O 1
ATOM 2069 N N A ARG A 1 288 ? 7.251 31.777 42.214 0.50 24.75 288 ARG A N 1
ATOM 2070 N N B ARG A 1 288 ? 7.257 31.733 42.243 0.50 24.74 288 ARG A N 1
ATOM 2071 C CA A ARG A 1 288 ? 6.320 32.401 41.271 0.50 25.64 288 ARG A CA 1
ATOM 2072 C CA B ARG A 1 288 ? 6.254 32.385 41.413 0.50 25.57 288 ARG A CA 1
ATOM 2073 C C A ARG A 1 288 ? 6.700 33.861 41.036 0.50 26.72 288 ARG A C 1
ATOM 2074 C C B ARG A 1 288 ? 6.744 33.795 41.065 0.50 26.71 288 ARG A C 1
ATOM 2075 O O A ARG A 1 288 ? 6.629 34.351 39.907 0.50 27.72 288 ARG A O 1
ATOM 2076 O O B ARG A 1 288 ? 6.810 34.172 39.890 0.50 27.79 288 ARG A O 1
ATOM 2091 N N . ALA A 1 289 ? 7.121 34.558 42.090 1.00 26.64 289 ALA A N 1
ATOM 2092 C CA . ALA A 1 289 ? 7.604 35.940 41.899 1.00 27.55 289 ALA A CA 1
ATOM 2093 C C . ALA A 1 289 ? 8.744 35.950 40.886 1.00 27.69 289 ALA A C 1
ATOM 2094 O O . ALA A 1 289 ? 8.715 36.704 39.950 1.00 28.75 289 ALA A O 1
ATOM 2096 N N . ALA A 1 290 ? 9.721 35.080 41.050 1.00 27.79 290 ALA A N 1
ATOM 2097 C CA . ALA A 1 290 ? 10.869 35.129 40.156 1.00 29.49 290 ALA A CA 1
ATOM 2098 C C . ALA A 1 290 ? 10.618 34.518 38.782 1.00 30.64 290 ALA A C 1
ATOM 2099 O O . ALA A 1 290 ? 11.539 34.476 37.971 1.00 32.50 290 ALA A O 1
ATOM 2101 N N . GLY A 1 291 ? 9.393 34.071 38.499 1.00 30.80 291 GLY A N 1
ATOM 2102 C CA . GLY A 1 291 ? 9.099 33.527 37.160 1.00 31.98 291 GLY A CA 1
ATOM 2103 C C . GLY A 1 291 ? 9.505 32.052 36.962 1.00 31.84 291 GLY A C 1
ATOM 2104 O O . GLY A 1 291 ? 9.463 31.525 35.840 1.00 33.27 291 GLY A O 1
ATOM 2105 N N . LEU A 1 292 ? 9.890 31.381 38.041 1.00 29.16 292 LEU A N 1
ATOM 2106 C CA . LEU A 1 292 ? 10.251 29.988 37.974 1.00 27.91 292 LEU A CA 1
ATOM 2107 C C . LEU A 1 292 ? 8.996 29.102 38.000 1.00 27.28 292 LEU A C 1
ATOM 2108 O O . LEU A 1 292 ? 8.037 29.397 38.707 1.00 25.58 292 LEU A O 1
ATOM 2113 N N . GLY A 1 293 ? 9.002 28.016 37.218 1.00 27.00 293 GLY A N 1
ATOM 2114 C CA . GLY A 1 293 ? 7.963 27.010 37.359 1.00 26.05 293 GLY A CA 1
ATOM 2115 C C . GLY A 1 293 ? 8.087 26.300 38.704 1.00 24.24 293 GLY A C 1
ATOM 2116 O O . GLY A 1 293 ? 9.151 26.260 39.290 1.00 24.81 293 GLY A O 1
ATOM 2117 N N . LEU A 1 294 ? 6.988 25.757 39.187 1.00 22.98 294 LEU A N 1
ATOM 2118 C CA . LEU A 1 294 ? 6.981 25.030 40.431 1.00 22.86 294 LEU A CA 1
ATOM 2119 C C . LEU A 1 294 ? 6.795 23.533 40.231 1.00 22.00 294 LEU A C 1
ATOM 2120 O O . LEU A 1 294 ? 5.900 23.087 39.473 1.00 21.37 294 LEU A O 1
ATOM 2125 N N . MET A 1 295 ? 7.615 22.766 40.954 1.00 21.46 295 MET A N 1
ATOM 2126 C CA . MET A 1 295 ? 7.504 21.307 41.009 1.00 21.02 295 MET A CA 1
ATOM 2127 C C . MET A 1 295 ? 7.307 20.938 42.472 1.00 20.63 295 MET A C 1
ATOM 2128 O O . MET A 1 295 ? 7.899 21.538 43.351 1.00 20.98 295 MET A O 1
ATOM 2133 N N . ILE A 1 296 ? 6.405 20.012 42.754 1.00 20.53 296 ILE A N 1
ATOM 2134 C CA . ILE A 1 296 ? 6.230 19.522 44.142 1.00 19.08 296 ILE A CA 1
ATOM 2135 C C . ILE A 1 296 ? 6.801 18.088 44.139 1.00 19.92 296 ILE A C 1
ATOM 2136 O O . ILE A 1 296 ? 6.423 17.273 43.301 1.00 20.44 296 ILE A O 1
ATOM 2141 N N . GLY A 1 297 ? 7.764 17.814 45.005 1.00 19.93 297 GLY A N 1
ATOM 2142 C CA . GLY A 1 297 ? 8.488 16.557 44.978 1.00 20.66 297 GLY A CA 1
ATOM 2143 C C . GLY A 1 297 ? 8.518 15.986 46.367 1.00 21.59 297 GLY A C 1
ATOM 2144 O O . GLY A 1 297 ? 7.696 16.365 47.214 1.00 21.80 297 GLY A O 1
ATOM 2145 N N . GLY A 1 298 ? 9.422 15.042 46.619 1.00 22.45 298 GLY A N 1
ATOM 2146 C CA . GLY A 1 298 ? 9.555 14.514 47.962 1.00 22.08 298 GLY A CA 1
ATOM 2147 C C . GLY A 1 298 ? 10.746 13.618 48.132 1.00 23.00 298 GLY A C 1
ATOM 2148 O O . GLY A 1 298 ? 11.447 13.325 47.196 1.00 22.69 298 GLY A O 1
ATOM 2149 N N A MET A 1 299 ? 10.973 13.208 49.379 0.50 23.30 299 MET A N 1
ATOM 2150 N N B MET A 1 299 ? 10.961 13.147 49.354 0.50 22.85 299 MET A N 1
ATOM 2151 C CA A MET A 1 299 ? 11.978 12.198 49.719 0.50 24.34 299 MET A CA 1
ATOM 2152 C CA B MET A 1 299 ? 11.988 12.135 49.588 0.50 23.32 299 MET A CA 1
ATOM 2153 C C A MET A 1 299 ? 11.346 10.802 49.487 0.50 24.47 299 MET A C 1
ATOM 2154 C C B MET A 1 299 ? 11.341 10.755 49.442 0.50 23.94 299 MET A C 1
ATOM 2155 O O A MET A 1 299 ? 10.563 10.654 48.564 0.50 24.72 299 MET A O 1
ATOM 2156 O O B MET A 1 299 ? 10.534 10.571 48.546 0.50 24.26 299 MET A O 1
ATOM 2165 N N . VAL A 1 300 ? 11.657 9.786 50.290 1.00 25.02 300 VAL A N 1
ATOM 2166 C CA . VAL A 1 300 ? 10.985 8.450 50.150 1.00 25.11 300 VAL A CA 1
ATOM 2167 C C . VAL A 1 300 ? 9.943 8.348 51.254 1.00 25.10 300 VAL A C 1
ATOM 2168 O O . VAL A 1 300 ? 10.250 7.929 52.347 1.00 26.14 300 VAL A O 1
ATOM 2172 N N . GLU A 1 301 ? 8.724 8.772 50.950 1.00 24.75 301 GLU A N 1
ATOM 2173 C CA . GLU A 1 301 ? 7.702 9.133 51.938 1.00 24.80 301 GLU A CA 1
ATOM 2174 C C . GLU A 1 301 ? 6.481 8.201 51.886 1.00 25.34 301 GLU A C 1
ATOM 2175 O O . GLU A 1 301 ? 6.081 7.758 50.809 1.00 26.34 301 GLU A O 1
ATOM 2181 N N . SER A 1 302 ? 5.866 7.922 53.034 1.00 25.06 302 SER A N 1
ATOM 2182 C CA . SER A 1 302 ? 4.580 7.222 53.040 1.00 24.05 302 SER A CA 1
ATOM 2183 C C . SER A 1 302 ? 3.472 8.175 52.581 1.00 23.21 302 SER A C 1
ATOM 2184 O O . SER A 1 302 ? 3.723 9.332 52.168 1.00 22.01 302 SER A O 1
ATOM 2187 N N . VAL A 1 303 ? 2.251 7.667 52.683 1.00 23.64 303 VAL A N 1
ATOM 2188 C CA . VAL A 1 303 ? 0.987 8.368 52.477 1.00 23.38 303 VAL A CA 1
ATOM 2189 C C . VAL A 1 303 ? 0.876 9.661 53.308 1.00 22.86 303 VAL A C 1
ATOM 2190 O O . VAL A 1 303 ? 0.296 10.669 52.886 1.00 22.45 303 VAL A O 1
ATOM 2194 N N . LEU A 1 304 ? 1.444 9.628 54.496 1.00 22.59 304 LEU A N 1
ATOM 2195 C CA . LEU A 1 304 ? 1.389 10.769 55.389 1.00 21.44 304 LEU A CA 1
ATOM 2196 C C . LEU A 1 304 ? 2.086 12.029 54.845 1.00 20.57 304 LEU A C 1
ATOM 2197 O O . LEU A 1 304 ? 1.428 13.052 54.604 1.00 21.15 304 LEU A O 1
ATOM 2202 N N . ALA A 1 305 ? 3.395 11.989 54.691 1.00 19.54 305 ALA A N 1
ATOM 2203 C CA . ALA A 1 305 ? 4.106 13.165 54.189 1.00 19.04 305 ALA A CA 1
ATOM 2204 C C . ALA A 1 305 ? 3.667 13.486 52.740 1.00 19.05 305 ALA A C 1
ATOM 2205 O O . ALA A 1 305 ? 3.549 14.671 52.368 1.00 17.98 305 ALA A O 1
ATOM 2207 N N . MET A 1 306 ? 3.384 12.441 51.943 1.00 19.83 306 MET A N 1
ATOM 2208 C CA . MET A 1 306 ? 2.899 12.661 50.582 1.00 19.76 306 MET A CA 1
ATOM 2209 C C . MET A 1 306 ? 1.561 13.439 50.543 1.00 20.65 306 MET A C 1
ATOM 2210 O O . MET A 1 306 ? 1.434 14.447 49.809 1.00 18.80 306 MET A O 1
ATOM 2215 N N . THR A 1 307 ? 0.581 13.021 51.354 1.00 20.97 307 THR A N 1
ATOM 2216 C CA . THR A 1 307 ? -0.668 13.771 51.393 1.00 20.85 307 THR A CA 1
ATOM 2217 C C . THR A 1 307 ? -0.417 15.201 51.876 1.00 20.56 307 THR A C 1
ATOM 2218 O O . THR A 1 307 ? -0.976 16.151 51.350 1.00 21.65 307 THR A O 1
ATOM 2222 N N . ALA A 1 308 ? 0.422 15.372 52.870 1.00 19.89 308 ALA A N 1
ATOM 2223 C CA . ALA A 1 308 ? 0.768 16.736 53.270 1.00 19.45 308 ALA A CA 1
ATOM 2224 C C . ALA A 1 308 ? 1.248 17.565 52.066 1.00 18.81 308 ALA A C 1
ATOM 2225 O O . ALA A 1 308 ? 0.811 18.684 51.881 1.00 19.50 308 ALA A O 1
ATOM 2227 N N . SER A 1 309 ? 2.163 17.021 51.275 1.00 19.02 309 SER A N 1
ATOM 2228 C CA . SER A 1 309 ? 2.623 17.654 50.035 1.00 19.13 309 SER A CA 1
ATOM 2229 C C . SER A 1 309 ? 1.537 17.913 49.008 1.00 19.64 309 SER A C 1
ATOM 2230 O O . SER A 1 309 ? 1.544 18.950 48.363 1.00 19.85 309 SER A O 1
ATOM 2233 N N . ALA A 1 310 ? 0.594 16.985 48.838 1.00 20.61 310 ALA A N 1
ATOM 2234 C CA . ALA A 1 310 ? -0.429 17.183 47.827 1.00 20.26 310 ALA A CA 1
ATOM 2235 C C . ALA A 1 310 ? -1.346 18.316 48.294 1.00 20.60 310 ALA A C 1
ATOM 2236 O O . ALA A 1 310 ? -1.690 19.183 47.501 1.00 22.65 310 ALA A O 1
ATOM 2238 N N . CYS A 1 311 ? -1.659 18.372 49.591 1.00 21.21 311 CYS A N 1
ATOM 2239 C CA . CYS A 1 311 ? -2.478 19.450 50.168 1.00 20.78 311 CYS A CA 1
ATOM 2240 C C . CYS A 1 311 ? -1.799 20.776 49.911 1.00 20.03 311 CYS A C 1
ATOM 2241 O O . CYS A 1 311 ? -2.458 21.755 49.562 1.00 19.60 311 CYS A O 1
ATOM 2244 N N . PHE A 1 312 ? -0.475 20.785 50.083 1.00 18.36 312 PHE A N 1
ATOM 2245 C CA . PHE A 1 312 ? 0.337 21.980 49.878 1.00 17.56 312 PHE A CA 1
ATOM 2246 C C . PHE A 1 312 ? 0.250 22.433 48.402 1.00 17.13 312 PHE A C 1
ATOM 2247 O O . PHE A 1 312 ? -0.262 23.536 48.113 1.00 16.61 312 PHE A O 1
ATOM 2255 N N . ALA A 1 313 ? 0.743 21.587 47.485 1.00 16.96 313 ALA A N 1
ATOM 2256 C CA . ALA A 1 313 ? 0.720 21.886 46.039 1.00 16.86 313 ALA A CA 1
ATOM 2257 C C . ALA A 1 313 ? -0.715 22.212 45.521 1.00 17.88 313 ALA A C 1
ATOM 2258 O O . ALA A 1 313 ? -0.902 23.257 44.896 1.00 18.01 313 ALA A O 1
ATOM 2260 N N . ALA A 1 314 ? -1.718 21.352 45.781 1.00 17.31 314 ALA A N 1
ATOM 2261 C CA . ALA A 1 314 ? -3.079 21.656 45.273 1.00 18.51 314 ALA A CA 1
ATOM 2262 C C . ALA A 1 314 ? -3.736 22.886 45.944 1.00 19.09 314 ALA A C 1
ATOM 2263 O O . ALA A 1 314 ? -4.525 23.566 45.328 1.00 20.73 314 ALA A O 1
ATOM 2265 N N . GLY A 1 315 ? -3.441 23.136 47.218 1.00 18.71 315 GLY A N 1
ATOM 2266 C CA . GLY A 1 315 ? -3.951 24.319 47.923 1.00 18.95 315 GLY A CA 1
ATOM 2267 C C . GLY A 1 315 ? -3.381 25.583 47.335 1.00 19.68 315 GLY A C 1
ATOM 2268 O O . GLY A 1 315 ? -4.129 26.530 47.030 1.00 21.06 315 GLY A O 1
ATOM 2269 N N . LEU A 1 316 ? -2.079 25.570 47.094 1.00 19.12 316 LEU A N 1
ATOM 2270 C CA . LEU A 1 316 ? -1.405 26.725 46.542 1.00 20.39 316 LEU A CA 1
ATOM 2271 C C . LEU A 1 316 ? -1.796 27.038 45.097 1.00 21.41 316 LEU A C 1
ATOM 2272 O O . LEU A 1 316 ? -1.973 28.205 44.758 1.00 20.00 316 LEU A O 1
ATOM 2277 N N . GLY A 1 317 ? -1.942 25.993 44.266 1.00 21.29 317 GLY A N 1
ATOM 2278 C CA . GLY A 1 317 ? -2.258 26.205 42.875 1.00 21.84 317 GLY A CA 1
ATOM 2279 C C . GLY A 1 317 ? -0.956 26.533 42.155 1.00 22.83 317 GLY A C 1
ATOM 2280 O O . GLY A 1 317 ? 0.037 26.853 42.782 1.00 22.48 317 GLY A O 1
ATOM 2281 N N . GLY A 1 318 ? -0.936 26.405 40.841 1.00 23.03 318 GLY A N 1
ATOM 2282 C CA . GLY A 1 318 ? 0.220 26.880 40.133 1.00 25.10 318 GLY A CA 1
ATOM 2283 C C . GLY A 1 318 ? 1.390 25.935 39.897 1.00 24.60 318 GLY A C 1
ATOM 2284 O O . GLY A 1 318 ? 2.455 26.389 39.431 1.00 26.02 318 GLY A O 1
ATOM 2285 N N . PHE A 1 319 ? 1.208 24.649 40.179 1.00 22.30 319 PHE A N 1
ATOM 2286 C CA . PHE A 1 319 ? 2.300 23.708 40.031 1.00 21.84 319 PHE A CA 1
ATOM 2287 C C . PHE A 1 319 ? 2.317 23.108 38.641 1.00 22.71 319 PHE A C 1
ATOM 2288 O O . PHE A 1 319 ? 1.266 22.752 38.147 1.00 24.44 319 PHE A O 1
ATOM 2296 N N . SER A 1 320 ? 3.487 23.086 37.997 1.00 22.99 320 SER A N 1
ATOM 2297 C CA . SER A 1 320 ? 3.636 22.463 36.650 1.00 24.96 320 SER A CA 1
ATOM 2298 C C . SER A 1 320 ? 4.015 20.982 36.703 1.00 24.08 320 SER A C 1
ATOM 2299 O O . SER A 1 320 ? 3.751 20.254 35.790 1.00 25.02 320 SER A O 1
ATOM 2302 N N . PHE A 1 321 ? 4.658 20.551 37.777 1.00 23.05 321 PHE A N 1
ATOM 2303 C CA . PHE A 1 321 ? 5.121 19.197 37.865 1.00 22.70 321 PHE A CA 1
ATOM 2304 C C . PHE A 1 321 ? 4.699 18.686 39.216 1.00 21.72 321 PHE A C 1
ATOM 2305 O O . PHE A 1 321 ? 4.861 19.367 40.251 1.00 22.90 321 PHE A O 1
ATOM 2313 N N . VAL A 1 322 ? 4.132 17.493 39.214 1.00 20.68 322 VAL A N 1
ATOM 2314 C CA . VAL A 1 322 ? 3.853 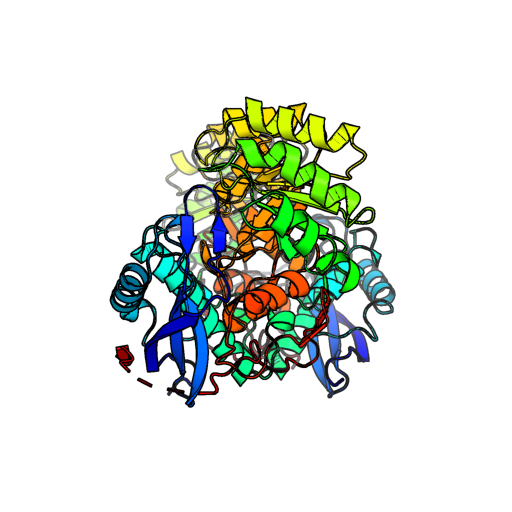16.796 40.424 1.00 18.67 322 VAL A CA 1
ATOM 2315 C C . VAL A 1 322 ? 4.597 15.447 40.430 1.00 20.39 322 VAL A C 1
ATOM 2316 O O . VAL A 1 322 ? 4.407 14.598 39.555 1.00 21.14 322 VAL A O 1
ATOM 2320 N N . ASP A 1 323 ? 5.434 15.234 41.430 1.00 20.48 323 ASP A N 1
ATOM 2321 C CA . ASP A 1 323 ? 6.235 14.027 41.510 1.00 21.99 323 ASP A CA 1
ATOM 2322 C C . ASP A 1 323 ? 6.054 13.417 42.902 1.00 22.28 323 ASP A C 1
ATOM 2323 O O . ASP A 1 323 ? 6.980 13.499 43.754 1.00 23.06 323 ASP A O 1
ATOM 2328 N N . LEU A 1 324 ? 4.871 12.824 43.132 1.00 21.86 324 LEU A N 1
ATOM 2329 C CA . LEU A 1 324 ? 4.422 12.345 44.449 1.00 20.70 324 LEU A CA 1
ATOM 2330 C C . LEU A 1 324 ? 4.067 10.860 44.430 1.00 21.86 324 LEU A C 1
ATOM 2331 O O . LEU A 1 324 ? 2.921 10.477 44.706 1.00 21.27 324 LEU A O 1
ATOM 2336 N N . ASP A 1 325 ? 5.044 10.029 44.120 1.00 22.58 325 ASP A N 1
ATOM 2337 C CA . ASP A 1 325 ? 4.735 8.676 43.669 1.00 24.53 325 ASP A CA 1
ATOM 2338 C C . ASP A 1 325 ? 5.357 7.550 44.544 1.00 24.78 325 ASP A C 1
ATOM 2339 O O . ASP A 1 325 ? 5.297 6.389 44.168 1.00 25.08 325 ASP A O 1
ATOM 2344 N N . THR A 1 326 ? 5.961 7.926 45.669 1.00 24.45 326 THR A N 1
ATOM 2345 C CA . THR A 1 326 ? 6.655 7.023 46.567 1.00 25.82 326 THR A CA 1
ATOM 2346 C C . THR A 1 326 ? 5.730 5.980 47.256 1.00 26.78 326 THR A C 1
ATOM 2347 O O . THR A 1 326 ? 6.142 4.824 47.418 1.00 27.55 326 THR A O 1
ATOM 2351 N N . PRO A 1 327 ? 4.465 6.343 47.590 1.00 26.77 327 PRO A N 1
ATOM 2352 C CA . PRO A 1 327 ? 3.589 5.303 48.152 1.00 28.40 327 PRO A CA 1
ATOM 2353 C C . PRO A 1 327 ? 3.398 4.121 47.206 1.00 30.93 327 PRO A C 1
ATOM 2354 O O . PRO A 1 327 ? 3.129 2.998 47.670 1.00 32.63 327 PRO A O 1
ATOM 2358 N N . LEU A 1 328 ? 3.560 4.355 45.902 1.00 31.53 328 LEU A N 1
ATOM 2359 C CA . LEU A 1 328 ? 3.550 3.251 44.951 1.00 33.05 328 LEU A CA 1
ATOM 2360 C C . LEU A 1 328 ? 4.688 2.283 45.141 1.00 35.01 328 LEU A C 1
ATOM 2361 O O . LEU A 1 328 ? 4.594 1.156 44.655 1.00 37.00 328 LEU A O 1
ATOM 2366 N N . PHE A 1 329 ? 5.739 2.694 45.855 1.00 35.01 329 PHE A N 1
ATOM 2367 C CA . PHE A 1 329 ? 6.980 1.882 45.975 1.00 36.72 329 PHE A CA 1
ATOM 2368 C C . PHE A 1 329 ? 7.117 1.117 47.306 1.00 37.12 329 PHE A C 1
ATOM 2369 O O . PHE A 1 329 ? 8.081 0.336 47.532 1.00 38.40 329 PHE A O 1
ATOM 2377 N N . LEU A 1 330 ? 6.151 1.363 48.180 1.00 35.64 330 LEU A N 1
ATOM 2378 C CA . LEU A 1 330 ? 6.122 0.798 49.521 1.00 35.11 330 LEU A CA 1
ATOM 2379 C C . LEU A 1 330 ? 5.240 -0.442 49.570 1.00 36.56 330 LEU A C 1
ATOM 2380 O O . LEU A 1 330 ? 4.078 -0.426 49.104 1.00 36.00 330 LEU A O 1
ATOM 2385 N N . ALA A 1 331 ? 5.796 -1.487 50.184 1.00 37.35 331 ALA A N 1
ATOM 2386 C CA . ALA A 1 331 ? 5.180 -2.790 50.273 1.00 38.62 331 ALA A CA 1
ATOM 2387 C C . ALA A 1 331 ? 4.067 -2.815 51.286 1.00 38.11 331 ALA A C 1
ATOM 2388 O O . ALA A 1 331 ? 3.345 -3.794 51.384 1.00 40.28 331 ALA A O 1
ATOM 2390 N N . GLU A 1 332 ? 3.944 -1.769 52.079 1.00 36.71 332 GLU A N 1
ATOM 2391 C CA . GLU A 1 332 ? 2.851 -1.663 53.045 1.00 36.70 332 GLU A CA 1
ATOM 2392 C C . GLU A 1 332 ? 2.421 -0.235 53.159 1.00 33.48 332 GLU A C 1
ATOM 2393 O O . GLU A 1 332 ? 3.139 0.671 52.770 1.00 32.90 332 GLU A O 1
ATOM 2399 N N . ASN A 1 333 ? 1.256 -0.052 53.747 1.00 32.58 333 ASN A N 1
ATOM 2400 C CA . ASN A 1 333 ? 0.704 1.254 54.050 1.00 30.03 333 ASN A CA 1
ATOM 2401 C C . ASN A 1 333 ? 0.214 1.153 55.472 1.00 29.97 333 ASN A C 1
ATOM 2402 O O . ASN A 1 333 ? -0.880 0.605 55.715 1.00 30.96 333 ASN A O 1
ATOM 2407 N N . PRO A 1 334 ? 1.013 1.636 56.427 1.00 29.35 334 PRO A N 1
ATOM 2408 C CA . PRO A 1 334 ? 0.570 1.536 57.834 1.00 29.99 334 PRO A CA 1
ATOM 2409 C C . PRO A 1 334 ? -0.410 2.650 58.266 1.00 29.01 334 PRO A C 1
ATOM 2410 O O . PRO A 1 334 ? -0.597 2.857 59.466 1.00 29.68 334 PRO A O 1
ATOM 2414 N N . PHE A 1 335 ? -1.017 3.355 57.306 1.00 27.67 335 PHE A N 1
ATOM 2415 C CA . PHE A 1 335 ? -1.920 4.495 57.591 1.00 26.48 335 PHE A CA 1
ATOM 2416 C C . PHE A 1 335 ? -3.318 4.356 56.976 1.00 26.49 335 PHE A C 1
ATOM 2417 O O . PHE A 1 335 ? -3.474 3.727 55.953 1.00 27.23 335 PHE A O 1
ATOM 2425 N N . ASP A 1 336 ? -4.313 4.965 57.612 1.00 26.79 336 ASP A N 1
ATOM 2426 C CA . ASP A 1 336 ? -5.666 5.122 57.057 1.00 26.81 336 ASP A CA 1
ATOM 2427 C C . ASP A 1 336 ? -5.741 6.541 56.590 1.00 24.80 336 ASP A C 1
ATOM 2428 O O . ASP A 1 336 ? -5.013 7.367 57.144 1.00 23.51 336 ASP A O 1
ATOM 2433 N N . GLY A 1 337 ? -6.620 6.819 55.613 1.00 23.82 337 GLY A N 1
ATOM 2434 C CA . GLY A 1 337 ? -6.900 8.183 55.163 1.00 22.94 337 GLY A CA 1
ATOM 2435 C C . GLY A 1 337 ? -5.840 8.802 54.256 1.00 23.44 337 GLY A C 1
ATOM 2436 O O . GLY A 1 337 ? -4.882 8.137 53.851 1.00 24.08 337 GLY A O 1
ATOM 2437 N N . GLY A 1 338 ? -6.004 10.078 53.927 1.00 21.63 338 GLY A N 1
ATOM 2438 C CA . GLY A 1 338 ? -5.130 10.696 52.960 1.00 21.63 338 GLY A CA 1
ATOM 2439 C C . GLY A 1 338 ? -5.773 10.767 51.593 1.00 23.06 338 GLY A C 1
ATOM 2440 O O . GLY A 1 338 ? -6.977 10.518 51.441 1.00 23.65 338 GLY A O 1
ATOM 2441 N N . PHE A 1 339 ? -4.964 11.091 50.592 1.00 22.89 339 PHE A N 1
ATOM 2442 C CA . PHE A 1 339 ? -5.436 11.194 49.247 1.00 23.11 339 PHE A CA 1
ATOM 2443 C C . PHE A 1 339 ? -5.884 9.820 48.769 1.00 23.99 339 PHE A C 1
ATOM 2444 O O . PHE A 1 339 ? -5.437 8.801 49.280 1.00 23.68 339 PHE A O 1
ATOM 2452 N N . VAL A 1 340 ? -6.766 9.823 47.775 1.00 23.27 340 VAL A N 1
ATOM 2453 C CA . VAL A 1 340 ? -7.212 8.622 47.126 1.00 23.15 340 VAL A CA 1
ATOM 2454 C C . VAL A 1 340 ? -6.446 8.614 45.807 1.00 23.07 340 VAL A C 1
ATOM 2455 O O . VAL A 1 340 ? -6.347 9.655 45.149 1.00 23.12 340 VAL A O 1
ATOM 2459 N N . GLN A 1 341 ? -5.868 7.470 45.443 1.00 22.68 341 GLN A N 1
ATOM 2460 C CA . GLN A 1 341 ? -5.015 7.415 44.271 1.00 23.20 341 GLN A CA 1
ATOM 2461 C C . GLN A 1 341 ? -5.658 6.579 43.189 1.00 24.53 341 GLN A C 1
ATOM 2462 O O . GLN A 1 341 ? -6.207 5.520 43.468 1.00 25.61 341 GLN A O 1
ATOM 2468 N N . ARG A 1 342 ? -5.664 7.084 41.961 1.00 25.08 342 ARG A N 1
ATOM 2469 C CA . ARG A 1 342 ? -6.180 6.296 40.831 1.00 26.80 342 ARG A CA 1
ATOM 2470 C C . ARG A 1 342 ? -5.156 6.396 39.718 1.00 26.82 342 ARG A C 1
ATOM 2471 O O . ARG A 1 342 ? -5.255 7.220 38.832 1.00 26.51 342 ARG A O 1
ATOM 2479 N N . GLY A 1 343 ? -4.146 5.534 39.787 1.00 27.94 343 GLY A N 1
ATOM 2480 C CA . GLY A 1 343 ? -3.013 5.601 38.856 1.00 27.91 343 GLY A CA 1
ATOM 2481 C C . GLY A 1 343 ? -2.273 6.894 39.174 1.00 25.87 343 GLY A C 1
ATOM 2482 O O . GLY A 1 343 ? -1.886 7.091 40.303 1.00 24.91 343 GLY A O 1
ATOM 2483 N N . PRO A 1 344 ? -2.143 7.795 38.182 1.00 25.43 344 PRO A N 1
ATOM 2484 C CA . PRO A 1 344 ? -1.524 9.119 38.322 1.00 24.01 344 PRO A CA 1
ATOM 2485 C C . PRO A 1 344 ? -2.376 10.151 39.062 1.00 22.95 344 PRO A C 1
ATOM 2486 O O . PRO A 1 344 ? -1.865 11.179 39.480 1.00 23.15 344 PRO A O 1
ATOM 2490 N N . ALA A 1 345 ? -3.659 9.871 39.231 1.00 22.71 345 ALA A N 1
ATOM 2491 C CA . ALA A 1 345 ? -4.612 10.841 39.741 1.00 21.74 345 ALA A CA 1
ATOM 2492 C C . ALA A 1 345 ? -4.631 10.762 41.295 1.00 21.69 345 ALA A C 1
ATOM 2493 O O . ALA A 1 345 ? -4.744 9.667 41.883 1.00 21.55 345 ALA A O 1
ATOM 2495 N N . LEU A 1 346 ? -4.487 11.919 41.930 1.00 21.07 346 LEU A N 1
ATOM 2496 C CA . LEU A 1 346 ? -4.526 12.056 43.368 1.00 21.94 346 LEU A CA 1
ATOM 2497 C C . LEU A 1 346 ? -5.696 12.946 43.653 1.00 22.16 346 LEU A C 1
ATOM 2498 O O . LEU A 1 346 ? -5.831 14.015 43.044 1.00 22.97 346 LEU A O 1
ATOM 2503 N N . SER A 1 347 ? -6.584 12.496 44.519 1.00 22.59 347 SER A N 1
ATOM 2504 C CA . SER A 1 347 ? -7.748 13.311 44.835 1.00 24.23 347 SER A CA 1
ATOM 2505 C C . SER A 1 347 ? -7.759 13.618 46.331 1.00 23.64 347 SER A C 1
ATOM 2506 O O . SER A 1 347 ? -7.435 12.739 47.115 1.00 23.75 347 SER A O 1
ATOM 2509 N N . LEU A 1 348 ? -8.127 14.837 46.720 1.00 24.35 348 LEU A N 1
ATOM 2510 C CA . LEU A 1 348 ? -8.087 15.226 48.118 1.00 25.68 348 LEU A CA 1
ATOM 2511 C C . LEU A 1 348 ? -9.463 15.513 48.737 1.00 27.76 348 LEU A C 1
ATOM 2512 O O . LEU A 1 348 ? -9.567 15.793 49.933 1.00 27.77 348 LEU A O 1
ATOM 2517 N N . GLU A 1 349 ? -10.507 15.373 47.930 1.00 30.61 349 GLU A N 1
ATOM 2518 C CA . GLU A 1 349 ? -11.893 15.666 48.328 1.00 33.01 349 GLU A CA 1
ATOM 2519 C C . GLU A 1 349 ? -12.376 14.976 49.613 1.00 33.05 349 GLU A C 1
ATOM 2520 O O . GLU A 1 349 ? -13.223 15.547 50.369 1.00 34.22 349 GLU A O 1
ATOM 2526 N N . GLY A 1 350 ? -11.854 13.781 49.883 1.00 30.58 350 GLY A N 1
ATOM 2527 C CA . GLY A 1 350 ? -12.275 13.055 51.070 1.00 29.38 350 GLY A CA 1
ATOM 2528 C C . GLY A 1 350 ? -11.555 13.484 52.352 1.00 28.48 350 GLY A C 1
ATOM 2529 O O . GLY A 1 350 ? -11.753 12.892 53.386 1.00 27.38 350 GLY A O 1
ATOM 2530 N N . ILE A 1 351 ? -10.683 14.486 52.263 1.00 27.13 351 ILE A N 1
ATOM 2531 C CA . ILE A 1 351 ? -9.954 14.977 53.408 1.00 25.69 351 ILE A CA 1
ATOM 2532 C C . ILE A 1 351 ? -10.753 16.136 53.941 1.00 26.55 351 ILE A C 1
ATOM 2533 O O . ILE A 1 351 ? -11.010 17.133 53.228 1.00 27.14 351 ILE A O 1
ATOM 2538 N N . ARG A 1 352 ? -11.194 15.978 55.174 1.00 26.87 352 ARG A N 1
ATOM 2539 C CA . ARG A 1 352 ? -12.156 16.883 55.764 1.00 28.51 352 ARG A CA 1
ATOM 2540 C C . ARG A 1 352 ? -11.524 17.737 56.883 1.00 27.11 352 ARG A C 1
ATOM 2541 O O . ARG A 1 352 ? -12.084 18.747 57.259 1.00 27.50 352 ARG A O 1
ATOM 2549 N N . ALA A 1 353 ? -10.385 17.300 57.421 1.00 24.98 353 ALA A N 1
ATOM 2550 C CA . ALA A 1 353 ? -9.798 17.888 58.609 1.00 24.21 353 ALA A CA 1
ATOM 2551 C C . ALA A 1 353 ? -8.305 17.504 58.717 1.00 22.40 353 ALA A C 1
ATOM 2552 O O . ALA A 1 353 ? -7.964 16.325 58.609 1.00 22.14 353 ALA A O 1
ATOM 2554 N N . GLY A 1 354 ? -7.435 18.493 58.919 1.00 21.00 354 GLY A N 1
ATOM 2555 C CA . GLY A 1 354 ? -5.985 18.269 58.849 1.00 20.36 354 GLY A CA 1
ATOM 2556 C C . GLY A 1 354 ? -5.603 17.680 57.471 1.00 20.40 354 GLY A C 1
ATOM 2557 O O . GLY A 1 354 ? -6.213 18.024 56.439 1.00 17.84 354 GLY A O 1
ATOM 2558 N N . HIS A 1 355 ? -4.609 16.787 57.466 1.00 19.82 355 HIS A N 1
ATOM 2559 C CA . HIS A 1 355 ? -4.301 16.027 56.266 1.00 19.90 355 HIS A CA 1
ATOM 2560 C C . HIS A 1 355 ? -5.068 14.720 56.131 1.00 20.74 355 HIS A C 1
ATOM 2561 O O . HIS A 1 355 ? -4.870 14.026 55.136 1.00 21.20 355 HIS A O 1
ATOM 2568 N N . GLY A 1 356 ? -5.949 14.395 57.100 1.00 20.84 356 GLY A N 1
ATOM 2569 C CA . GLY A 1 356 ? -6.797 13.166 57.046 1.00 19.57 356 GLY A CA 1
ATOM 2570 C C . GLY A 1 356 ? -6.103 11.832 57.287 1.00 19.72 356 GLY A C 1
ATOM 2571 O O . GLY A 1 356 ? -6.727 10.756 57.198 1.00 21.40 356 GLY A O 1
ATOM 2572 N N . VAL A 1 357 ? -4.808 11.866 57.601 1.00 19.19 357 VAL A N 1
ATOM 2573 C CA . VAL A 1 357 ? -4.064 10.614 57.790 1.00 18.87 357 VAL A CA 1
ATOM 2574 C C . VAL A 1 357 ? -3.915 10.250 59.295 1.00 21.25 357 VAL A C 1
ATOM 2575 O O . VAL A 1 357 ? -3.472 11.058 60.101 1.00 21.33 357 VAL A O 1
ATOM 2579 N N . THR A 1 358 ? -4.238 9.013 59.635 1.00 23.23 358 THR A N 1
ATOM 2580 C CA . THR A 1 358 ? -4.070 8.484 60.971 1.00 25.93 358 THR A CA 1
ATOM 2581 C C . THR A 1 358 ? -3.330 7.140 60.930 1.00 27.48 358 THR A C 1
ATOM 2582 O O . THR A 1 358 ? -3.487 6.322 59.988 1.00 28.11 358 THR A O 1
ATOM 2586 N N . PRO A 1 359 ? -2.547 6.870 61.978 1.00 28.91 359 PRO A N 1
ATOM 2587 C CA . PRO A 1 359 ? -2.008 5.516 61.995 1.00 30.60 359 PRO A CA 1
ATOM 2588 C C . PRO A 1 359 ? -3.084 4.467 62.331 1.00 32.85 359 PRO A C 1
ATOM 2589 O O . PRO A 1 359 ? -4.085 4.774 62.975 1.00 33.62 359 PRO A O 1
ATOM 2593 N N . GLN A 1 360 ? -2.900 3.251 61.842 1.00 35.14 360 GLN A N 1
ATOM 2594 C CA . GLN A 1 360 ? -3.789 2.121 62.145 1.00 37.68 360 GLN A CA 1
ATOM 2595 C C . GLN A 1 360 ? -3.494 1.472 63.496 1.00 39.47 360 GLN A C 1
ATOM 2596 O O . GLN A 1 360 ? -2.416 1.672 64.069 1.00 41.02 360 GLN A O 1
ATOM 2602 N N . GLY A 1 367 ? 10.517 1.235 70.428 1.00 60.60 367 GLY A N 1
ATOM 2603 C CA . GLY A 1 367 ? 9.655 2.042 71.295 1.00 58.95 367 GLY A CA 1
ATOM 2604 C C . GLY A 1 367 ? 9.651 3.530 70.953 1.00 56.66 367 GLY A C 1
ATOM 2605 O O . GLY A 1 367 ? 10.692 4.098 70.572 1.00 56.70 367 GLY A O 1
ATOM 2606 N N . ALA A 1 368 ? 8.470 4.152 71.090 1.00 54.52 368 ALA A N 1
ATOM 2607 C CA . ALA A 1 368 ? 8.301 5.608 71.008 1.00 51.94 368 ALA A CA 1
ATOM 2608 C C . ALA A 1 368 ? 9.080 6.378 72.070 1.00 52.25 368 ALA A C 1
ATOM 2609 O O . ALA A 1 368 ? 9.063 6.040 73.273 1.00 53.61 368 ALA A O 1
ATOM 2611 N N . GLU A 1 369 ? 9.761 7.417 71.610 1.00 50.27 369 GLU A N 1
ATOM 2612 C CA . GLU A 1 369 ? 10.295 8.426 72.484 1.00 49.61 369 GLU A CA 1
ATOM 2613 C C . GLU A 1 369 ? 9.111 9.341 72.878 1.00 48.25 369 GLU A C 1
ATOM 2614 O O . GLU A 1 369 ? 8.447 9.890 72.003 1.00 45.96 369 GLU A O 1
ATOM 2620 N N . ASN A 1 370 ? 8.822 9.451 74.183 1.00 49.43 370 ASN A N 1
ATOM 2621 C CA . ASN A 1 370 ? 7.691 10.272 74.701 1.00 48.80 370 ASN A CA 1
ATOM 2622 C C . ASN A 1 370 ? 8.138 11.419 75.589 1.00 49.35 370 ASN A C 1
ATOM 2623 O O . ASN A 1 370 ? 8.853 11.223 76.587 1.00 50.45 370 ASN A O 1
ATOM 2628 N N . LEU A 1 371 ? 7.680 12.611 75.219 1.00 48.53 371 LEU A N 1
ATOM 2629 C CA . LEU A 1 371 ? 8.221 13.884 75.712 1.00 49.14 371 LEU A CA 1
ATOM 2630 C C . LEU A 1 371 ? 7.092 14.843 76.153 1.00 48.94 371 LEU A C 1
ATOM 2631 O O . LEU A 1 371 ? 6.314 15.286 75.311 1.00 47.11 371 LEU A O 1
ATOM 2636 N N . TYR A 1 372 ? 7.026 15.147 77.463 1.00 51.11 372 TYR A N 1
ATOM 2637 C CA . TYR A 1 372 ? 5.984 15.988 78.111 1.00 52.02 372 TYR A CA 1
ATOM 2638 C C . TYR A 1 372 ? 6.515 17.344 78.629 1.00 53.74 372 TYR A C 1
ATOM 2639 O O . TYR A 1 372 ? 7.710 17.618 78.501 1.00 53.96 372 TYR A O 1
ATOM 2648 N N . PHE A 1 373 ? 5.619 18.166 79.217 1.00 55.55 373 PHE A N 1
ATOM 2649 C CA . PHE A 1 373 ? 5.918 19.462 79.932 1.00 57.37 373 PHE A CA 1
ATOM 2650 C C . PHE A 1 373 ? 5.280 20.710 79.240 1.00 56.69 373 PHE A C 1
ATOM 2651 O O . PHE A 1 373 ? 5.917 21.778 79.054 1.00 56.74 373 PHE A O 1
ATOM 2659 N N . THR B 1 3 ? -22.629 22.261 50.426 1.00 36.26 3 THR B N 1
ATOM 2660 C CA . THR B 1 3 ? -21.315 22.690 51.061 1.00 36.63 3 THR B CA 1
ATOM 2661 C C . THR B 1 3 ? -21.477 24.014 51.848 1.00 33.27 3 THR B C 1
ATOM 2662 O O . THR B 1 3 ? -21.766 25.045 51.260 1.00 33.77 3 THR B O 1
ATOM 2666 N N . PRO B 1 4 ? -21.345 23.960 53.176 1.00 31.27 4 PRO B N 1
ATOM 2667 C CA . PRO B 1 4 ? -21.623 25.090 54.090 1.00 30.20 4 PRO B CA 1
ATOM 2668 C C . PRO B 1 4 ? -20.687 26.298 53.908 1.00 29.19 4 PRO B C 1
ATOM 2669 O O . PRO B 1 4 ? -20.988 27.408 54.390 1.00 28.69 4 PRO B O 1
ATOM 2673 N N . THR B 1 5 ? -19.558 26.079 53.243 1.00 28.36 5 THR B N 1
ATOM 2674 C CA . THR B 1 5 ? -18.639 27.156 52.958 1.00 27.82 5 THR B CA 1
ATOM 2675 C C . THR B 1 5 ? -18.879 27.895 51.665 1.00 27.43 5 THR B C 1
ATOM 2676 O O . THR B 1 5 ? -18.152 28.829 51.401 1.00 27.47 5 THR B O 1
ATOM 2680 N N . LEU B 1 6 ? -19.853 27.510 50.848 1.00 27.72 6 LEU B N 1
ATOM 2681 C CA . LEU B 1 6 ? -20.056 28.273 49.615 1.00 28.34 6 LEU B CA 1
ATOM 2682 C C . LEU B 1 6 ? -20.428 29.698 49.939 1.00 27.67 6 LEU B C 1
ATOM 2683 O O . LEU B 1 6 ? -21.209 29.949 50.853 1.00 27.33 6 LEU B O 1
ATOM 2688 N N . ILE B 1 7 ? -19.920 30.630 49.147 1.00 28.43 7 ILE B N 1
ATOM 2689 C CA . ILE B 1 7 ? -20.319 32.018 49.328 1.00 28.84 7 ILE B CA 1
ATOM 2690 C C . ILE B 1 7 ? -21.687 32.288 48.746 1.00 30.17 7 ILE B C 1
ATOM 2691 O O . ILE B 1 7 ? -21.937 32.058 47.547 1.00 30.66 7 ILE B O 1
ATOM 2696 N N . ARG B 1 8 ? -22.552 32.798 49.624 1.00 30.58 8 ARG B N 1
ATOM 2697 C CA . ARG B 1 8 ? -23.960 33.009 49.329 1.00 32.76 8 ARG B CA 1
ATOM 2698 C C . ARG B 1 8 ? -24.299 34.456 48.924 1.00 32.52 8 ARG B C 1
ATOM 2699 O O . ARG B 1 8 ? -25.063 34.657 47.988 1.00 34.93 8 ARG B O 1
ATOM 2707 N N . ARG B 1 9 ? -23.801 35.449 49.652 1.00 31.20 9 ARG B N 1
ATOM 2708 C CA . ARG B 1 9 ? -24.033 36.847 49.302 1.00 31.04 9 ARG B CA 1
ATOM 2709 C C . ARG B 1 9 ? -22.825 37.754 49.672 1.00 29.24 9 ARG B C 1
ATOM 2710 O O . ARG B 1 9 ? -22.024 37.457 50.569 1.00 27.41 9 ARG B O 1
ATOM 2718 N N . VAL B 1 10 ? -22.667 38.813 48.891 1.00 28.39 10 VAL B N 1
ATOM 2719 C CA . VAL B 1 10 ? -21.701 39.865 49.158 1.00 26.11 10 VAL B CA 1
ATOM 2720 C C . VAL B 1 10 ? -22.440 41.189 49.197 1.00 26.14 10 VAL B C 1
ATOM 2721 O O . VAL B 1 10 ? -23.010 41.637 48.180 1.00 26.21 10 VAL B O 1
ATOM 2725 N N . SER B 1 11 ? -22.414 41.799 50.380 1.00 25.05 11 SER B N 1
ATOM 2726 C CA . SER B 1 11 ? -23.114 43.032 50.648 1.00 25.55 11 SER B CA 1
ATOM 2727 C C . SER B 1 11 ? -22.085 44.096 50.785 1.00 24.53 11 SER B C 1
ATOM 2728 O O . SER B 1 11 ? -20.974 43.804 51.186 1.00 23.55 11 SER B O 1
ATOM 2731 N N . ILE B 1 12 ? -22.471 45.332 50.473 1.00 25.29 12 ILE B N 1
ATOM 2732 C CA . ILE B 1 12 ? -21.551 46.479 50.477 1.00 25.39 12 ILE B CA 1
ATOM 2733 C C . ILE B 1 12 ? -22.284 47.708 51.014 1.00 26.48 12 ILE B C 1
ATOM 2734 O O . ILE B 1 12 ? -23.302 48.108 50.463 1.00 25.47 12 ILE B O 1
ATOM 2739 N N . GLU B 1 13 ? -21.738 48.346 52.045 1.00 26.74 13 GLU B N 1
ATOM 2740 C CA . GLU B 1 13 ? -22.324 49.603 52.499 1.00 28.87 13 GLU B CA 1
ATOM 2741 C C . GLU B 1 13 ? -21.250 50.614 52.912 1.00 28.61 13 GLU B C 1
ATOM 2742 O O . GLU B 1 13 ? -20.056 50.256 53.122 1.00 28.65 13 GLU B O 1
ATOM 2748 N N . ALA B 1 14 ? -21.682 51.868 53.005 1.00 28.20 14 ALA B N 1
ATOM 2749 C CA . ALA B 1 14 ? -20.835 52.982 53.362 1.00 28.04 14 ALA B CA 1
ATOM 2750 C C . ALA B 1 14 ? -20.249 52.791 54.741 1.00 27.12 14 ALA B C 1
ATOM 2751 O O . ALA B 1 14 ? -20.889 52.236 55.637 1.00 28.25 14 ALA B O 1
ATOM 2753 N N . LEU B 1 15 ? -19.041 53.276 54.920 1.00 26.19 15 LEU B N 1
ATOM 2754 C CA . LEU B 1 15 ? -18.394 53.302 56.211 1.00 26.04 15 LEU B CA 1
ATOM 2755 C C . LEU B 1 15 ? -17.750 54.672 56.250 1.00 27.22 15 LEU B C 1
ATOM 2756 O O . LEU B 1 15 ? -16.568 54.830 55.857 1.00 26.07 15 LEU B O 1
ATOM 2761 N N . ASP B 1 16 ? -18.553 55.668 56.648 1.00 28.55 16 ASP B N 1
ATOM 2762 C CA . ASP B 1 16 ? -18.096 57.061 56.731 1.00 30.23 16 ASP B CA 1
ATOM 2763 C C . ASP B 1 16 ? -17.686 57.362 58.172 1.00 30.15 16 ASP B C 1
ATOM 2764 O O . ASP B 1 16 ? -18.523 57.330 59.104 1.00 30.38 16 ASP B O 1
ATOM 2769 N N . ILE B 1 17 ? -16.383 57.560 58.382 1.00 28.71 17 ILE B N 1
ATOM 2770 C CA . ILE B 1 17 ? -15.922 57.708 59.739 1.00 28.33 17 ILE B CA 1
ATOM 2771 C C . ILE B 1 17 ? -15.164 58.993 59.910 1.00 29.57 17 ILE B C 1
ATOM 2772 O O . ILE B 1 17 ? -14.098 59.174 59.307 1.00 29.92 17 ILE B O 1
ATOM 2777 N N . PRO B 1 18 ? -15.707 59.888 60.753 1.00 30.47 18 PRO B N 1
ATOM 2778 C CA . PRO B 1 18 ? -15.150 61.216 60.993 1.00 31.83 18 PRO B CA 1
ATOM 2779 C C . PRO B 1 18 ? -13.722 61.153 61.502 1.00 31.60 18 PRO B C 1
ATOM 2780 O O . PRO B 1 18 ? -13.378 60.252 62.258 1.00 30.63 18 PRO B O 1
ATOM 2784 N N . LEU B 1 19 ? -12.902 62.105 61.079 1.00 33.25 19 LEU B N 1
ATOM 2785 C CA . LEU B 1 19 ? -11.509 62.152 61.522 1.00 34.45 19 LEU B CA 1
ATOM 2786 C C . LEU B 1 19 ? -11.320 63.191 62.590 1.00 36.00 19 LEU B C 1
ATOM 2787 O O . LEU B 1 19 ? -11.853 64.291 62.469 1.00 37.35 19 LEU B O 1
ATOM 2792 N N . HIS B 1 20 ? -10.587 62.845 63.649 1.00 37.28 20 HIS B N 1
ATOM 2793 C CA . HIS B 1 20 ? -10.081 63.876 64.604 1.00 40.23 20 HIS B CA 1
ATOM 2794 C C . HIS B 1 20 ? -8.578 63.708 64.921 1.00 40.46 20 HIS B C 1
ATOM 2795 O O . HIS B 1 20 ? -8.010 62.627 64.727 1.00 39.73 20 HIS B O 1
ATOM 2802 N N . GLU B 1 21 ? -7.927 64.779 65.346 1.00 42.60 21 GLU B N 1
ATOM 2803 C CA . GLU B 1 21 ? -6.542 64.695 65.840 1.00 43.75 21 GLU B CA 1
ATOM 2804 C C . GLU B 1 21 ? -6.484 63.950 67.199 1.00 43.52 21 GLU B C 1
ATOM 2805 O O . GLU B 1 21 ? -7.294 64.213 68.090 1.00 44.48 21 GLU B O 1
ATOM 2811 N N . PRO B 1 22 ? -5.532 63.017 67.364 1.00 42.84 22 PRO B N 1
ATOM 2812 C CA . PRO B 1 22 ? -5.465 62.238 68.613 1.00 43.12 22 PRO B CA 1
ATOM 2813 C C . PRO B 1 22 ? -5.270 63.105 69.840 1.00 45.10 22 PRO B C 1
ATOM 2814 O O . PRO B 1 22 ? -4.673 64.199 69.743 1.00 45.53 22 PRO B O 1
ATOM 2818 N N . PHE B 1 23 ? -5.751 62.604 70.986 1.00 46.27 23 PHE B N 1
ATOM 2819 C CA . PHE B 1 23 ? -5.384 63.157 72.293 1.00 48.28 23 PHE B CA 1
ATOM 2820 C C . PHE B 1 23 ? -5.886 64.583 72.527 1.00 52.10 23 PHE B C 1
ATOM 2821 O O . PHE B 1 23 ? -5.139 65.425 73.047 1.00 52.86 23 PHE B O 1
ATOM 2829 N N . GLY B 1 24 ? -7.140 64.852 72.154 1.00 55.00 24 GLY B N 1
ATOM 2830 C CA . GLY B 1 24 ? -7.804 66.106 72.529 1.00 59.94 24 GLY B CA 1
ATOM 2831 C C . GLY B 1 24 ? -7.721 67.288 71.567 1.00 62.99 24 GLY B C 1
ATOM 2832 O O . GLY B 1 24 ? -8.741 67.991 71.386 1.00 64.43 24 GLY B O 1
ATOM 2833 N N . ILE B 1 25 ? -6.530 67.499 70.959 1.00 64.34 25 ILE B N 1
ATOM 2834 C CA . ILE B 1 25 ? -6.160 68.742 70.195 1.00 66.44 25 ILE B CA 1
ATOM 2835 C C . ILE B 1 25 ? -7.152 69.201 69.117 1.00 67.69 25 ILE B C 1
ATOM 2836 O O . ILE B 1 25 ? -7.934 68.391 68.596 1.00 66.64 25 ILE B O 1
ATOM 2841 N N . ALA B 1 26 ? -7.097 70.503 68.805 1.00 70.15 26 ALA B N 1
ATOM 2842 C CA . ALA B 1 26 ? -8.073 71.177 67.926 1.00 71.90 26 ALA B CA 1
ATOM 2843 C C . ALA B 1 26 ? -8.041 70.681 66.470 1.00 71.40 26 ALA B C 1
ATOM 2844 O O . ALA B 1 26 ? -7.056 70.912 65.748 1.00 71.10 26 ALA B O 1
ATOM 2846 N N . GLY B 1 27 ? -9.136 70.024 66.056 1.00 71.43 27 GLY B N 1
ATOM 2847 C CA . GLY B 1 27 ? -9.238 69.317 64.754 1.00 70.95 27 GLY B CA 1
ATOM 2848 C C . GLY B 1 27 ? -9.254 70.167 63.476 1.00 71.79 27 GLY B C 1
ATOM 2849 O O . GLY B 1 27 ? -8.468 69.920 62.550 1.00 70.68 27 GLY B O 1
ATOM 2850 N N . GLY B 1 28 ? -10.152 71.157 63.417 1.00 73.24 28 GLY B N 1
ATOM 2851 C CA . GLY B 1 28 ? -10.212 72.091 62.284 1.00 74.23 28 GLY B CA 1
ATOM 2852 C C . GLY B 1 28 ? -11.430 71.923 61.384 1.00 74.22 28 GLY B C 1
ATOM 2853 O O . GLY B 1 28 ? -12.571 71.827 61.869 1.00 75.09 28 GLY B O 1
ATOM 2854 N N . ALA B 1 29 ? -11.192 71.931 60.070 1.00 73.24 29 ALA B N 1
ATOM 2855 C CA . ALA B 1 29 ? -12.224 71.556 59.100 1.00 72.25 29 ALA B CA 1
ATOM 2856 C C . ALA B 1 29 ? -12.331 70.023 59.169 1.00 69.63 29 ALA B C 1
ATOM 2857 O O . ALA B 1 29 ? -11.308 69.315 59.199 1.00 67.88 29 ALA B O 1
ATOM 2859 N N A GLN B 1 30 ? -13.564 69.516 59.151 0.50 68.97 30 GLN B N 1
ATOM 2860 N N B GLN B 1 30 ? -13.566 69.543 59.257 0.50 69.16 30 GLN B N 1
ATOM 2861 C CA A GLN B 1 30 ? -13.872 68.142 59.590 0.50 67.01 30 GLN B CA 1
ATOM 2862 C CA B GLN B 1 30 ? -13.813 68.139 59.528 0.50 67.25 30 GLN B CA 1
ATOM 2863 C C A GLN B 1 30 ? -13.931 67.059 58.485 0.50 65.40 30 GLN B C 1
ATOM 2864 C C B GLN B 1 30 ? -13.748 67.315 58.254 0.50 65.77 30 GLN B C 1
ATOM 2865 O O A GLN B 1 30 ? -15.001 66.813 57.901 0.50 65.78 30 GLN B O 1
ATOM 2866 O O B GLN B 1 30 ? -14.523 67.523 57.313 0.50 66.71 30 GLN B O 1
ATOM 2877 N N . GLU B 1 31 ? -12.800 66.388 58.245 1.00 63.47 31 GLU B N 1
ATOM 2878 C CA . GLU B 1 31 ? -12.689 65.372 57.197 1.00 60.52 31 GLU B CA 1
ATOM 2879 C C . GLU B 1 31 ? -13.344 64.061 57.647 1.00 57.35 31 GLU B C 1
ATOM 2880 O O . GLU B 1 31 ? -13.553 63.841 58.845 1.00 57.22 31 GLU B O 1
ATOM 2886 N N . ARG B 1 32 ? -13.694 63.210 56.686 1.00 53.92 32 ARG B N 1
ATOM 2887 C CA . ARG B 1 32 ? -14.215 61.871 56.987 1.00 50.44 32 ARG B CA 1
ATOM 2888 C C . ARG B 1 32 ? -13.508 60.823 56.154 1.00 46.21 32 ARG B C 1
ATOM 2889 O O . ARG B 1 32 ? -13.202 61.063 54.990 1.00 45.86 32 ARG B O 1
ATOM 2897 N N . ALA B 1 33 ? -13.226 59.675 56.758 1.00 41.43 33 ALA B N 1
ATOM 2898 C CA . ALA B 1 33 ? -12.694 58.546 56.008 1.00 37.43 33 ALA B CA 1
ATOM 2899 C C . ALA B 1 33 ? -13.868 57.931 55.266 1.00 35.87 33 ALA B C 1
ATOM 2900 O O . ALA B 1 33 ? -14.806 57.426 55.896 1.00 35.55 33 ALA B O 1
ATOM 2902 N N . ALA B 1 34 ? -13.829 57.999 53.934 1.00 33.52 34 ALA B N 1
ATOM 2903 C CA . ALA B 1 34 ? -14.941 57.538 53.097 1.00 32.16 34 ALA B CA 1
ATOM 2904 C C . ALA B 1 34 ? -14.668 56.114 52.632 1.00 29.76 34 ALA B C 1
ATOM 2905 O O . ALA B 1 34 ? -14.169 55.906 51.529 1.00 30.64 34 ALA B O 1
ATOM 2907 N N . ASN B 1 35 ? -14.980 55.150 53.486 1.00 27.28 35 ASN B N 1
ATOM 2908 C CA . ASN B 1 35 ? -14.664 53.718 53.281 1.00 24.52 35 ASN B CA 1
ATOM 2909 C C . ASN B 1 35 ? -15.947 52.885 53.081 1.00 23.33 35 ASN B C 1
ATOM 2910 O O . ASN B 1 35 ? -17.013 53.435 52.945 1.00 21.76 35 ASN B O 1
ATOM 2915 N N . LEU B 1 36 ? -15.804 51.561 53.054 1.00 21.72 36 LEU B N 1
ATOM 2916 C CA . LEU B 1 36 ? -16.896 50.650 52.776 1.00 21.74 36 LEU B CA 1
ATOM 2917 C C . LEU B 1 36 ? -16.764 49.419 53.665 1.00 20.32 36 LEU B C 1
ATOM 2918 O O . LEU B 1 36 ? -15.670 48.963 53.955 1.00 19.59 36 LEU B O 1
ATOM 2923 N N . LEU B 1 37 ? -17.898 48.874 54.060 1.00 20.06 37 LEU B N 1
ATOM 2924 C CA . LEU B 1 37 ? -17.929 47.662 54.797 1.00 19.26 37 LEU B CA 1
ATOM 2925 C C . LEU B 1 37 ? -18.468 46.637 53.836 1.00 19.71 37 LEU B C 1
ATOM 2926 O O . LEU B 1 37 ? -19.573 46.798 53.336 1.00 20.44 37 LEU B O 1
ATOM 2931 N N . VAL B 1 38 ? -17.696 45.577 53.615 1.00 19.62 38 VAL B N 1
ATOM 2932 C CA . VAL B 1 38 ? -18.086 44.439 52.817 1.00 19.85 38 VAL B CA 1
ATOM 2933 C C . VAL B 1 38 ? -18.413 43.265 53.755 1.00 20.19 38 VAL B C 1
ATOM 2934 O O . VAL B 1 38 ? -17.641 42.956 54.624 1.00 20.49 38 VAL B O 1
ATOM 2938 N N . THR B 1 39 ? -19.594 42.676 53.611 1.00 21.85 39 THR B N 1
ATOM 2939 C CA . THR B 1 39 ? -20.013 41.518 54.403 1.00 23.03 39 THR B CA 1
ATOM 2940 C C . THR B 1 39 ? -20.163 40.295 53.498 1.00 23.17 39 THR B C 1
ATOM 2941 O O . THR B 1 39 ? -20.939 40.339 52.554 1.00 24.17 39 THR B O 1
ATOM 2945 N N . VAL B 1 40 ? -19.411 39.230 53.756 1.00 22.76 40 VAL B N 1
ATOM 2946 C CA . VAL B 1 40 ? -19.569 37.994 52.991 1.00 22.85 40 VAL B CA 1
ATOM 2947 C C . VAL B 1 40 ? -20.382 36.996 53.842 1.00 24.36 40 VAL B C 1
ATOM 2948 O O . VAL B 1 40 ? -20.118 36.826 55.065 1.00 25.01 40 VAL B O 1
ATOM 2952 N N . GLU B 1 41 ? -21.403 36.391 53.243 1.00 24.53 41 GLU B N 1
ATOM 2953 C CA . GLU B 1 41 ? -22.213 35.409 53.950 1.00 25.74 41 GLU B CA 1
ATOM 2954 C C . GLU B 1 41 ? -22.086 34.006 53.357 1.00 25.79 41 GLU B C 1
ATOM 2955 O O . GLU B 1 41 ? -22.336 33.818 52.153 1.00 25.69 41 GLU B O 1
ATOM 2961 N N . LEU B 1 42 ? -21.723 33.029 54.197 1.00 25.23 42 LEU B N 1
ATOM 2962 C CA . LEU B 1 42 ? -21.565 31.643 53.740 1.00 25.17 42 LEU B CA 1
ATOM 2963 C C . LEU B 1 42 ? -22.946 30.948 53.804 1.00 26.37 42 LEU B C 1
ATOM 2964 O O . LEU B 1 42 ? -23.859 31.468 54.403 1.00 27.28 42 LEU B O 1
ATOM 2969 N N . ALA B 1 43 ? -23.081 29.781 53.187 1.00 26.68 43 ALA B N 1
ATOM 2970 C CA . ALA B 1 43 ? -24.360 29.140 53.084 1.00 27.26 43 ALA B CA 1
ATOM 2971 C C . ALA B 1 43 ? -24.817 28.673 54.459 1.00 27.95 43 ALA B C 1
ATOM 2972 O O . ALA B 1 43 ? -26.041 28.543 54.696 1.00 28.98 43 ALA B O 1
ATOM 2974 N N . ASP B 1 44 ? -23.867 28.441 55.371 1.00 26.88 44 ASP B N 1
ATOM 2975 C CA . ASP B 1 44 ? -24.225 28.013 56.750 1.00 27.26 44 ASP B CA 1
ATOM 2976 C C . ASP B 1 44 ? -24.545 29.194 57.646 1.00 26.85 44 ASP B C 1
ATOM 2977 O O . ASP B 1 44 ? -24.743 29.046 58.843 1.00 26.35 44 ASP B O 1
ATOM 2982 N N . GLY B 1 45 ? -24.563 30.384 57.061 1.00 27.35 45 GLY B N 1
ATOM 2983 C CA . GLY B 1 45 ? -24.865 31.598 57.820 1.00 27.65 45 GLY B CA 1
ATOM 2984 C C . GLY B 1 45 ? -23.671 32.343 58.427 1.00 27.63 45 GLY B C 1
ATOM 2985 O O . GLY B 1 45 ? -23.849 33.405 59.004 1.00 29.32 45 GLY B O 1
ATOM 2986 N N . THR B 1 46 ? -22.461 31.804 58.328 1.00 26.45 46 THR B N 1
ATOM 2987 C CA . THR B 1 46 ? -21.294 32.533 58.774 1.00 25.74 46 THR B CA 1
ATOM 2988 C C . THR B 1 46 ? -21.187 33.882 58.035 1.00 25.66 46 THR B C 1
ATOM 2989 O O . THR B 1 46 ? -21.338 33.928 56.793 1.00 25.85 46 THR B O 1
ATOM 2993 N N . LEU B 1 47 ? -20.879 34.947 58.785 1.00 24.64 47 LEU B N 1
ATOM 2994 C CA . LEU B 1 47 ? -20.595 36.263 58.181 1.00 24.42 47 LEU B CA 1
ATOM 2995 C C . LEU B 1 47 ? -19.150 36.716 58.354 1.00 23.29 47 LEU B C 1
ATOM 2996 O O . LEU B 1 47 ? -18.652 36.771 59.460 1.00 24.46 47 LEU B O 1
ATOM 3001 N N . GLY B 1 48 ? -18.494 37.077 57.261 1.00 22.01 48 GLY B N 1
ATOM 3002 C CA . GLY B 1 48 ? -17.166 37.598 57.329 1.00 20.52 48 GLY B CA 1
ATOM 3003 C C . GLY B 1 48 ? -17.202 39.056 56.993 1.00 21.73 48 GLY B C 1
ATOM 3004 O O . GLY B 1 48 ? -18.099 39.508 56.236 1.00 23.55 48 GLY B O 1
ATOM 3005 N N . PHE B 1 49 ? -16.201 39.793 57.482 1.00 20.58 49 PHE B N 1
ATOM 3006 C CA . PHE B 1 49 ? -16.201 41.264 57.381 1.00 19.55 49 PHE B CA 1
ATOM 3007 C C . PHE B 1 49 ? -14.891 41.810 56.818 1.00 18.45 49 PHE B C 1
ATOM 3008 O O . PHE B 1 49 ? -13.825 41.371 57.254 1.00 17.83 49 PHE B O 1
ATOM 3016 N N . GLY B 1 50 ? -14.976 42.753 55.863 1.00 17.73 50 GLY B N 1
ATOM 3017 C CA . GLY B 1 50 ? -13.795 43.420 55.293 1.00 16.05 50 GLY B CA 1
ATOM 3018 C C . GLY B 1 50 ? -14.072 44.913 55.044 1.00 17.73 50 GLY B C 1
ATOM 3019 O O . GLY B 1 50 ? -15.236 45.363 54.982 1.00 17.19 50 GLY B O 1
ATOM 3020 N N . GLU B 1 51 ? -12.993 45.672 54.886 1.00 16.87 51 GLU B N 1
ATOM 3021 C CA . GLU B 1 51 ? -13.056 47.089 54.747 1.00 17.81 51 GLU B CA 1
ATOM 3022 C C . GLU B 1 51 ? -12.353 47.536 53.441 1.00 18.25 51 GLU B C 1
ATOM 3023 O O . GLU B 1 51 ? -11.222 47.126 53.154 1.00 17.76 51 GLU B O 1
ATOM 3029 N N . ALA B 1 52 ? -13.023 48.354 52.631 1.00 18.37 52 ALA B N 1
ATOM 3030 C CA . ALA B 1 52 ? -12.348 48.966 51.501 1.00 19.25 52 ALA B CA 1
ATOM 3031 C C . ALA B 1 52 ? -12.093 50.365 51.979 1.00 20.03 52 ALA B C 1
ATOM 3032 O O . ALA B 1 52 ? -13.022 51.056 52.330 1.00 20.39 52 ALA B O 1
ATOM 3034 N N . ALA B 1 53 ? -10.821 50.761 52.020 1.00 21.16 53 ALA B N 1
ATOM 3035 C CA . ALA B 1 53 ? -10.413 52.107 52.415 1.00 22.11 53 ALA B CA 1
ATOM 3036 C C . ALA B 1 53 ? -9.685 52.736 51.229 1.00 23.43 53 ALA B C 1
ATOM 3037 O O . ALA B 1 53 ? -8.471 52.872 51.254 1.00 23.85 53 ALA B O 1
ATOM 3039 N N . PRO B 1 54 ? -10.397 53.096 50.173 1.00 25.14 54 PRO B N 1
ATOM 3040 C CA . PRO B 1 54 ? -9.638 53.660 49.074 1.00 26.43 54 PRO B CA 1
ATOM 3041 C C . PRO B 1 54 ? -9.114 55.060 49.406 1.00 27.92 54 PRO B C 1
ATOM 3042 O O . PRO B 1 54 ? -9.815 55.819 50.115 1.00 30.04 54 PRO B O 1
ATOM 3046 N N . LEU B 1 55 ? -7.931 55.399 48.901 1.00 27.91 55 LEU B N 1
ATOM 3047 C CA . LEU B 1 55 ? -7.331 56.726 49.112 1.00 30.67 55 LEU B CA 1
ATOM 3048 C C . LEU B 1 55 ? -6.910 57.405 47.779 1.00 32.11 55 LEU B C 1
ATOM 3049 O O . LEU B 1 55 ? -5.891 57.027 47.175 1.00 32.00 55 LEU B O 1
ATOM 3054 N N . PRO B 1 56 ? -7.682 58.390 47.320 1.00 34.02 56 PRO B N 1
ATOM 3055 C CA . PRO B 1 56 ? -7.355 59.059 46.049 1.00 36.57 56 PRO B CA 1
ATOM 3056 C C . PRO B 1 56 ? -5.888 59.542 45.886 1.00 38.67 56 PRO B C 1
ATOM 3057 O O . PRO B 1 56 ? -5.258 59.268 44.850 1.00 39.17 56 PRO B O 1
ATOM 3061 N N . ALA B 1 57 ? -5.344 60.227 46.894 1.00 40.83 57 ALA B N 1
ATOM 3062 C CA . ALA B 1 57 ? -3.974 60.782 46.814 1.00 43.15 57 ALA B CA 1
ATOM 3063 C C . ALA B 1 57 ? -2.855 59.713 46.710 1.00 44.01 57 ALA B C 1
ATOM 3064 O O . ALA B 1 57 ? -1.775 60.000 46.172 1.00 45.49 57 ALA B O 1
ATOM 3066 N N . PHE B 1 58 ? -3.111 58.495 47.200 1.00 44.03 58 PHE B N 1
ATOM 3067 C CA . PHE B 1 58 ? -2.174 57.386 47.027 1.00 44.29 58 PHE B CA 1
ATOM 3068 C C . PHE B 1 58 ? -2.178 56.715 45.638 1.00 44.63 58 PHE B C 1
ATOM 3069 O O . PHE B 1 58 ? -1.101 56.457 45.080 1.00 44.91 58 PHE B O 1
ATOM 3077 N N . ASN B 1 59 ? -3.358 56.400 45.102 1.00 44.30 59 ASN B N 1
ATOM 3078 C CA . ASN B 1 59 ? -3.431 55.676 43.826 1.00 43.97 59 ASN B CA 1
ATOM 3079 C C . ASN B 1 59 ? -4.704 55.910 43.052 1.00 43.51 59 ASN B C 1
ATOM 3080 O O . ASN B 1 59 ? -5.047 55.092 42.199 1.00 43.47 59 ASN B O 1
ATOM 3085 N N . GLY B 1 60 ? -5.412 56.998 43.356 1.00 43.13 60 GLY B N 1
ATOM 3086 C CA . GLY B 1 60 ? -6.588 57.406 42.552 1.00 42.29 60 GLY B CA 1
ATOM 3087 C C . GLY B 1 60 ? -7.869 56.607 42.794 1.00 41.50 60 GLY B C 1
ATOM 3088 O O . GLY B 1 60 ? -8.927 56.936 42.230 1.00 42.69 60 GLY B O 1
ATOM 3089 N N . GLU B 1 61 ? -7.821 55.567 43.637 1.00 38.92 61 GLU B N 1
ATOM 3090 C CA . GLU B 1 61 ? -9.050 54.819 43.945 1.00 37.59 61 GLU B CA 1
ATOM 3091 C C . GLU B 1 61 ? -9.971 55.630 44.855 1.00 36.57 61 GLU B C 1
ATOM 3092 O O . GLU B 1 61 ? -9.495 56.388 45.689 1.00 35.75 61 GLU B O 1
ATOM 3098 N N . THR B 1 62 ? -11.282 55.484 44.659 1.00 35.63 62 THR B N 1
ATOM 3099 C CA . THR B 1 62 ? -12.297 56.270 45.370 1.00 34.79 62 THR B CA 1
ATOM 3100 C C . THR B 1 62 ? -13.403 55.381 45.959 1.00 34.23 62 THR B C 1
ATOM 3101 O O . THR B 1 62 ? -13.547 54.175 45.593 1.00 33.53 62 THR B O 1
ATOM 3105 N N . GLN B 1 63 ? -14.159 55.969 46.898 1.00 33.07 63 GLN B N 1
ATOM 3106 C CA . GLN B 1 63 ? -15.291 55.291 47.527 1.00 31.31 63 GLN B CA 1
ATOM 3107 C C . GLN B 1 63 ? -16.306 54.750 46.524 1.00 31.30 63 GLN B C 1
ATOM 3108 O O . GLN B 1 63 ? -16.546 53.525 46.527 1.00 31.33 63 GLN B O 1
ATOM 3114 N N . ASP B 1 64 ? -16.901 55.617 45.683 1.00 31.83 64 ASP B N 1
ATOM 3115 C CA . ASP B 1 64 ? -17.882 55.161 44.670 1.00 31.73 64 ASP B CA 1
ATOM 3116 C C . ASP B 1 64 ? -17.241 54.150 43.665 1.00 30.11 64 ASP B C 1
ATOM 3117 O O . ASP B 1 64 ? -17.824 53.110 43.333 1.00 28.88 64 ASP B O 1
ATOM 3122 N N . GLY B 1 65 ? -16.027 54.444 43.218 1.00 29.03 65 GLY B N 1
ATOM 3123 C CA . GLY B 1 65 ? -15.298 53.519 42.361 1.00 27.86 65 GLY B CA 1
ATOM 3124 C C . GLY B 1 65 ? -15.100 52.148 43.009 1.00 25.91 65 GLY B C 1
ATOM 3125 O O . GLY B 1 65 ? -15.319 51.143 42.363 1.00 23.99 65 GLY B O 1
ATOM 3126 N N . SER B 1 66 ? -14.704 52.095 44.290 1.00 25.65 66 SER B N 1
ATOM 3127 C CA . SER B 1 66 ? -14.563 50.792 44.970 1.00 24.89 66 SER B CA 1
ATOM 3128 C C . SER B 1 66 ? -15.891 50.063 45.095 1.00 24.00 66 SER B C 1
ATOM 3129 O O . SER B 1 66 ? -15.961 48.867 44.910 1.00 23.63 66 SER B O 1
ATOM 3132 N N . ARG B 1 67 ? -16.941 50.798 45.385 1.00 24.18 67 ARG B N 1
ATOM 3133 C CA . ARG B 1 67 ? -18.269 50.208 45.431 1.00 24.88 67 ARG B CA 1
ATOM 3134 C C . ARG B 1 67 ? -18.661 49.578 44.098 1.00 24.67 67 ARG B C 1
ATOM 3135 O O . ARG B 1 67 ? -19.183 48.452 44.062 1.00 24.74 67 ARG B O 1
ATOM 3143 N N . ALA B 1 68 ? -18.449 50.317 43.014 1.00 24.80 68 ALA B N 1
ATOM 3144 C CA . ALA B 1 68 ? -18.802 49.845 41.684 1.00 24.37 68 ALA B CA 1
ATOM 3145 C C . ALA B 1 68 ? -17.934 48.618 41.349 1.00 23.80 68 ALA B C 1
ATOM 3146 O O . ALA B 1 68 ? -18.415 47.619 40.803 1.00 24.09 68 ALA B O 1
ATOM 3148 N N . ALA B 1 69 ? -16.668 48.683 41.740 1.00 23.14 69 ALA B N 1
ATOM 3149 C CA . ALA B 1 69 ? -15.749 47.533 41.645 1.00 22.99 69 ALA B CA 1
ATOM 3150 C C . ALA B 1 69 ? -16.326 46.300 42.337 1.00 22.27 69 ALA B C 1
ATOM 3151 O O . ALA B 1 69 ? -16.512 45.280 41.698 1.00 22.39 69 ALA B O 1
ATOM 3153 N N . ALA B 1 70 ? -16.649 46.412 43.617 1.00 23.59 70 ALA B N 1
ATOM 3154 C CA . ALA B 1 70 ? -17.143 45.251 44.375 1.00 24.25 70 ALA B CA 1
ATOM 3155 C C . ALA B 1 70 ? -18.480 44.772 43.835 1.00 25.80 70 ALA B C 1
ATOM 3156 O O . ALA B 1 70 ? -18.638 43.594 43.618 1.00 26.80 70 ALA B O 1
ATOM 3158 N N . VAL B 1 71 ? -19.426 45.661 43.538 1.00 28.46 71 VAL B N 1
ATOM 3159 C CA . VAL B 1 71 ? -20.650 45.238 42.840 1.00 29.46 71 VAL B CA 1
ATOM 3160 C C . VAL B 1 71 ? -20.314 44.373 41.607 1.00 31.68 71 VAL B C 1
ATOM 3161 O O . VAL B 1 71 ? -21.017 43.399 41.348 1.00 32.80 71 VAL B O 1
ATOM 3165 N N . SER B 1 72 ? -19.247 44.703 40.874 1.00 32.38 72 SER B N 1
ATOM 3166 C CA . SER B 1 72 ? -18.878 43.918 39.673 1.00 34.63 72 SER B CA 1
ATOM 3167 C C . SER B 1 72 ? -18.268 42.547 39.944 1.00 34.35 72 SER B C 1
ATOM 3168 O O . SER B 1 72 ? -18.504 41.595 39.181 1.00 35.43 72 SER B O 1
ATOM 3171 N N . LEU B 1 73 ? -17.412 42.509 40.960 1.00 33.55 73 LEU B N 1
ATOM 3172 C CA . LEU B 1 73 ? -16.651 41.347 41.370 1.00 33.99 73 LEU B CA 1
ATOM 3173 C C . LEU B 1 73 ? -17.569 40.355 42.040 1.00 35.18 73 LEU B C 1
ATOM 3174 O O . LEU B 1 73 ? -17.240 39.168 42.170 1.00 36.10 73 LEU B O 1
ATOM 3179 N N . ARG B 1 74 ? -18.713 40.866 42.472 1.00 36.61 74 ARG B N 1
ATOM 3180 C CA . ARG B 1 74 ? -19.663 40.148 43.322 1.00 37.95 74 ARG B CA 1
ATOM 3181 C C . ARG B 1 74 ? -20.054 38.813 42.700 1.00 38.25 74 ARG B C 1
ATOM 3182 O O . ARG B 1 74 ? -19.982 37.780 43.356 1.00 38.42 74 ARG B O 1
ATOM 3190 N N A GLU B 1 75 ? -20.437 38.890 41.432 0.60 39.46 75 GLU B N 1
ATOM 3191 N N B GLU B 1 75 ? -20.457 38.784 41.442 0.40 38.82 75 GLU B N 1
ATOM 3192 C CA A GLU B 1 75 ? -20.777 37.738 40.597 0.60 40.52 75 GLU B CA 1
ATOM 3193 C CA B GLU B 1 75 ? -20.847 37.480 40.887 0.40 38.97 75 GLU B CA 1
ATOM 3194 C C A GLU B 1 75 ? -19.702 36.662 40.619 0.60 39.27 75 GLU B C 1
ATOM 3195 C C B GLU B 1 75 ? -19.695 36.631 40.294 0.40 38.86 75 GLU B C 1
ATOM 3196 O O A GLU B 1 75 ? -20.013 35.481 40.796 0.60 39.00 75 GLU B O 1
ATOM 3197 O O B GLU B 1 75 ? -19.943 35.578 39.719 0.40 39.60 75 GLU B O 1
ATOM 3208 N N . ALA B 1 76 ? -18.449 37.082 40.444 1.00 38.37 76 ALA B N 1
ATOM 3209 C CA . ALA B 1 76 ? -17.270 36.150 40.370 1.00 37.79 76 ALA B CA 1
ATOM 3210 C C . ALA B 1 76 ? -16.959 35.499 41.733 1.00 36.60 76 ALA B C 1
ATOM 3211 O O . ALA B 1 76 ? -16.061 34.667 41.837 1.00 37.69 76 ALA B O 1
ATOM 3213 N N . VAL B 1 77 ? -17.670 35.902 42.778 1.00 34.64 77 VAL B N 1
ATOM 3214 C CA . VAL B 1 77 ? -17.386 35.413 44.104 1.00 32.74 77 VAL B CA 1
ATOM 3215 C C . VAL B 1 77 ? -18.537 34.553 44.613 1.00 32.52 77 VAL B C 1
ATOM 3216 O O . VAL B 1 77 ? -18.313 33.509 45.265 1.00 32.51 77 VAL B O 1
ATOM 3220 N N . VAL B 1 78 ? -19.757 34.994 44.305 1.00 31.05 78 VAL B N 1
ATOM 3221 C CA . VAL B 1 78 ? -20.925 34.306 44.710 1.00 30.10 78 VAL B CA 1
ATOM 3222 C C . VAL B 1 78 ? -20.960 32.945 44.007 1.00 30.09 78 VAL B C 1
ATOM 3223 O O . VAL B 1 78 ? -20.766 32.849 42.797 1.00 30.01 78 VAL B O 1
ATOM 3227 N N . GLY B 1 79 ? -21.176 31.901 44.794 1.00 29.34 79 GLY B N 1
ATOM 3228 C CA . GLY B 1 79 ? -21.169 30.530 44.299 1.00 29.39 79 GLY B CA 1
ATOM 3229 C C . GLY B 1 79 ? -19.809 29.842 44.363 1.00 29.05 79 GLY B C 1
ATOM 3230 O O . GLY B 1 79 ? -19.721 28.658 44.050 1.00 31.21 79 GLY B O 1
ATOM 3231 N N . SER B 1 80 ? -18.749 30.566 44.727 1.00 26.69 80 SER B N 1
ATOM 3232 C CA . SER B 1 80 ? -17.452 29.958 44.972 1.00 26.00 80 SER B CA 1
ATOM 3233 C C . SER B 1 80 ? -17.354 29.512 46.407 1.00 25.56 80 SER B C 1
ATOM 3234 O O . SER B 1 80 ? -17.983 30.082 47.296 1.00 25.38 80 SER B O 1
ATOM 3237 N N . ASP B 1 81 ? -16.505 28.518 46.630 1.00 26.50 81 ASP B N 1
ATOM 3238 C CA . ASP B 1 81 ? -16.194 27.994 47.961 1.00 26.48 81 ASP B CA 1
ATOM 3239 C C . ASP B 1 81 ? -15.203 28.919 48.681 1.00 25.24 81 ASP B C 1
ATOM 3240 O O . ASP B 1 81 ? -14.176 29.268 48.140 1.00 25.26 81 ASP B O 1
ATOM 3245 N N . ALA B 1 82 ? -15.512 29.303 49.909 1.00 24.75 82 ALA B N 1
ATOM 3246 C CA . ALA B 1 82 ? -14.597 30.079 50.716 1.00 23.39 82 ALA B CA 1
ATOM 3247 C C . ALA B 1 82 ? -13.333 29.308 51.069 1.00 22.88 82 ALA B C 1
ATOM 3248 O O . ALA B 1 82 ? -12.322 29.909 51.378 1.00 23.61 82 ALA B O 1
ATOM 3250 N N . ARG B 1 83 ? -13.371 27.985 51.047 1.00 22.53 83 ARG B N 1
ATOM 3251 C CA . ARG B 1 83 ? -12.195 27.209 51.420 1.00 21.61 83 ARG B CA 1
ATOM 3252 C C . ARG B 1 83 ? -11.160 27.384 50.318 1.00 20.90 83 ARG B C 1
ATOM 3253 O O . ARG B 1 83 ? -9.979 27.147 50.540 1.00 19.80 83 ARG B O 1
ATOM 3261 N N . ALA B 1 84 ? -11.634 27.739 49.118 1.00 20.38 84 ALA B N 1
ATOM 3262 C CA . ALA B 1 84 ? -10.766 27.968 47.960 1.00 21.15 84 ALA B CA 1
ATOM 3263 C C . ALA B 1 84 ? -10.237 29.419 47.923 1.00 20.74 84 ALA B C 1
ATOM 3264 O O . ALA B 1 84 ? -10.149 30.043 46.853 1.00 22.71 84 ALA B O 1
ATOM 3266 N N . TRP B 1 85 ? -9.883 29.960 49.079 1.00 20.68 85 TRP B N 1
ATOM 3267 C CA . TRP B 1 85 ? -9.578 31.398 49.206 1.00 20.18 85 TRP B CA 1
ATOM 3268 C C . TRP B 1 85 ? -8.570 31.939 48.177 1.00 20.39 85 TRP B C 1
ATOM 3269 O O . TRP B 1 85 ? -8.813 32.983 47.610 1.00 21.16 85 TRP B O 1
ATOM 3280 N N . ARG B 1 86 ? -7.492 31.210 47.914 1.00 19.72 86 ARG B N 1
ATOM 3281 C CA . ARG B 1 86 ? -6.483 31.666 46.994 1.00 20.08 86 ARG B CA 1
ATOM 3282 C C . ARG B 1 86 ? -6.993 31.687 45.552 1.00 20.52 86 ARG B C 1
ATOM 3283 O O . ARG B 1 86 ? -6.556 32.567 44.786 1.00 20.93 86 ARG B O 1
ATOM 3291 N N . ALA B 1 87 ? -7.836 30.710 45.180 1.00 18.04 87 ALA B N 1
ATOM 3292 C CA . ALA B 1 87 ? -8.469 30.700 43.865 1.00 18.88 87 ALA B CA 1
ATOM 3293 C C . ALA B 1 87 ? -9.403 31.892 43.676 1.00 19.01 87 ALA B C 1
ATOM 3294 O O . ALA B 1 87 ? -9.498 32.414 42.592 1.00 19.70 87 ALA B O 1
ATOM 3296 N N . VAL B 1 88 ? -10.115 32.288 44.730 1.00 19.85 88 VAL B N 1
ATOM 3297 C CA . VAL B 1 88 ? -11.071 33.365 44.643 1.00 20.03 88 VAL B CA 1
ATOM 3298 C C . VAL B 1 88 ? -10.267 34.647 44.454 1.00 21.05 88 VAL B C 1
ATOM 3299 O O . VAL B 1 88 ? -10.662 35.497 43.651 1.00 22.61 88 VAL B O 1
ATOM 3303 N N . ALA B 1 89 ? -9.114 34.757 45.123 1.00 19.77 89 ALA B N 1
ATOM 3304 C CA . ALA B 1 89 ? -8.312 35.958 45.080 1.00 20.59 89 ALA B CA 1
ATOM 3305 C C . ALA B 1 89 ? -7.738 36.103 43.658 1.00 22.94 89 ALA B C 1
ATOM 3306 O O . ALA B 1 89 ? -7.654 37.211 43.128 1.00 22.98 89 ALA B O 1
ATOM 3308 N N . ARG B 1 90 ? -7.336 34.979 43.070 1.00 23.86 90 ARG B N 1
ATOM 3309 C CA . ARG B 1 90 ? -6.951 34.918 41.669 1.00 26.94 90 ARG B CA 1
ATOM 3310 C C . ARG B 1 90 ? -8.064 35.349 40.738 1.00 26.54 90 ARG B C 1
ATOM 3311 O O . ARG B 1 90 ? -7.843 36.178 39.856 1.00 27.37 90 ARG B O 1
ATOM 3319 N N . ALA B 1 91 ? -9.246 34.773 40.945 1.00 25.89 91 ALA B N 1
ATOM 3320 C CA . ALA B 1 91 ? -10.418 35.095 40.145 1.00 26.33 91 ALA B CA 1
ATOM 3321 C C . ALA B 1 91 ? -10.792 36.580 40.326 1.00 25.41 91 ALA B C 1
ATOM 3322 O O . ALA B 1 91 ? -11.177 37.226 39.383 1.00 27.50 91 ALA B O 1
ATOM 3324 N N . LEU B 1 92 ? -10.643 37.126 41.522 1.00 24.45 92 LEU B N 1
ATOM 3325 C CA . LEU B 1 92 ? -10.814 38.559 41.711 1.00 24.22 92 LEU B CA 1
ATOM 3326 C C . LEU B 1 92 ? -9.801 39.398 40.924 1.00 23.90 92 LEU B C 1
ATOM 3327 O O . LEU B 1 92 ? -10.176 40.392 40.328 1.00 23.52 92 LEU B O 1
ATOM 3332 N N A ARG B 1 93 ? -8.531 38.999 40.948 0.50 24.06 93 ARG B N 1
ATOM 3333 N N B ARG B 1 93 ? -8.544 38.966 40.942 0.50 23.77 93 ARG B N 1
ATOM 3334 C CA A ARG B 1 93 ? -7.487 39.706 40.220 0.50 25.69 93 ARG B CA 1
ATOM 3335 C CA B ARG B 1 93 ? -7.438 39.616 40.260 0.50 25.08 93 ARG B CA 1
ATOM 3336 C C A ARG B 1 93 ? -7.844 39.683 38.730 0.50 27.22 93 ARG B C 1
ATOM 3337 C C B ARG B 1 93 ? -7.692 39.643 38.744 0.50 26.92 93 ARG B C 1
ATOM 3338 O O A ARG B 1 93 ? -8.014 40.738 38.135 0.50 27.80 93 ARG B O 1
ATOM 3339 O O B ARG B 1 93 ? -7.622 40.701 38.142 0.50 27.71 93 ARG B O 1
ATOM 3354 N N . GLU B 1 94 ? -8.031 38.495 38.147 1.00 28.15 94 GLU B N 1
ATOM 3355 C CA . GLU B 1 94 ? -8.349 38.404 36.692 1.00 30.19 94 GLU B CA 1
ATOM 3356 C C . GLU B 1 94 ? -9.587 39.268 36.384 1.00 30.21 94 GLU B C 1
ATOM 3357 O O . GLU B 1 94 ? -9.653 39.935 35.362 1.00 30.26 94 GLU B O 1
ATOM 3363 N N . ALA B 1 95 ? -10.570 39.250 37.277 1.00 29.20 95 ALA B N 1
ATOM 3364 C CA . ALA B 1 95 ? -11.855 39.907 36.993 1.00 30.09 95 ALA B CA 1
ATOM 3365 C C . ALA B 1 95 ? -11.796 41.423 37.135 1.00 29.48 95 ALA B C 1
ATOM 3366 O O . ALA B 1 95 ? -12.710 42.119 36.736 1.00 31.77 95 ALA B O 1
ATOM 3368 N N . SER B 1 96 ? -10.726 41.941 37.699 1.00 27.72 96 SER B N 1
ATOM 3369 C CA . SER B 1 96 ? -10.577 43.367 37.797 1.00 27.12 96 SER B CA 1
ATOM 3370 C C . SER B 1 96 ? -9.460 43.917 36.914 1.00 26.87 96 SER B C 1
ATOM 3371 O O . SER B 1 96 ? -9.138 45.101 37.007 1.00 28.10 96 SER B O 1
ATOM 3374 N N . GLY B 1 97 ? -8.846 43.086 36.074 1.00 25.95 97 GLY B N 1
ATOM 3375 C CA . GLY B 1 97 ? -7.729 43.546 35.230 1.00 24.84 97 GLY B CA 1
ATOM 3376 C C . GLY B 1 97 ? -6.512 43.867 36.094 1.00 23.30 97 GLY B C 1
ATOM 3377 O O . GLY B 1 97 ? -5.651 44.667 35.733 1.00 21.03 97 GLY B O 1
ATOM 3378 N N . GLY B 1 98 ? -6.463 43.239 37.258 1.00 21.54 98 GLY B N 1
ATOM 3379 C CA . GLY B 1 98 ? -5.468 43.602 38.266 1.00 21.91 98 GLY B CA 1
ATOM 3380 C C . GLY B 1 98 ? -5.781 44.873 39.057 1.00 21.15 98 GLY B C 1
ATOM 3381 O O . GLY B 1 98 ? -5.075 45.197 39.987 1.00 20.68 98 GLY B O 1
ATOM 3382 N N . GLY B 1 99 ? -6.832 45.601 38.692 1.00 21.79 99 GLY B N 1
ATOM 3383 C CA . GLY B 1 99 ? -7.147 46.842 39.396 1.00 21.29 99 GLY B CA 1
ATOM 3384 C C . GLY B 1 99 ? -7.878 46.708 40.711 1.00 20.81 99 GLY B C 1
ATOM 3385 O O . GLY B 1 99 ? -7.977 45.613 41.313 1.00 21.15 99 GLY B O 1
ATOM 3386 N N . ALA B 1 100 ? -8.363 47.840 41.188 1.00 21.30 100 ALA B N 1
ATOM 3387 C CA . ALA B 1 100 ? -9.359 47.878 42.261 1.00 21.69 100 ALA B CA 1
ATOM 3388 C C . ALA B 1 100 ? -8.886 47.135 43.475 1.00 20.42 100 ALA B C 1
ATOM 3389 O O . ALA B 1 100 ? -9.588 46.285 44.005 1.00 22.18 100 ALA B O 1
ATOM 3391 N N . GLY B 1 101 ? -7.676 47.440 43.920 1.00 21.07 101 GLY B N 1
ATOM 3392 C CA . GLY B 1 101 ? -7.050 46.738 45.042 1.00 18.88 101 GLY B CA 1
ATOM 3393 C C . GLY B 1 101 ? -7.807 46.832 46.346 1.00 19.10 101 GLY B C 1
ATOM 3394 O O . GLY B 1 101 ? -7.894 45.848 47.089 1.00 19.44 101 GLY B O 1
ATOM 3395 N N . ALA B 1 102 ? -8.329 48.011 46.665 1.00 18.72 102 ALA B N 1
ATOM 3396 C CA . ALA B 1 102 ? -9.100 48.160 47.890 1.00 18.61 102 ALA B CA 1
ATOM 3397 C C . ALA B 1 102 ? -10.425 47.357 47.906 1.00 18.69 102 ALA B C 1
ATOM 3398 O O . ALA B 1 102 ? -10.768 46.790 48.928 1.00 18.94 102 ALA B O 1
ATOM 3400 N N . ALA B 1 103 ? -11.170 47.290 46.805 1.00 18.23 103 ALA B N 1
ATOM 3401 C CA . ALA B 1 103 ? -12.363 46.431 46.806 1.00 18.65 103 ALA B CA 1
ATOM 3402 C C . ALA B 1 103 ? -11.974 44.954 46.983 1.00 18.85 103 ALA B C 1
ATOM 3403 O O . ALA B 1 103 ? -12.652 44.211 47.732 1.00 18.93 103 ALA B O 1
ATOM 3405 N N . ARG B 1 104 ? -10.877 44.520 46.333 1.00 18.31 104 ARG B N 1
ATOM 3406 C CA . ARG B 1 104 ? -10.482 43.109 46.415 1.00 17.59 104 ARG B CA 1
ATOM 3407 C C . ARG B 1 104 ? -9.971 42.833 47.798 1.00 17.83 104 ARG B C 1
ATOM 3408 O O . ARG B 1 104 ? -10.192 41.752 48.333 1.00 19.34 104 ARG B O 1
ATOM 3416 N N . CYS B 1 105 ? -9.237 43.767 48.386 1.00 18.22 105 CYS B N 1
ATOM 3417 C CA . CYS B 1 105 ? -8.779 43.561 49.762 1.00 18.36 105 CYS B CA 1
ATOM 3418 C C . CYS B 1 105 ? -9.983 43.331 50.703 1.00 18.64 105 CYS B C 1
ATOM 3419 O O . CYS B 1 105 ? -9.938 42.446 51.580 1.00 19.25 105 CYS B O 1
ATOM 3422 N N . ALA B 1 106 ? -11.070 44.092 50.497 1.00 18.42 106 ALA B N 1
ATOM 3423 C CA . ALA B 1 106 ? -12.212 44.047 51.410 1.00 17.29 106 ALA B CA 1
ATOM 3424 C C . ALA B 1 106 ? -12.826 42.697 51.269 1.00 17.02 106 ALA B C 1
ATOM 3425 O O . ALA B 1 106 ? -13.169 42.072 52.273 1.00 17.07 106 ALA B O 1
ATOM 3427 N N . ILE B 1 107 ? -12.872 42.198 50.032 1.00 17.34 107 ILE B N 1
ATOM 3428 C CA . ILE B 1 107 ? -13.507 40.913 49.778 1.00 17.75 107 ILE B CA 1
ATOM 3429 C C . ILE B 1 107 ? -12.667 39.792 50.354 1.00 17.93 107 ILE B C 1
ATOM 3430 O O . ILE B 1 107 ? -13.218 38.877 50.943 1.00 18.83 107 ILE B O 1
ATOM 3435 N N . GLU B 1 108 ? -11.347 39.859 50.228 1.00 17.63 108 GLU B N 1
ATOM 3436 C CA . GLU B 1 108 ? -10.529 38.700 50.612 1.00 18.21 108 GLU B CA 1
ATOM 3437 C C . GLU B 1 108 ? -10.539 38.605 52.123 1.00 19.02 108 GLU B C 1
ATOM 3438 O O . GLU B 1 108 ? -10.511 37.533 52.687 1.00 18.91 108 GLU B O 1
ATOM 3444 N N . THR B 1 109 ? -10.587 39.770 52.769 1.00 20.69 109 THR B N 1
ATOM 3445 C CA . THR B 1 109 ? -10.484 39.866 54.212 1.00 21.07 109 THR B CA 1
ATOM 3446 C C . THR B 1 109 ? -11.777 39.263 54.775 1.00 21.38 109 THR B C 1
ATOM 3447 O O . THR B 1 109 ? -11.744 38.453 55.701 1.00 22.49 109 THR B O 1
ATOM 3451 N N . ALA B 1 110 ? -12.897 39.642 54.165 1.00 20.97 110 ALA B N 1
ATOM 3452 C CA . ALA B 1 110 ? -14.215 39.160 54.570 1.00 21.42 110 ALA B CA 1
ATOM 3453 C C . ALA B 1 110 ? -14.263 37.637 54.428 1.00 21.65 110 ALA B C 1
ATOM 3454 O O . ALA B 1 110 ? -14.700 36.929 55.330 1.00 21.78 110 ALA B O 1
ATOM 3456 N N . ILE B 1 111 ? -13.715 37.140 53.328 1.00 21.47 111 ILE B N 1
ATOM 3457 C CA . ILE B 1 111 ? -13.640 35.714 53.125 1.00 21.22 111 ILE B CA 1
ATOM 3458 C C . ILE B 1 111 ? -12.788 34.969 54.164 1.00 20.85 111 ILE B C 1
ATOM 3459 O O . ILE B 1 111 ? -13.227 33.967 54.744 1.00 21.18 111 ILE B O 1
ATOM 3464 N N . LEU B 1 112 ? -11.577 35.438 54.395 1.00 19.63 112 LEU B N 1
ATOM 3465 C CA . LEU B 1 112 ? -10.733 34.796 55.374 1.00 19.51 112 LEU B CA 1
ATOM 3466 C C . LEU B 1 112 ? -11.278 34.935 56.800 1.00 20.13 112 LEU B C 1
ATOM 3467 O O . LEU B 1 112 ? -11.197 33.988 57.587 1.00 21.61 112 LEU B O 1
ATOM 3472 N N . ASP B 1 113 ? -11.815 36.113 57.141 1.00 19.63 113 ASP B N 1
ATOM 3473 C CA . ASP B 1 113 ? -12.574 36.295 58.394 1.00 19.50 113 ASP B CA 1
ATOM 3474 C C . ASP B 1 113 ? -13.684 35.247 58.506 1.00 19.35 113 ASP B C 1
ATOM 3475 O O . ASP B 1 113 ? -13.796 34.570 59.519 1.00 21.16 113 ASP B O 1
ATOM 3480 N N . ALA B 1 114 ? -14.481 35.053 57.474 1.00 18.36 114 ALA B N 1
ATOM 3481 C CA . ALA B 1 114 ? -15.546 34.054 57.603 1.00 18.53 114 ALA B CA 1
ATOM 3482 C C . ALA B 1 114 ? -14.919 32.680 57.750 1.00 17.66 114 ALA B C 1
ATOM 3483 O O . ALA B 1 114 ? -15.277 31.934 58.620 1.00 18.07 114 ALA B O 1
ATOM 3485 N N . LEU B 1 115 ? -13.954 32.365 56.895 1.00 18.02 115 LEU B N 1
ATOM 3486 C CA . LEU B 1 115 ? -13.383 31.028 56.866 1.00 17.49 115 LEU B CA 1
ATOM 3487 C C . LEU B 1 115 ? -12.789 30.680 58.222 1.00 18.03 115 LEU B C 1
ATOM 3488 O O . LEU B 1 115 ? -13.117 29.617 58.768 1.00 17.20 115 LEU B O 1
ATOM 3493 N N . THR B 1 116 ? -11.948 31.566 58.776 1.00 18.25 116 THR B N 1
ATOM 3494 C CA . THR B 1 116 ? -11.289 31.268 60.072 1.00 19.41 116 THR B CA 1
ATOM 3495 C C . THR B 1 116 ? -12.233 31.328 61.318 1.00 21.01 116 THR B C 1
ATOM 3496 O O . THR B 1 116 ? -12.120 30.510 62.245 1.00 21.64 116 THR B O 1
ATOM 3500 N N . LYS B 1 117 ? -13.188 32.254 61.333 1.00 22.02 117 LYS B N 1
ATOM 3501 C CA . LYS B 1 117 ? -14.080 32.366 62.497 1.00 23.21 117 LYS B CA 1
ATOM 3502 C C . LYS B 1 117 ? -15.010 31.169 62.659 1.00 24.09 117 LYS B C 1
ATOM 3503 O O . LYS B 1 117 ? -15.274 30.728 63.796 1.00 24.17 117 LYS B O 1
ATOM 3509 N N . ARG B 1 118 ? -15.502 30.623 61.541 1.00 23.91 118 ARG B N 1
ATOM 3510 C CA . ARG B 1 118 ? -16.328 29.407 61.661 1.00 24.42 118 ARG B CA 1
ATOM 3511 C C . ARG B 1 118 ? -15.485 28.205 62.108 1.00 24.89 118 ARG B C 1
ATOM 3512 O O . ARG B 1 118 ? -16.040 27.219 62.622 1.00 25.61 118 ARG B O 1
ATOM 3520 N N . ALA B 1 119 ? -14.161 28.296 61.899 1.00 23.60 119 ALA B N 1
ATOM 3521 C CA . ALA B 1 119 ? -13.221 27.249 62.271 1.00 22.93 119 ALA B CA 1
ATOM 3522 C C . ALA B 1 119 ? -12.813 27.408 63.733 1.00 22.81 119 ALA B C 1
ATOM 3523 O O . ALA B 1 119 ? -12.070 26.586 64.240 1.00 22.13 119 ALA B O 1
ATOM 3525 N N . GLY B 1 120 ? -13.293 28.461 64.402 1.00 22.26 120 GLY B N 1
ATOM 3526 C CA . GLY B 1 120 ? -12.833 28.773 65.750 1.00 21.72 120 GLY B CA 1
ATOM 3527 C C . GLY B 1 120 ? -11.371 29.193 65.798 1.00 21.48 120 GLY B C 1
ATOM 3528 O O . GLY B 1 120 ? -10.701 28.965 66.796 1.00 22.91 120 GLY B O 1
ATOM 3529 N N . MET B 1 121 ? -10.881 29.824 64.732 1.00 19.90 121 MET B N 1
ATOM 3530 C CA . MET B 1 121 ? -9.425 30.117 64.544 1.00 19.32 121 MET B CA 1
ATOM 3531 C C . MET B 1 121 ? -9.188 31.629 64.428 1.00 17.72 121 MET B C 1
ATOM 3532 O O . MET B 1 121 ? -9.890 32.318 63.697 1.00 17.41 121 MET B O 1
ATOM 3537 N N . PRO B 1 122 ? -8.224 32.158 65.188 1.00 16.90 122 PRO B N 1
ATOM 3538 C CA . PRO B 1 122 ? -7.865 33.593 65.091 1.00 15.33 122 PRO B CA 1
ATOM 3539 C C . PRO B 1 122 ? -7.106 33.860 63.800 1.00 15.44 122 PRO B C 1
ATOM 3540 O O . PRO B 1 122 ? -6.240 33.060 63.408 1.00 15.52 122 PRO B O 1
ATOM 3544 N N . LEU B 1 123 ? -7.379 34.966 63.121 1.00 15.55 123 LEU B N 1
ATOM 3545 C CA . LEU B 1 123 ? -6.667 35.237 61.876 1.00 15.32 123 LEU B CA 1
ATOM 3546 C C . LEU B 1 123 ? -5.145 35.399 62.141 1.00 15.69 123 LEU B C 1
ATOM 3547 O O . LEU B 1 123 ? -4.282 35.123 61.256 1.00 15.81 123 LEU B O 1
ATOM 3552 N N . TRP B 1 124 ? -4.784 35.810 63.349 1.00 15.10 124 TRP B N 1
ATOM 3553 C CA . TRP B 1 124 ? -3.325 35.832 63.649 1.00 15.71 124 TRP B CA 1
ATOM 3554 C C . TRP B 1 124 ? -2.669 34.475 63.651 1.00 15.84 124 TRP B C 1
ATOM 3555 O O . TRP B 1 124 ? -1.490 34.400 63.285 1.00 17.94 124 TRP B O 1
ATOM 3566 N N . ALA B 1 125 ? -3.420 33.425 63.974 1.00 16.17 125 ALA B N 1
ATOM 3567 C CA . ALA B 1 125 ? -2.920 32.037 64.030 1.00 16.45 125 ALA B CA 1
ATOM 3568 C C . ALA B 1 125 ? -2.866 31.461 62.625 1.00 17.31 125 ALA B C 1
ATOM 3569 O O . ALA B 1 125 ? -1.891 30.817 62.236 1.00 17.01 125 ALA B O 1
ATOM 3571 N N . PHE B 1 126 ? -3.912 31.743 61.841 1.00 18.42 126 PHE B N 1
ATOM 3572 C CA . PHE B 1 126 ? -3.957 31.404 60.432 1.00 17.62 126 PHE B CA 1
ATOM 3573 C C . PHE B 1 126 ? -2.703 31.910 59.759 1.00 17.85 126 PHE B C 1
ATOM 3574 O O . PHE B 1 126 ? -2.046 31.146 59.081 1.00 18.98 126 PHE B O 1
ATOM 3582 N N . PHE B 1 127 ? -2.304 33.158 60.015 1.00 17.76 127 PHE B N 1
ATOM 3583 C CA . PHE B 1 127 ? -1.055 33.702 59.414 1.00 16.85 127 PHE B CA 1
ATOM 3584 C C . PHE B 1 127 ? 0.245 33.208 60.048 1.00 17.28 127 PHE B C 1
ATOM 3585 O O . PHE B 1 127 ? 1.337 33.494 59.562 1.00 17.59 127 PHE B O 1
ATOM 3593 N N . GLY B 1 128 ? 0.137 32.459 61.130 1.00 17.86 128 GLY B N 1
ATOM 3594 C CA . GLY B 1 128 ? 1.322 31.919 61.732 1.00 18.50 128 GLY B CA 1
ATOM 3595 C C . GLY B 1 128 ? 1.451 32.129 63.233 1.00 18.96 128 GLY B C 1
ATOM 3596 O O . GLY B 1 128 ? 2.222 31.431 63.840 1.00 19.95 128 GLY B O 1
ATOM 3597 N N . GLY B 1 129 ? 0.732 33.094 63.817 1.00 18.46 129 GLY B N 1
ATOM 3598 C CA . GLY B 1 129 ? 0.871 33.444 65.210 1.00 19.39 129 GLY B CA 1
ATOM 3599 C C . GLY B 1 129 ? 2.288 33.467 65.777 1.00 20.78 129 GLY B C 1
ATOM 3600 O O . GLY B 1 129 ? 2.534 32.900 66.809 1.00 21.84 129 GLY B O 1
ATOM 3601 N N . SER B 1 130 ? 3.222 34.120 65.098 1.00 21.63 130 SER B N 1
ATOM 3602 C CA . SER B 1 130 ? 4.561 34.356 65.635 1.00 22.64 130 SER B CA 1
ATOM 3603 C C . SER B 1 130 ? 4.503 35.184 66.902 1.00 23.12 130 SER B C 1
ATOM 3604 O O . SER B 1 130 ? 5.372 35.088 67.724 1.00 24.40 130 SER B O 1
ATOM 3607 N N . GLY B 1 131 ? 3.466 35.987 67.072 1.00 22.64 131 GLY B N 1
ATOM 3608 C CA . GLY B 1 131 ? 3.353 36.760 68.271 1.00 22.75 131 GLY B CA 1
ATOM 3609 C C . GLY B 1 131 ? 1.972 37.328 68.232 1.00 23.31 131 GLY B C 1
ATOM 3610 O O . GLY B 1 131 ? 1.286 37.166 67.230 1.00 23.54 131 GLY B O 1
ATOM 3611 N N . THR B 1 132 ? 1.581 38.018 69.303 1.00 23.40 132 THR B N 1
ATOM 3612 C CA . THR B 1 132 ? 0.298 38.706 69.380 1.00 23.54 132 THR B CA 1
ATOM 3613 C C . THR B 1 132 ? 0.491 40.174 69.764 1.00 23.63 132 THR B C 1
ATOM 3614 O O . THR B 1 132 ? -0.484 40.879 70.076 1.00 25.88 132 THR B O 1
ATOM 3618 N N . ALA B 1 133 ? 1.730 40.638 69.742 1.00 22.66 133 ALA B N 1
ATOM 3619 C CA . ALA B 1 133 ? 2.069 41.992 70.220 1.00 23.84 133 ALA B CA 1
ATOM 3620 C C . ALA B 1 133 ? 2.856 42.773 69.157 1.00 23.71 133 ALA B C 1
ATOM 3621 O O . ALA B 1 133 ? 3.787 42.250 68.533 1.00 24.60 133 ALA B O 1
ATOM 3623 N N . LEU B 1 134 ? 2.430 43.999 68.926 1.00 22.99 134 LEU B N 1
ATOM 3624 C CA . LEU B 1 134 ? 3.126 44.890 68.026 1.00 22.35 134 LEU B CA 1
ATOM 3625 C C . LEU B 1 134 ? 3.337 46.218 68.783 1.00 22.98 134 LEU B C 1
ATOM 3626 O O . LEU B 1 134 ? 2.661 46.502 69.792 1.00 22.10 134 LEU B O 1
ATOM 3631 N N . THR B 1 135 ? 4.300 46.996 68.309 1.00 22.60 135 THR B N 1
ATOM 3632 C CA . THR B 1 135 ? 4.520 48.303 68.819 1.00 22.88 135 THR B CA 1
ATOM 3633 C C . THR B 1 135 ? 4.403 49.234 67.605 1.00 22.71 135 THR B C 1
ATOM 3634 O O . THR B 1 135 ? 5.226 49.143 66.702 1.00 22.09 135 THR B O 1
ATOM 3638 N N . THR B 1 136 ? 3.383 50.109 67.587 1.00 22.02 136 THR B N 1
ATOM 3639 C CA . THR B 1 136 ? 3.179 50.990 66.423 1.00 21.71 136 THR B CA 1
ATOM 3640 C C . THR B 1 136 ? 3.810 52.349 66.626 1.00 22.21 136 THR B C 1
ATOM 3641 O O . THR B 1 136 ? 3.925 52.788 67.767 1.00 22.39 136 THR B O 1
ATOM 3645 N N . ASP B 1 137 ? 4.221 52.980 65.506 1.00 21.44 137 ASP B N 1
ATOM 3646 C CA . ASP B 1 137 ? 4.518 54.384 65.442 1.00 21.98 137 ASP B CA 1
ATOM 3647 C C . ASP B 1 137 ? 3.227 55.205 65.421 1.00 21.89 137 ASP B C 1
ATOM 3648 O O . ASP B 1 137 ? 2.149 54.647 65.260 1.00 22.29 137 ASP B O 1
ATOM 3653 N N . ILE B 1 138 ? 3.345 56.517 65.570 1.00 21.79 138 ILE B N 1
ATOM 3654 C CA . ILE B 1 138 ? 2.252 57.447 65.346 1.00 22.37 138 ILE B CA 1
ATOM 3655 C C . ILE B 1 138 ? 2.671 58.620 64.426 1.00 23.58 138 ILE B C 1
ATOM 3656 O O . ILE B 1 138 ? 3.803 59.095 64.464 1.00 22.91 138 ILE B O 1
ATOM 3661 N N . THR B 1 139 ? 1.721 59.098 63.639 1.00 24.01 139 THR B N 1
ATOM 3662 C CA . THR B 1 139 ? 1.990 60.036 62.622 1.00 26.10 139 THR B CA 1
ATOM 3663 C C . THR B 1 139 ? 1.944 61.431 63.182 1.00 28.87 139 THR B C 1
ATOM 3664 O O . THR B 1 139 ? 1.023 61.789 63.901 1.00 29.13 139 THR B O 1
ATOM 3668 N N . ILE B 1 140 ? 2.962 62.217 62.855 1.00 31.09 140 ILE B N 1
ATOM 3669 C CA . ILE B 1 140 ? 2.866 63.625 63.076 1.00 33.98 140 ILE B CA 1
ATOM 3670 C C . ILE B 1 140 ? 2.451 64.322 61.790 1.00 36.89 140 ILE B C 1
ATOM 3671 O O . ILE B 1 140 ? 3.191 64.461 60.798 1.00 37.34 140 ILE B O 1
ATOM 3676 N N . THR B 1 141 ? 1.188 64.691 61.838 1.00 40.25 141 THR B N 1
ATOM 3677 C CA . THR B 1 141 ? 0.518 65.493 60.829 1.00 43.80 141 THR B CA 1
ATOM 3678 C C . THR B 1 141 ? 1.315 66.743 60.456 1.00 45.38 141 THR B C 1
ATOM 3679 O O . THR B 1 141 ? 1.678 67.576 61.340 1.00 46.70 141 THR B O 1
ATOM 3683 N N . THR B 1 142 ? 1.539 66.865 59.146 1.00 45.94 142 THR B N 1
ATOM 3684 C CA . THR B 1 142 ? 2.098 68.062 58.481 1.00 46.70 142 THR B CA 1
ATOM 3685 C C . THR B 1 142 ? 1.427 69.401 58.938 1.00 46.73 142 THR B C 1
ATOM 3686 O O . THR B 1 142 ? 0.252 69.413 59.379 1.00 46.44 142 THR B O 1
ATOM 3690 N N . GLY B 1 143 ? 2.184 70.505 58.860 1.00 46.24 143 GLY B N 1
ATOM 3691 C CA . GLY B 1 143 ? 1.729 71.801 59.400 1.00 45.66 143 GLY B CA 1
ATOM 3692 C C . GLY B 1 143 ? 2.811 72.659 60.050 1.00 45.10 143 GLY B C 1
ATOM 3693 O O . GLY B 1 143 ? 3.952 72.665 59.608 1.00 44.28 143 GLY B O 1
ATOM 3694 N N . SER B 1 144 ? 2.442 73.403 61.091 1.00 45.20 144 SER B N 1
ATOM 3695 C CA . SER B 1 144 ? 3.362 74.350 61.751 1.00 46.40 144 SER B CA 1
ATOM 3696 C C . SER B 1 144 ? 4.563 73.680 62.432 1.00 45.35 144 SER B C 1
ATOM 3697 O O . SER B 1 144 ? 4.460 72.544 62.878 1.00 43.63 144 SER B O 1
ATOM 3700 N N . PRO B 1 145 ? 5.693 74.403 62.549 1.00 46.19 145 PRO B N 1
ATOM 3701 C CA . PRO B 1 145 ? 6.691 73.974 63.508 1.00 46.14 145 PRO B CA 1
ATOM 3702 C C . PRO B 1 145 ? 6.108 73.896 64.921 1.00 46.71 145 PRO B C 1
ATOM 3703 O O . PRO B 1 145 ? 6.424 72.966 65.634 1.00 45.71 145 PRO B O 1
ATOM 3707 N N . GLU B 1 146 ? 5.237 74.834 65.299 1.00 48.69 146 GLU B N 1
ATOM 3708 C CA . GLU B 1 146 ? 4.687 74.872 66.654 1.00 49.85 146 GLU B CA 1
ATOM 3709 C C . GLU B 1 146 ? 3.613 73.824 66.935 1.00 48.72 146 GLU B C 1
ATOM 3710 O O . GLU B 1 146 ? 3.530 73.312 68.042 1.00 48.10 146 GLU B O 1
ATOM 3716 N N . ARG B 1 147 ? 2.814 73.487 65.929 1.00 48.53 147 ARG B N 1
ATOM 3717 C CA . ARG B 1 147 ? 1.852 72.397 66.034 1.00 48.03 147 ARG B CA 1
ATOM 3718 C C . ARG B 1 147 ? 2.512 71.018 66.048 1.00 45.73 147 ARG B C 1
ATOM 3719 O O . ARG B 1 147 ? 2.030 70.123 66.725 1.00 45.09 147 ARG B O 1
ATOM 3727 N N . ALA B 1 148 ? 3.602 70.843 65.301 1.00 44.34 148 ALA B N 1
ATOM 3728 C CA . ALA B 1 148 ? 4.351 69.581 65.313 1.00 41.89 148 ALA B CA 1
ATOM 3729 C C . ALA B 1 148 ? 5.027 69.361 66.669 1.00 41.55 148 ALA B C 1
ATOM 3730 O O . ALA B 1 148 ? 5.063 68.252 67.171 1.00 40.17 148 ALA B O 1
ATOM 3732 N N . GLU B 1 149 ? 5.535 70.435 67.259 1.00 42.40 149 GLU B N 1
ATOM 3733 C CA . GLU B 1 149 ? 6.077 70.412 68.617 1.00 42.63 149 GLU B CA 1
ATOM 3734 C C . GLU B 1 149 ? 5.038 69.834 69.574 1.00 41.86 149 GLU B C 1
ATOM 3735 O O . GLU B 1 149 ? 5.315 68.845 70.283 1.00 41.06 149 GLU B O 1
ATOM 3741 N N . GLU B 1 150 ? 3.837 70.425 69.547 1.00 41.58 150 GLU B N 1
ATOM 3742 C CA . GLU B 1 150 ? 2.768 70.062 70.471 1.00 41.17 150 GLU B CA 1
ATOM 3743 C C . GLU B 1 150 ? 2.289 68.630 70.285 1.00 38.04 150 GLU B C 1
ATOM 3744 O O . GLU B 1 150 ? 1.920 67.961 71.264 1.00 37.44 150 GLU B O 1
ATOM 3750 N N . ALA B 1 151 ? 2.283 68.173 69.035 1.00 34.84 151 ALA B N 1
ATOM 3751 C CA . ALA B 1 151 ? 1.880 66.806 68.752 1.00 32.17 151 ALA B CA 1
ATOM 3752 C C . ALA B 1 151 ? 2.993 65.863 69.132 1.00 30.50 151 ALA B C 1
ATOM 3753 O O . ALA B 1 151 ? 2.715 64.797 69.608 1.00 29.86 151 ALA B O 1
ATOM 3755 N N . ALA B 1 152 ? 4.255 66.243 68.943 1.00 30.21 152 ALA B N 1
ATOM 3756 C CA . ALA B 1 152 ? 5.326 65.363 69.383 1.00 29.31 152 ALA B CA 1
ATOM 3757 C C . ALA B 1 152 ? 5.252 65.219 70.915 1.00 30.23 152 ALA B C 1
ATOM 3758 O O . ALA B 1 152 ? 5.414 64.121 71.440 1.00 29.17 152 ALA B O 1
ATOM 3760 N N A ARG B 1 153 ? 4.999 66.338 71.595 0.60 31.80 153 ARG B N 1
ATOM 3761 N N B ARG B 1 153 ? 4.962 66.316 71.612 0.40 31.50 153 ARG B N 1
ATOM 3762 C CA A ARG B 1 153 ? 4.835 66.383 73.056 0.60 33.09 153 ARG B CA 1
ATOM 3763 C CA B ARG B 1 153 ? 4.889 66.299 73.079 0.40 32.45 153 ARG B CA 1
ATOM 3764 C C A ARG B 1 153 ? 3.728 65.435 73.553 0.60 32.61 153 ARG B C 1
ATOM 3765 C C B ARG B 1 153 ? 3.693 65.508 73.648 0.40 32.40 153 ARG B C 1
ATOM 3766 O O A ARG B 1 153 ? 3.974 64.569 74.395 0.60 32.41 153 ARG B O 1
ATOM 3767 O O B ARG B 1 153 ? 3.846 64.814 74.653 0.40 32.53 153 ARG B O 1
ATOM 3782 N N . ARG B 1 154 ? 2.522 65.592 73.013 1.00 32.57 154 ARG B N 1
ATOM 3783 C CA . ARG B 1 154 ? 1.396 64.750 73.408 1.00 32.40 154 ARG B CA 1
ATOM 3784 C C . ARG B 1 154 ? 1.761 63.283 73.155 1.00 30.18 154 ARG B C 1
ATOM 3785 O O . ARG B 1 154 ? 1.645 62.460 74.053 1.00 31.06 154 ARG B O 1
ATOM 3793 N N . ALA B 1 155 ? 2.209 62.948 71.951 1.00 28.04 155 ALA B N 1
ATOM 3794 C CA . ALA B 1 155 ? 2.541 61.567 71.645 1.00 25.88 155 ALA B CA 1
ATOM 3795 C C . ALA B 1 155 ? 3.511 60.918 72.684 1.00 25.68 155 ALA B C 1
ATOM 3796 O O . ALA B 1 155 ? 3.303 59.790 73.120 1.00 25.59 155 ALA B O 1
ATOM 3798 N N . ALA B 1 156 ? 4.555 61.643 73.048 1.00 25.21 156 ALA B N 1
ATOM 3799 C CA . ALA B 1 156 ? 5.562 61.190 73.959 1.00 25.88 156 ALA B CA 1
ATOM 3800 C C . ALA B 1 156 ? 4.901 60.936 75.289 1.00 26.34 156 ALA B C 1
ATOM 3801 O O . ALA B 1 156 ? 5.193 59.925 75.945 1.00 27.21 156 ALA B O 1
ATOM 3803 N N . ALA B 1 157 ? 4.013 61.848 75.670 1.00 26.29 157 ALA B N 1
ATOM 3804 C CA . ALA B 1 157 ? 3.235 61.734 76.895 1.00 26.63 157 ALA B CA 1
ATOM 3805 C C . ALA B 1 157 ? 2.393 60.444 77.000 1.00 26.05 157 ALA B C 1
ATOM 3806 O O . ALA B 1 157 ? 2.228 59.952 78.114 1.00 26.40 157 ALA B O 1
ATOM 3808 N N . MET B 1 158 ? 1.914 59.890 75.863 1.00 24.14 158 MET B N 1
ATOM 3809 C CA . MET B 1 158 ? 1.079 58.681 75.861 1.00 23.37 158 MET B CA 1
ATOM 3810 C C . MET B 1 158 ? 1.908 57.373 75.635 1.00 23.58 158 MET B C 1
ATOM 3811 O O . MET B 1 158 ? 1.343 56.278 75.529 1.00 22.34 158 MET B O 1
ATOM 3816 N N . GLY B 1 159 ? 3.241 57.499 75.592 1.00 23.98 159 GLY B N 1
ATOM 3817 C CA . GLY B 1 159 ? 4.131 56.354 75.484 1.00 23.96 159 GLY B CA 1
ATOM 3818 C C . GLY B 1 159 ? 4.814 56.193 74.107 1.00 24.83 159 GLY B C 1
ATOM 3819 O O . GLY B 1 159 ? 5.690 55.306 73.948 1.00 22.65 159 GLY B O 1
ATOM 3820 N N . PHE B 1 160 ? 4.420 57.006 73.109 1.00 24.55 160 PHE B N 1
ATOM 3821 C CA . PHE B 1 160 ? 4.927 56.776 71.745 1.00 25.14 160 PHE B CA 1
ATOM 3822 C C . PHE B 1 160 ? 6.411 57.120 71.644 1.00 26.30 160 PHE B C 1
ATOM 3823 O O . PHE B 1 160 ? 6.799 58.211 71.968 1.00 26.50 160 PHE B O 1
ATOM 3831 N N . ARG B 1 161 ? 7.244 56.147 71.272 1.00 27.47 161 ARG B N 1
ATOM 3832 C CA . ARG B 1 161 ? 8.696 56.397 71.185 1.00 29.40 161 ARG B CA 1
ATOM 3833 C C . ARG B 1 161 ? 9.099 56.469 69.698 1.00 27.98 161 ARG B C 1
ATOM 3834 O O . ARG B 1 161 ? 10.231 56.814 69.368 1.00 29.34 161 ARG B O 1
ATOM 3842 N N . ALA B 1 162 ? 8.186 56.146 68.800 1.00 25.27 162 ALA B N 1
ATOM 3843 C CA . ALA B 1 162 ? 8.539 56.163 67.375 1.00 25.44 162 ALA B CA 1
ATOM 3844 C C . ALA B 1 162 ? 7.567 57.074 66.623 1.00 24.46 162 ALA B C 1
ATOM 3845 O O . ALA B 1 162 ? 6.376 56.951 66.774 1.00 24.71 162 ALA B O 1
ATOM 3847 N N . LEU B 1 163 ? 8.099 58.028 65.879 1.00 23.74 163 LEU B N 1
ATOM 3848 C CA . LEU B 1 163 ? 7.315 59.079 65.308 1.00 23.49 163 LEU B CA 1
ATOM 3849 C C . LEU B 1 163 ? 7.530 59.128 63.811 1.00 24.45 163 LEU B C 1
ATOM 3850 O O . LEU B 1 163 ? 8.674 59.260 63.329 1.00 25.32 163 LEU B O 1
ATOM 3855 N N . LYS B 1 164 ? 6.426 59.051 63.074 1.00 24.15 164 LYS B N 1
ATOM 3856 C CA . LYS B 1 164 ? 6.460 59.185 61.644 1.00 24.41 164 LYS B CA 1
ATOM 3857 C C . LYS B 1 164 ? 6.004 60.574 61.259 1.00 25.71 164 LYS B C 1
ATOM 3858 O O . LYS B 1 164 ? 4.851 60.967 61.484 1.00 25.45 164 LYS B O 1
ATOM 3864 N N . VAL B 1 165 ? 6.948 61.288 60.650 1.00 26.78 165 VAL B N 1
ATOM 3865 C CA . VAL B 1 165 ? 6.864 62.702 60.338 1.00 28.19 165 VAL B CA 1
ATOM 3866 C C . VAL B 1 165 ? 6.792 62.853 58.850 1.00 29.28 165 VAL B C 1
ATOM 3867 O O . VAL B 1 165 ? 7.697 62.432 58.156 1.00 29.78 165 VAL B O 1
ATOM 3871 N N . LYS B 1 166 ? 5.723 63.453 58.348 1.00 31.79 166 LYS B N 1
ATOM 3872 C CA . LYS B 1 166 ? 5.561 63.599 56.9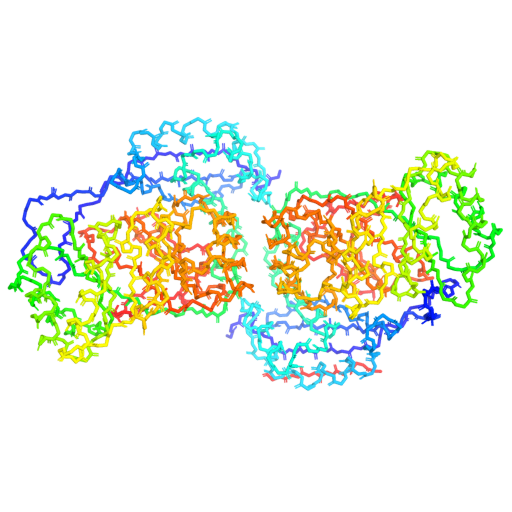05 1.00 33.81 166 LYS B CA 1
ATOM 3873 C C . LYS B 1 166 ? 6.444 64.752 56.532 1.00 35.63 166 LYS B C 1
ATOM 3874 O O . LYS B 1 166 ? 6.598 65.686 57.304 1.00 37.00 166 LYS B O 1
ATOM 3880 N N . VAL B 1 167 ? 7.090 64.667 55.385 1.00 36.76 167 VAL B N 1
ATOM 3881 C CA . VAL B 1 167 ? 7.996 65.732 54.990 1.00 38.94 167 VAL B CA 1
ATOM 3882 C C . VAL B 1 167 ? 7.771 66.047 53.535 1.00 40.81 167 VAL B C 1
ATOM 3883 O O . VAL B 1 167 ? 7.014 65.358 52.866 1.00 40.12 167 VAL B O 1
ATOM 3887 N N . GLY B 1 168 ? 8.421 67.105 53.065 1.00 43.74 168 GLY B N 1
ATOM 3888 C CA . GLY B 1 168 ? 8.303 67.556 51.673 1.00 46.11 168 GLY B CA 1
ATOM 3889 C C . GLY B 1 168 ? 6.937 67.964 51.153 1.00 47.82 168 GLY B C 1
ATOM 3890 O O . GLY B 1 168 ? 5.959 68.071 51.908 1.00 46.90 168 GLY B O 1
ATOM 3891 N N . GLY B 1 169 ? 6.900 68.175 49.837 1.00 50.31 169 GLY B N 1
ATOM 3892 C CA . GLY B 1 169 ? 5.702 68.604 49.103 1.00 53.33 169 GLY B CA 1
ATOM 3893 C C . GLY B 1 169 ? 5.220 69.990 49.486 1.00 56.18 169 GLY B C 1
ATOM 3894 O O . GLY B 1 169 ? 5.963 70.975 49.424 1.00 57.08 169 GLY B O 1
ATOM 3895 N N . ARG B 1 170 ? 3.953 70.029 49.889 1.00 58.02 170 ARG B N 1
ATOM 3896 C CA . ARG B 1 170 ? 3.292 71.206 50.466 1.00 60.68 170 ARG B CA 1
ATOM 3897 C C . ARG B 1 170 ? 3.894 71.496 51.854 1.00 60.25 170 ARG B C 1
ATOM 3898 O O . ARG B 1 170 ? 3.906 70.601 52.735 1.00 58.77 170 ARG B O 1
ATOM 3906 N N . LEU B 1 171 ? 4.371 72.731 52.052 1.00 60.95 171 LEU B N 1
ATOM 3907 C CA . LEU B 1 171 ? 4.932 73.168 53.351 1.00 60.71 171 LEU B CA 1
ATOM 3908 C C . LEU B 1 171 ? 6.383 72.704 53.616 1.00 59.16 171 LEU B C 1
ATOM 3909 O O . LEU B 1 171 ? 6.858 72.784 54.752 1.00 59.13 171 LEU B O 1
ATOM 3914 N N . ALA B 1 172 ? 7.078 72.245 52.574 1.00 57.95 172 ALA B N 1
ATOM 3915 C CA . ALA B 1 172 ? 8.419 71.647 52.709 1.00 56.64 172 ALA B CA 1
ATOM 3916 C C . ALA B 1 172 ? 9.518 72.555 53.288 1.00 56.89 172 ALA B C 1
ATOM 3917 O O . ALA B 1 172 ? 10.438 72.074 53.955 1.00 56.23 172 ALA B O 1
ATOM 3919 N N . ALA B 1 173 ? 9.440 73.853 53.014 1.00 57.23 173 ALA B N 1
ATOM 3920 C CA . ALA B 1 173 ? 10.413 74.808 53.552 1.00 57.45 173 ALA B CA 1
ATOM 3921 C C . ALA B 1 173 ? 10.469 74.758 55.082 1.00 56.09 173 ALA B C 1
ATOM 3922 O O . ALA B 1 173 ? 11.483 75.118 55.683 1.00 56.84 173 ALA B O 1
ATOM 3924 N N . SER B 1 174 ? 9.376 74.325 55.701 1.00 53.70 174 SER B N 1
ATOM 3925 C CA . SER B 1 174 ? 9.290 74.253 57.163 1.00 52.28 174 SER B CA 1
ATOM 3926 C C . SER B 1 174 ? 9.906 72.975 57.757 1.00 49.04 174 SER B C 1
ATOM 3927 O O . SER B 1 174 ? 10.150 72.908 58.962 1.00 48.99 174 SER B O 1
ATOM 3930 N N . ASP B 1 175 ? 10.173 71.983 56.912 1.00 45.53 175 ASP B N 1
ATOM 3931 C CA . ASP B 1 175 ? 10.657 70.691 57.382 1.00 42.43 175 ASP B CA 1
ATOM 3932 C C . ASP B 1 175 ? 11.743 70.750 58.472 1.00 40.82 175 ASP B C 1
ATOM 3933 O O . ASP B 1 175 ? 11.559 70.141 59.515 1.00 39.23 175 ASP B O 1
ATOM 3938 N N . PRO B 1 176 ? 12.868 71.450 58.202 1.00 40.63 176 PRO B N 1
ATOM 3939 C CA . PRO B 1 176 ? 13.975 71.601 59.130 1.00 40.52 176 PRO B CA 1
ATOM 3940 C C . PRO B 1 176 ? 13.515 72.122 60.480 1.00 40.16 176 PRO B C 1
ATOM 3941 O O . PRO B 1 176 ? 13.885 71.542 61.494 1.00 39.67 176 PRO B O 1
ATOM 3945 N N . ALA B 1 177 ? 12.717 73.197 60.484 1.00 40.06 177 ALA B N 1
ATOM 3946 C CA . ALA B 1 177 ? 12.102 73.723 61.713 1.00 39.47 177 ALA B CA 1
ATOM 3947 C C . ALA B 1 177 ? 11.214 72.664 62.394 1.00 37.15 177 ALA B C 1
ATOM 3948 O O . ALA B 1 177 ? 11.291 72.478 63.592 1.00 36.64 177 ALA B O 1
ATOM 3950 N N . ARG B 1 178 ? 10.392 71.969 61.625 1.00 35.47 178 ARG B N 1
ATOM 3951 C CA . ARG B 1 178 ? 9.548 70.915 62.191 1.00 34.84 178 ARG B CA 1
ATOM 3952 C C . ARG B 1 178 ? 10.359 69.817 62.907 1.00 33.58 178 ARG B C 1
ATOM 3953 O O . ARG B 1 178 ? 10.114 69.547 64.088 1.00 33.17 178 ARG B O 1
ATOM 3961 N N . ILE B 1 179 ? 11.337 69.238 62.204 1.00 32.28 179 ILE B N 1
ATOM 3962 C CA . ILE B 1 179 ? 12.172 68.197 62.755 1.00 32.45 179 ILE B CA 1
ATOM 3963 C C . ILE B 1 179 ? 12.906 68.731 64.008 1.00 33.54 179 ILE B C 1
ATOM 3964 O O . ILE B 1 179 ? 13.113 67.975 64.944 1.00 33.23 179 ILE B O 1
ATOM 3969 N N . GLU B 1 180 ? 13.318 70.005 63.990 1.00 34.42 180 GLU B N 1
ATOM 3970 C CA . GLU B 1 180 ? 13.892 70.703 65.161 1.00 36.50 180 GLU B CA 1
ATOM 3971 C C . GLU B 1 180 ? 12.999 70.651 66.398 1.00 36.08 180 GLU B C 1
ATOM 3972 O O . GLU B 1 180 ? 13.463 70.368 67.498 1.00 35.96 180 GLU B O 1
ATOM 3978 N N . ALA B 1 181 ? 11.728 70.995 66.199 1.00 36.01 181 ALA B N 1
ATOM 3979 C CA . ALA B 1 181 ? 10.795 71.200 67.282 1.00 36.50 181 ALA B CA 1
ATOM 3980 C C . ALA B 1 181 ? 10.348 69.822 67.794 1.00 35.37 181 ALA B C 1
ATOM 3981 O O . ALA B 1 181 ? 10.284 69.594 69.005 1.00 36.44 181 ALA B O 1
ATOM 3983 N N . ILE B 1 182 ? 10.112 68.895 66.874 1.00 33.80 182 ILE B N 1
ATOM 3984 C CA . ILE B 1 182 ? 9.725 67.555 67.233 1.00 32.75 182 ILE B CA 1
ATOM 3985 C C . ILE B 1 182 ? 10.852 66.937 68.061 1.00 33.53 182 ILE B C 1
ATOM 3986 O O . ILE B 1 182 ? 10.602 66.460 69.194 1.00 33.58 182 ILE B O 1
ATOM 3991 N N . HIS B 1 183 ? 12.078 66.945 67.512 1.00 32.59 183 HIS B N 1
ATOM 3992 C CA . HIS B 1 183 ? 13.229 66.404 68.242 1.00 32.69 183 HIS B CA 1
ATOM 3993 C C . HIS B 1 183 ? 13.445 67.012 69.638 1.00 34.01 183 HIS B C 1
ATOM 3994 O O . HIS B 1 183 ? 13.823 66.287 70.556 1.00 34.01 183 HIS B O 1
ATOM 4001 N N . ALA B 1 184 ? 13.226 68.323 69.784 1.00 34.40 184 ALA B N 1
ATOM 4002 C CA . ALA B 1 184 ? 13.481 69.008 71.051 1.00 35.85 184 ALA B CA 1
ATOM 4003 C C . ALA B 1 184 ? 12.351 68.697 72.064 1.00 35.86 184 ALA B C 1
ATOM 4004 O O . ALA B 1 184 ? 12.551 68.741 73.279 1.00 36.88 184 ALA B O 1
ATOM 4006 N N . ALA B 1 185 ? 11.176 68.386 71.529 1.00 34.93 185 ALA B N 1
ATOM 4007 C CA . ALA B 1 185 ? 10.014 68.022 72.298 1.00 34.54 185 ALA B CA 1
ATOM 4008 C C . ALA B 1 185 ? 10.091 66.576 72.751 1.00 33.95 185 ALA B C 1
ATOM 4009 O O . ALA B 1 185 ? 9.729 66.269 73.854 1.00 35.61 185 ALA B O 1
ATOM 4011 N N . ALA B 1 186 ? 10.519 65.669 71.882 1.00 33.08 186 ALA B N 1
ATOM 4012 C CA . ALA B 1 186 ? 10.529 64.244 72.189 1.00 32.00 186 ALA B CA 1
ATOM 4013 C C . ALA B 1 186 ? 11.905 63.690 71.820 1.00 32.81 186 ALA B C 1
ATOM 4014 O O . ALA B 1 186 ? 12.038 62.908 70.879 1.00 30.88 186 ALA B O 1
ATOM 4016 N N . PRO B 1 187 ? 12.935 64.100 72.573 1.00 34.86 187 PRO B N 1
ATOM 4017 C CA . PRO B 1 187 ? 14.324 63.738 72.298 1.00 35.56 187 PRO B CA 1
ATOM 4018 C C . PRO B 1 187 ? 14.592 62.241 72.447 1.00 35.36 187 PRO B C 1
ATOM 4019 O O . PRO B 1 187 ? 15.496 61.722 71.806 1.00 34.94 187 PRO B O 1
ATOM 4023 N N . GLY B 1 188 ? 13.809 61.541 73.260 1.00 35.62 188 GLY B N 1
ATOM 4024 C CA . GLY B 1 188 ? 13.966 60.096 73.339 1.00 35.15 188 GLY B CA 1
ATOM 4025 C C . GLY B 1 188 ? 13.361 59.388 72.140 1.00 34.35 188 GLY B C 1
ATOM 4026 O O . GLY B 1 188 ? 13.454 58.159 72.029 1.00 34.15 188 GLY B O 1
ATOM 4027 N N . ALA B 1 189 ? 12.740 60.139 71.232 1.00 33.76 189 ALA B N 1
ATOM 4028 C CA . ALA B 1 189 ? 11.922 59.503 70.200 1.00 32.99 189 ALA B CA 1
ATOM 4029 C C . ALA B 1 189 ? 12.618 59.214 68.886 1.00 32.11 189 ALA B C 1
ATOM 4030 O O . ALA B 1 189 ? 13.466 59.940 68.449 1.00 34.08 189 ALA B O 1
ATOM 4032 N N . SER B 1 190 ? 12.205 58.130 68.272 1.00 30.29 190 SER B N 1
ATOM 4033 C CA . SER B 1 190 ? 12.701 57.622 67.017 1.00 29.42 190 SER B CA 1
ATOM 4034 C C . SER B 1 190 ? 11.921 58.334 65.879 1.00 27.99 190 SER B C 1
ATOM 4035 O O . SER B 1 190 ? 10.723 58.579 66.035 1.00 28.19 190 SER B O 1
ATOM 4038 N N . LEU B 1 191 ? 12.566 58.660 64.765 1.00 26.10 191 LEU B N 1
ATOM 4039 C CA . LEU B 1 191 ? 11.898 59.384 63.674 1.00 25.43 191 LEU B CA 1
ATOM 4040 C C . LEU B 1 191 ? 11.842 58.567 62.393 1.00 25.23 191 LEU B C 1
ATOM 4041 O O . LEU B 1 191 ? 12.861 58.016 61.970 1.00 25.23 191 LEU B O 1
ATOM 4046 N N . ILE B 1 192 ? 10.651 58.466 61.803 1.00 24.79 192 ILE B N 1
ATOM 4047 C CA . ILE B 1 192 ? 10.492 57.972 60.457 1.00 24.30 192 ILE B CA 1
ATOM 4048 C C . ILE B 1 192 ? 10.194 59.187 59.572 1.00 25.48 192 ILE B C 1
ATOM 4049 O O . ILE B 1 192 ? 9.214 59.911 59.808 1.00 27.29 192 ILE B O 1
ATOM 4054 N N . LEU B 1 193 ? 11.048 59.469 58.599 1.00 25.87 193 LEU B N 1
ATOM 4055 C CA . LEU B 1 193 ? 10.810 60.616 57.711 1.00 26.77 193 LEU B CA 1
ATOM 4056 C C . LEU B 1 193 ? 10.140 60.192 56.438 1.00 27.56 193 LEU B C 1
ATOM 4057 O O . LEU B 1 193 ? 10.769 59.547 55.617 1.00 27.75 193 LEU B O 1
ATOM 4062 N N . ASP B 1 194 ? 8.866 60.538 56.268 1.00 29.17 194 ASP B N 1
ATOM 4063 C CA . ASP B 1 194 ? 8.070 59.969 55.162 1.00 30.06 194 ASP B CA 1
ATOM 4064 C C . ASP B 1 194 ? 7.843 60.998 54.107 1.00 31.18 194 ASP B C 1
ATOM 4065 O O . ASP B 1 194 ? 7.080 61.959 54.309 1.00 31.90 194 ASP B O 1
ATOM 4070 N N . GLY B 1 195 ? 8.503 60.798 52.979 1.00 31.43 195 GLY B N 1
ATOM 4071 C CA . GLY B 1 195 ? 8.436 61.755 51.875 1.00 33.04 195 GLY B CA 1
ATOM 4072 C C . GLY B 1 195 ? 7.269 61.601 50.929 1.00 33.52 195 GLY B C 1
ATOM 4073 O O . GLY B 1 195 ? 7.006 62.488 50.139 1.00 33.68 195 GLY B O 1
ATOM 4074 N N . ASN B 1 196 ? 6.571 60.467 50.998 1.00 33.67 196 ASN B N 1
ATOM 4075 C CA . ASN B 1 196 ? 5.467 60.194 50.086 1.00 35.84 196 ASN B CA 1
ATOM 4076 C C . ASN B 1 196 ? 5.751 60.599 48.620 1.00 36.43 196 ASN B C 1
ATOM 4077 O O . ASN B 1 196 ? 4.877 61.109 47.926 1.00 37.63 196 ASN B O 1
ATOM 4082 N N . GLY B 1 197 ? 6.991 60.360 48.181 1.00 35.89 197 GLY B N 1
ATOM 4083 C CA . GLY B 1 197 ? 7.479 60.690 46.842 1.00 35.17 197 GLY B CA 1
ATOM 4084 C C . GLY B 1 197 ? 7.661 62.160 46.556 1.00 36.36 197 GLY B C 1
ATOM 4085 O O . GLY B 1 197 ? 7.731 62.548 45.397 1.00 37.45 197 GLY B O 1
ATOM 4086 N N . GLY B 1 198 ? 7.744 62.985 47.599 1.00 35.85 198 GLY B N 1
ATOM 4087 C CA . GLY B 1 198 ? 7.750 64.444 47.453 1.00 36.23 198 GLY B CA 1
ATOM 4088 C C . GLY B 1 198 ? 9.099 65.152 47.366 1.00 36.62 198 GLY B C 1
ATOM 4089 O O . GLY B 1 198 ? 9.162 66.371 47.288 1.00 37.40 198 GLY B O 1
ATOM 4090 N N . LEU B 1 199 ? 10.184 64.386 47.363 1.00 35.78 199 LEU B N 1
ATOM 4091 C CA . LEU B 1 199 ? 11.530 64.949 47.492 1.00 35.25 199 LEU B CA 1
ATOM 4092 C C . LEU B 1 199 ? 12.393 64.646 46.270 1.00 34.92 199 LEU B C 1
ATOM 4093 O O . LEU B 1 199 ? 12.096 63.721 45.526 1.00 34.64 199 LEU B O 1
ATOM 4098 N N . THR B 1 200 ? 13.398 65.477 46.022 1.00 35.40 200 THR B N 1
ATOM 4099 C CA . THR B 1 200 ? 14.518 65.096 45.200 1.00 35.34 200 THR B CA 1
ATOM 4100 C C . THR B 1 200 ? 15.441 64.293 46.093 1.00 35.31 200 THR B C 1
ATOM 4101 O O . THR B 1 200 ? 15.367 64.384 47.344 1.00 34.98 200 THR B O 1
ATOM 4105 N N . ALA B 1 201 ? 16.318 63.510 45.470 1.00 34.91 201 ALA B N 1
ATOM 4106 C CA . ALA B 1 201 ? 17.297 62.710 46.208 1.00 33.44 201 ALA B CA 1
ATOM 4107 C C . ALA B 1 201 ? 18.115 63.625 47.082 1.00 33.99 201 ALA B C 1
ATOM 4108 O O . ALA B 1 201 ? 18.336 63.321 48.242 1.00 32.94 201 ALA B O 1
ATOM 4110 N N . GLY B 1 202 ? 18.602 64.723 46.502 1.00 35.45 202 GLY B N 1
ATOM 4111 C CA . GLY B 1 202 ? 19.451 65.692 47.221 1.00 37.10 202 GLY B CA 1
ATOM 4112 C C . GLY B 1 202 ? 18.704 66.266 48.426 1.00 37.36 202 GLY B C 1
ATOM 4113 O O . GLY B 1 202 ? 19.286 66.495 49.488 1.00 37.20 202 GLY B O 1
ATOM 4114 N N . GLU B 1 203 ? 17.403 66.472 48.263 1.00 37.16 203 GLU B N 1
ATOM 4115 C CA . GLU B 1 203 ? 16.605 67.152 49.279 1.00 37.86 203 GLU B CA 1
ATOM 4116 C C . GLU B 1 203 ? 16.449 66.224 50.512 1.00 35.01 203 GLU B C 1
ATOM 4117 O O . GLU B 1 203 ? 16.545 66.661 51.643 1.00 35.14 203 GLU B O 1
ATOM 4123 N N . ALA B 1 204 ? 16.297 64.936 50.259 1.00 32.29 204 ALA B N 1
ATOM 4124 C CA . ALA B 1 204 ? 16.134 63.940 51.277 1.00 29.89 204 ALA B CA 1
ATOM 4125 C C . ALA B 1 204 ? 17.426 63.683 52.062 1.00 30.20 204 ALA B C 1
ATOM 4126 O O . ALA B 1 204 ? 17.393 63.566 53.289 1.00 30.60 204 ALA B O 1
ATOM 4128 N N . LEU B 1 205 ? 18.554 63.606 51.365 1.00 30.24 205 LEU B N 1
ATOM 4129 C CA . LEU B 1 205 ? 19.872 63.572 51.998 1.00 30.11 205 LEU B CA 1
ATOM 4130 C C . LEU B 1 205 ? 20.122 64.740 52.946 1.00 30.12 205 LEU B C 1
ATOM 4131 O O . LEU B 1 205 ? 20.519 64.538 54.085 1.00 30.51 205 LEU B O 1
ATOM 4136 N N . ALA B 1 206 ? 19.822 65.946 52.506 1.00 30.65 206 ALA B N 1
ATOM 4137 C CA . ALA B 1 206 ? 20.013 67.125 53.335 1.00 31.75 206 ALA B CA 1
ATOM 4138 C C . ALA B 1 206 ? 19.114 67.079 54.558 1.00 31.64 206 ALA B C 1
ATOM 4139 O O . ALA B 1 206 ? 19.520 67.452 55.641 1.00 33.04 206 ALA B O 1
ATOM 4141 N N . LEU B 1 207 ? 17.905 66.571 54.397 1.00 31.65 207 LEU B N 1
ATOM 4142 C CA . LEU B 1 207 ? 16.994 66.435 55.514 1.00 31.41 207 LEU B CA 1
ATOM 4143 C C . LEU B 1 207 ? 17.485 65.397 56.529 1.00 30.60 207 LEU B C 1
ATOM 4144 O O . LEU B 1 207 ? 17.564 65.696 57.707 1.00 30.37 207 LEU B O 1
ATOM 4149 N N . VAL B 1 208 ? 17.820 64.180 56.094 1.00 29.95 208 VAL B N 1
ATOM 4150 C CA . VAL B 1 208 ? 18.433 63.213 57.031 1.00 29.19 208 VAL B CA 1
ATOM 4151 C C . VAL B 1 208 ? 19.693 63.771 57.755 1.00 29.99 208 VAL B C 1
ATOM 4152 O O . VAL B 1 208 ? 19.840 63.674 58.983 1.00 29.39 208 VAL B O 1
ATOM 4156 N N . ALA B 1 209 ? 20.590 64.368 56.981 1.00 31.02 209 ALA B N 1
ATOM 4157 C CA . ALA B 1 209 ? 21.821 64.949 57.519 1.00 33.30 209 ALA B CA 1
ATOM 4158 C C . ALA B 1 209 ? 21.585 66.029 58.614 1.00 34.72 209 ALA B C 1
ATOM 4159 O O . ALA B 1 209 ? 22.326 66.102 59.609 1.00 35.39 209 ALA B O 1
ATOM 4161 N N . HIS B 1 210 ? 20.581 66.882 58.395 1.00 34.77 210 HIS B N 1
ATOM 4162 C CA . HIS B 1 210 ? 20.225 67.904 59.330 1.00 35.71 210 HIS B CA 1
ATOM 4163 C C . HIS B 1 210 ? 19.617 67.235 60.569 1.00 34.95 210 HIS B C 1
ATOM 4164 O O . HIS B 1 210 ? 19.934 67.592 61.701 1.00 35.51 210 HIS B O 1
ATOM 4171 N N . ALA B 1 211 ? 18.774 66.238 60.362 1.00 33.39 211 ALA B N 1
ATOM 4172 C CA . ALA B 1 211 ? 18.176 65.562 61.502 1.00 33.85 211 ALA B CA 1
ATOM 4173 C C . ALA B 1 211 ? 19.239 64.985 62.477 1.00 34.45 211 ALA B C 1
ATOM 4174 O O . ALA B 1 211 ? 19.209 65.287 63.660 1.00 35.50 211 ALA B O 1
ATOM 4176 N N . ARG B 1 212 ? 20.180 64.198 61.952 1.00 34.82 212 ARG B N 1
ATOM 4177 C CA . ARG B 1 212 ? 21.252 63.560 62.699 1.00 34.51 212 ARG B CA 1
ATOM 4178 C C . ARG B 1 212 ? 22.238 64.541 63.338 1.00 36.72 212 ARG B C 1
ATOM 4179 O O . ARG B 1 212 ? 22.718 64.261 64.425 1.00 37.02 212 ARG B O 1
ATOM 4187 N N . ARG B 1 213 ? 22.537 65.673 62.679 1.00 37.73 213 ARG B N 1
ATOM 4188 C CA . ARG B 1 213 ? 23.434 66.695 63.256 1.00 40.22 213 ARG B CA 1
ATOM 4189 C C . ARG B 1 213 ? 22.781 67.325 64.503 1.00 40.18 213 ARG B C 1
ATOM 4190 O O . ARG B 1 213 ? 23.485 67.776 65.419 1.00 41.47 213 ARG B O 1
ATOM 4198 N N . LEU B 1 214 ? 21.448 67.350 64.530 1.00 39.18 214 LEU B N 1
ATOM 4199 C CA . LEU B 1 214 ? 20.689 67.751 65.731 1.00 39.08 214 LEU B CA 1
ATOM 4200 C C . LEU B 1 214 ? 20.769 66.759 66.874 1.00 37.73 214 LEU B C 1
ATOM 4201 O O . LEU B 1 214 ? 20.584 67.169 68.023 1.00 36.98 214 LEU B O 1
ATOM 4206 N N . GLY B 1 215 ? 20.951 65.467 66.554 1.00 35.57 215 GLY B N 1
ATOM 4207 C CA . GLY B 1 215 ? 20.954 64.385 67.570 1.00 35.41 215 GLY B CA 1
ATOM 4208 C C . GLY B 1 215 ? 19.881 63.312 67.352 1.00 35.18 215 GLY B C 1
ATOM 4209 O O . GLY B 1 215 ? 19.937 62.223 67.918 1.00 34.97 215 GLY B O 1
ATOM 4210 N N . ALA B 1 216 ? 18.894 63.622 66.516 1.00 34.91 216 ALA B N 1
ATOM 4211 C CA . ALA B 1 216 ? 17.769 62.746 66.288 1.00 33.75 216 ALA B CA 1
ATOM 4212 C C . ALA B 1 216 ? 18.157 61.395 65.721 1.00 32.91 216 ALA B C 1
ATOM 4213 O O . ALA B 1 216 ? 18.947 61.282 64.778 1.00 33.68 216 ALA B O 1
ATOM 4215 N N . ASP B 1 217 ? 17.571 60.368 66.309 1.00 32.35 217 ASP B N 1
ATOM 4216 C CA . ASP B 1 217 ? 17.696 59.034 65.821 1.00 31.94 217 ASP B CA 1
ATOM 4217 C C . ASP B 1 217 ? 16.748 58.915 64.634 1.00 30.78 217 ASP B C 1
ATOM 4218 O O . ASP B 1 217 ? 15.554 58.729 64.830 1.00 31.35 217 ASP B O 1
ATOM 4223 N N . VAL B 1 218 ? 17.257 59.007 63.404 1.00 30.07 218 VAL B N 1
ATOM 4224 C CA . VAL B 1 218 ? 16.390 58.786 62.231 1.00 27.70 218 VAL B CA 1
ATOM 4225 C C . VAL B 1 218 ? 16.360 57.295 61.950 1.00 27.11 218 VAL B C 1
ATOM 4226 O O . VAL B 1 218 ? 17.319 56.699 61.472 1.00 28.00 218 VAL B O 1
ATOM 4230 N N . ALA B 1 219 ? 15.255 56.667 62.261 1.00 25.97 219 ALA B N 1
ATOM 4231 C CA . ALA B 1 219 ? 15.198 55.227 62.121 1.00 23.87 219 ALA B CA 1
ATOM 4232 C C . ALA B 1 219 ? 14.983 54.847 60.662 1.00 23.51 219 ALA B C 1
ATOM 4233 O O . ALA B 1 219 ? 15.434 53.766 60.212 1.00 23.81 219 ALA B O 1
ATOM 4235 N N . LEU B 1 220 ? 14.292 55.691 59.905 1.00 22.42 220 LEU B N 1
ATOM 4236 C CA . LEU B 1 220 ? 13.901 55.241 58.573 1.00 22.29 220 LEU B CA 1
ATOM 4237 C C . LEU B 1 220 ? 13.476 56.390 57.669 1.00 22.93 220 LEU B C 1
ATOM 4238 O O . LEU B 1 220 ? 12.835 57.358 58.130 1.00 22.43 220 LEU B O 1
ATOM 4243 N N . LEU B 1 221 ? 13.840 56.262 56.391 1.00 22.04 221 LEU B N 1
ATOM 4244 C CA . LEU B 1 221 ? 13.489 57.239 55.374 1.00 22.99 221 LEU B CA 1
ATOM 4245 C C . LEU B 1 221 ? 12.555 56.549 54.405 1.00 23.05 221 LEU B C 1
ATOM 4246 O O . LEU B 1 221 ? 12.944 55.560 53.739 1.00 23.42 221 LEU B O 1
ATOM 4251 N N . GLU B 1 222 ? 11.319 57.026 54.331 1.00 23.61 222 GLU B N 1
ATOM 4252 C CA . GLU B 1 222 ? 10.291 56.318 53.545 1.00 23.91 222 GLU B CA 1
ATOM 4253 C C . GLU B 1 222 ? 10.004 56.969 52.205 1.00 24.28 222 GLU B C 1
ATOM 4254 O O . GLU B 1 222 ? 9.710 58.132 52.156 1.00 25.10 222 GLU B O 1
ATOM 4260 N N . GLN B 1 223 ? 10.151 56.190 51.123 1.00 24.51 223 GLN B N 1
ATOM 4261 C CA . GLN B 1 223 ? 9.834 56.567 49.749 1.00 23.85 223 GLN B CA 1
ATOM 4262 C C . GLN B 1 223 ? 10.082 58.073 49.550 1.00 25.26 223 GLN B C 1
ATOM 4263 O O . GLN B 1 223 ? 9.151 58.851 49.296 1.00 25.86 223 GLN B O 1
ATOM 4269 N N . PRO B 1 224 ? 11.348 58.496 49.712 1.00 25.64 224 PRO B N 1
ATOM 4270 C CA . PRO B 1 224 ? 11.699 59.904 49.636 1.00 26.16 224 PRO B CA 1
ATOM 4271 C C . PRO B 1 224 ? 11.369 60.527 48.275 1.00 27.61 224 PRO B C 1
ATOM 4272 O O . PRO B 1 224 ? 10.900 61.678 48.212 1.00 27.52 224 PRO B O 1
ATOM 4276 N N . VAL B 1 225 ? 11.622 59.770 47.207 1.00 28.19 225 VAL B N 1
ATOM 4277 C CA . VAL B 1 225 ? 11.438 60.235 45.837 1.00 29.99 225 VAL B CA 1
ATOM 4278 C C . VAL B 1 225 ? 10.329 59.424 45.172 1.00 30.31 225 VAL B C 1
ATOM 4279 O O . VAL B 1 225 ? 9.904 58.411 45.721 1.00 29.74 225 VAL B O 1
ATOM 4283 N N . PRO B 1 226 ? 9.839 59.864 43.993 1.00 31.85 226 PRO B N 1
ATOM 4284 C CA . PRO B 1 226 ? 8.761 59.057 43.346 1.00 32.31 226 PRO B CA 1
ATOM 4285 C C . PRO B 1 226 ? 9.236 57.696 42.801 1.00 32.98 226 PRO B C 1
ATOM 4286 O O . PRO B 1 226 ? 10.431 57.502 42.586 1.00 33.86 226 PRO B O 1
ATOM 4290 N N . ARG B 1 227 ? 8.309 56.759 42.603 1.00 33.36 227 ARG B N 1
ATOM 4291 C CA . ARG B 1 227 ? 8.665 55.441 42.128 1.00 34.13 227 ARG B CA 1
ATOM 4292 C C . ARG B 1 227 ? 9.487 55.469 40.870 1.00 35.08 227 ARG B C 1
ATOM 4293 O O . ARG B 1 227 ? 10.433 54.711 40.745 1.00 35.40 227 ARG B O 1
ATOM 4301 N N . ASP B 1 228 ? 9.119 56.313 39.916 1.00 36.80 228 ASP B N 1
ATOM 4302 C CA . ASP B 1 228 ? 9.871 56.371 38.629 1.00 38.24 228 ASP B CA 1
ATOM 4303 C C . ASP B 1 228 ? 11.297 56.912 38.737 1.00 37.34 228 ASP B C 1
ATOM 4304 O O . ASP B 1 228 ? 12.057 56.902 37.747 1.00 38.96 228 ASP B O 1
ATOM 4309 N N . ASP B 1 229 ? 11.654 57.408 39.916 1.00 35.22 229 ASP B N 1
ATOM 4310 C CA . ASP B 1 229 ? 13.019 57.879 40.170 1.00 34.51 229 ASP B CA 1
ATOM 4311 C C . ASP B 1 229 ? 13.847 56.731 40.771 1.00 33.59 229 ASP B C 1
ATOM 4312 O O . ASP B 1 229 ? 14.397 56.839 41.886 1.00 32.44 229 ASP B O 1
ATOM 4317 N N . TRP B 1 230 ? 13.934 55.625 40.015 1.00 32.87 230 TRP B N 1
ATOM 4318 C CA . TRP B 1 230 ? 14.766 54.498 40.421 1.00 31.53 230 TRP B CA 1
ATOM 4319 C C . TRP B 1 230 ? 16.143 54.994 40.795 1.00 31.13 230 TRP B C 1
ATOM 4320 O O . TRP B 1 230 ? 16.687 54.570 41.807 1.00 31.04 230 TRP B O 1
ATOM 4331 N N . ASP B 1 231 ? 16.699 55.899 39.996 1.00 31.63 231 ASP B N 1
ATOM 4332 C CA . ASP B 1 231 ? 18.007 56.468 40.296 1.00 32.11 231 ASP B CA 1
ATOM 4333 C C . ASP B 1 231 ? 18.044 57.182 41.641 1.00 30.30 231 ASP B C 1
ATOM 4334 O O . ASP B 1 231 ? 18.991 57.031 42.389 1.00 31.17 231 ASP B O 1
ATOM 4339 N N . GLY B 1 232 ? 17.014 57.948 41.955 1.00 28.83 232 GLY B N 1
ATOM 4340 C CA . GLY B 1 232 ? 16.971 58.649 43.203 1.00 27.76 232 GLY B CA 1
ATOM 4341 C C . GLY B 1 232 ? 16.862 57.660 44.359 1.00 26.38 232 GLY B C 1
ATOM 4342 O O . GLY B 1 232 ? 17.482 57.864 45.407 1.00 25.39 232 GLY B O 1
ATOM 4343 N N . MET B 1 233 ? 16.089 56.592 44.170 1.00 24.46 233 MET B N 1
ATOM 4344 C CA . MET B 1 233 ? 15.943 55.613 45.231 1.00 23.61 233 MET B CA 1
ATOM 4345 C C . MET B 1 233 ? 17.280 54.877 45.537 1.00 25.04 233 MET B C 1
ATOM 4346 O O . MET B 1 233 ? 17.685 54.702 46.699 1.00 23.68 233 MET B O 1
ATOM 4351 N N . LYS B 1 234 ? 17.992 54.509 44.481 1.00 26.26 234 LYS B N 1
ATOM 4352 C CA . LYS B 1 234 ? 19.295 53.884 44.625 1.00 26.83 234 LYS B CA 1
ATOM 4353 C C . LYS B 1 234 ? 20.354 54.822 45.239 1.00 27.17 234 LYS B C 1
ATOM 4354 O O . LYS B 1 234 ? 21.200 54.412 46.038 1.00 26.00 234 LYS B O 1
ATOM 4360 N N . GLU B 1 235 ? 20.296 56.082 44.854 1.00 28.28 235 GLU B N 1
ATOM 4361 C CA . GLU B 1 235 ? 21.203 57.083 45.380 1.00 29.65 235 GLU B CA 1
ATOM 4362 C C . GLU B 1 235 ? 20.977 57.233 46.883 1.00 28.30 235 GLU B C 1
ATOM 4363 O O . GLU B 1 235 ? 21.905 57.082 47.703 1.00 28.27 235 GLU B O 1
ATOM 4369 N N . VAL B 1 236 ? 19.729 57.509 47.252 1.00 26.74 236 VAL B N 1
ATOM 4370 C CA . VAL B 1 236 ? 19.428 57.791 48.632 1.00 26.51 236 VAL B CA 1
ATOM 4371 C C . VAL B 1 236 ? 19.763 56.584 49.538 1.00 25.86 236 VAL B C 1
ATOM 4372 O O . VAL B 1 236 ? 20.396 56.777 50.570 1.00 25.70 236 VAL B O 1
ATOM 4376 N N . THR B 1 237 ? 19.341 55.365 49.140 1.00 24.75 237 THR B N 1
ATOM 4377 C CA . THR B 1 237 ? 19.689 54.107 49.813 1.00 23.86 237 THR B CA 1
ATOM 4378 C C . THR B 1 237 ? 21.210 53.950 49.993 1.00 25.23 237 THR B C 1
ATOM 4379 O O . THR B 1 237 ? 21.677 53.537 51.036 1.00 24.67 237 THR B O 1
ATOM 4383 N N . ARG B 1 238 ? 21.970 54.297 48.965 1.00 26.67 238 ARG B N 1
ATOM 4384 C CA . ARG B 1 238 ? 23.418 54.077 48.970 1.00 28.40 238 ARG B CA 1
ATOM 4385 C C . ARG B 1 238 ? 24.080 55.027 49.958 1.00 28.40 238 ARG B C 1
ATOM 4386 O O . ARG B 1 238 ? 25.068 54.666 50.627 1.00 27.58 238 ARG B O 1
ATOM 4394 N N . ARG B 1 239 ? 23.513 56.230 50.042 1.00 28.26 239 ARG B N 1
ATOM 4395 C CA . ARG B 1 239 ? 24.148 57.324 50.745 1.00 29.12 239 ARG B CA 1
ATOM 4396 C C . ARG B 1 239 ? 23.568 57.653 52.104 1.00 28.20 239 ARG B C 1
ATOM 4397 O O . ARG B 1 239 ? 24.268 58.160 52.975 1.00 30.12 239 ARG B O 1
ATOM 4405 N N . ALA B 1 240 ? 22.293 57.430 52.281 1.00 27.01 240 ALA B N 1
ATOM 4406 C CA . ALA B 1 240 ? 21.580 57.978 53.458 1.00 26.03 240 ALA B CA 1
ATOM 4407 C C . ALA B 1 240 ? 22.239 57.620 54.778 1.00 25.91 240 ALA B C 1
ATOM 4408 O O . ALA B 1 240 ? 22.256 58.442 55.722 1.00 25.69 240 ALA B O 1
ATOM 4410 N N . GLY B 1 241 ? 22.715 56.368 54.862 1.00 25.62 241 GLY B N 1
ATOM 4411 C CA . GLY B 1 241 ? 23.253 55.796 56.116 1.00 24.95 241 GLY B CA 1
ATOM 4412 C C . GLY B 1 241 ? 22.146 55.451 57.097 1.00 24.77 241 GLY B C 1
ATOM 4413 O O . GLY B 1 241 ? 22.398 55.172 58.270 1.00 24.97 241 GLY B O 1
ATOM 4414 N N . VAL B 1 242 ? 20.908 55.494 56.611 1.00 24.45 242 VAL B N 1
ATOM 4415 C CA . VAL B 1 242 ? 19.789 54.933 57.323 1.00 24.37 242 VAL B CA 1
ATOM 4416 C C . VAL B 1 242 ? 18.990 54.062 56.357 1.00 24.30 242 VAL B C 1
ATOM 4417 O O . VAL B 1 242 ? 19.128 54.204 55.144 1.00 24.44 242 VAL B O 1
ATOM 4421 N N . ASP B 1 243 ? 18.144 53.195 56.923 1.00 23.72 243 ASP B N 1
ATOM 4422 C CA . ASP B 1 243 ? 17.192 52.387 56.165 1.00 23.06 243 ASP B CA 1
ATOM 4423 C C . ASP B 1 243 ? 16.270 53.235 55.346 1.00 23.19 243 ASP B C 1
ATOM 4424 O O . ASP B 1 243 ? 15.799 54.285 55.801 1.00 23.48 243 ASP B O 1
ATOM 4429 N N . VAL B 1 244 ? 15.987 52.742 54.142 1.00 22.64 244 VAL B N 1
ATOM 4430 C CA . VAL B 1 244 ? 15.098 53.401 53.228 1.00 22.37 244 VAL B CA 1
ATOM 4431 C C . VAL B 1 244 ? 14.004 52.403 52.842 1.00 22.51 244 VAL B C 1
ATOM 4432 O O . VAL B 1 244 ? 14.307 51.262 52.546 1.00 22.58 244 VAL B O 1
ATOM 4436 N N . ALA B 1 245 ? 12.754 52.853 52.846 1.00 22.55 245 ALA B N 1
ATOM 4437 C CA . ALA B 1 245 ? 11.587 51.995 52.609 1.00 23.44 245 ALA B CA 1
ATOM 4438 C C . ALA B 1 245 ? 10.937 52.274 51.264 1.00 24.11 245 ALA B C 1
ATOM 4439 O O . ALA B 1 245 ? 10.658 53.452 50.911 1.00 23.88 245 ALA B O 1
ATOM 4441 N N . ALA B 1 246 ? 10.660 51.197 50.545 1.00 24.02 246 ALA B N 1
ATOM 4442 C CA . ALA B 1 246 ? 9.823 51.305 49.353 1.00 25.50 246 ALA B CA 1
ATOM 4443 C C . ALA B 1 246 ? 8.351 51.126 49.705 1.00 25.80 246 ALA B C 1
ATOM 4444 O O . ALA B 1 246 ? 7.946 50.138 50.327 1.00 24.86 246 ALA B O 1
ATOM 4446 N N . ASP B 1 247 ? 7.552 52.098 49.284 1.00 27.51 247 ASP B N 1
ATOM 4447 C CA . ASP B 1 247 ? 6.093 51.997 49.341 1.00 28.64 247 ASP B CA 1
ATOM 4448 C C . ASP B 1 247 ? 5.570 51.904 47.899 1.00 29.22 247 ASP B C 1
ATOM 4449 O O . ASP B 1 247 ? 5.349 50.801 47.390 1.00 28.30 247 ASP B O 1
ATOM 4454 N N . GLU B 1 248 ? 5.434 53.053 47.234 1.00 30.72 248 GLU B N 1
ATOM 4455 C CA . GLU B 1 248 ? 5.102 53.105 45.806 1.00 33.43 248 GLU B CA 1
ATOM 4456 C C . GLU B 1 248 ? 6.076 52.274 44.957 1.00 32.98 248 GLU B C 1
ATOM 4457 O O . GLU B 1 248 ? 5.677 51.621 44.010 1.00 34.27 248 GLU B O 1
ATOM 4463 N N . SER B 1 249 ? 7.354 52.288 45.299 1.00 32.11 249 SER B N 1
ATOM 4464 C CA . SER B 1 249 ? 8.308 51.472 44.549 1.00 31.35 249 SER B CA 1
ATOM 4465 C C . SER B 1 249 ? 8.142 49.956 44.790 1.00 30.83 249 SER B C 1
ATOM 4466 O O . SER B 1 249 ? 8.817 49.158 44.126 1.00 30.87 249 SER B O 1
ATOM 4469 N N . ALA B 1 250 ? 7.279 49.568 45.745 1.00 29.59 250 ALA B N 1
ATOM 4470 C CA . ALA B 1 250 ? 7.000 48.141 46.052 1.00 28.61 250 ALA B CA 1
ATOM 4471 C C . ALA B 1 250 ? 5.514 47.822 45.858 1.00 28.61 250 ALA B C 1
ATOM 4472 O O . ALA B 1 250 ? 4.772 47.546 46.808 1.00 26.77 250 ALA B O 1
ATOM 4474 N N . ALA B 1 251 ? 5.077 47.879 44.605 1.00 29.75 251 ALA B N 1
ATOM 4475 C CA . ALA B 1 251 ? 3.664 47.650 44.301 1.00 30.20 251 ALA B CA 1
ATOM 4476 C C . ALA B 1 251 ? 3.366 46.190 44.013 1.00 29.38 251 ALA B C 1
ATOM 4477 O O . ALA B 1 251 ? 2.207 45.799 43.941 1.00 31.75 251 ALA B O 1
ATOM 4479 N N . SER B 1 252 ? 4.390 45.384 43.817 1.00 27.47 252 SER B N 1
ATOM 4480 C CA . SER B 1 252 ? 4.179 43.991 43.476 1.00 26.58 252 SER B CA 1
ATOM 4481 C C . SER B 1 252 ? 5.385 43.207 43.915 1.00 26.02 252 SER B C 1
ATOM 4482 O O . SER B 1 252 ? 6.407 43.774 44.264 1.00 26.69 252 SER B O 1
ATOM 4485 N N . ALA B 1 253 ? 5.277 41.899 43.869 1.00 25.46 253 ALA B N 1
ATOM 4486 C CA . ALA B 1 253 ? 6.375 41.045 44.261 1.00 25.79 253 ALA B CA 1
ATOM 4487 C C . ALA B 1 253 ? 7.502 41.173 43.262 1.00 26.52 253 ALA B C 1
ATOM 4488 O O . ALA B 1 253 ? 8.658 40.994 43.594 1.00 27.05 253 ALA B O 1
ATOM 4490 N N . GLU B 1 254 ? 7.165 41.549 42.049 1.00 28.14 254 GLU B N 1
ATOM 4491 C CA . GLU B 1 254 ? 8.151 41.734 41.015 1.00 30.13 254 GLU B CA 1
ATOM 4492 C C . GLU B 1 254 ? 8.935 43.035 41.256 1.00 29.76 254 GLU B C 1
ATOM 4493 O O . GLU B 1 254 ? 10.111 43.148 40.907 1.00 30.52 254 GLU B O 1
ATOM 4499 N N . ASP B 1 255 ? 8.277 44.028 41.835 1.00 29.05 255 ASP B N 1
ATOM 4500 C CA . ASP B 1 255 ? 8.962 45.233 42.277 1.00 28.68 255 ASP B CA 1
ATOM 4501 C C . ASP B 1 255 ? 10.020 44.935 43.356 1.00 27.35 255 ASP B C 1
ATOM 4502 O O . ASP B 1 255 ? 11.105 45.505 43.312 1.00 26.33 255 ASP B O 1
ATOM 4507 N N . VAL B 1 256 ? 9.687 44.080 44.331 1.00 25.48 256 VAL B N 1
ATOM 4508 C CA . VAL B 1 256 ? 10.635 43.815 45.428 1.00 24.89 256 VAL B CA 1
ATOM 4509 C C . VAL B 1 256 ? 11.844 43.036 44.984 1.00 24.76 256 VAL B C 1
ATOM 4510 O O . VAL B 1 256 ? 12.926 43.238 45.537 1.00 24.37 256 VAL B O 1
ATOM 4514 N N . LEU B 1 257 ? 11.708 42.210 43.946 1.00 23.87 257 LEU B N 1
ATOM 4515 C CA . LEU B 1 257 ? 12.909 41.608 43.375 1.00 24.35 257 LEU B CA 1
ATOM 4516 C C . LEU B 1 257 ? 13.819 42.663 42.740 1.00 23.82 257 LEU B C 1
ATOM 4517 O O . LEU B 1 257 ? 15.011 42.644 42.920 1.00 23.30 257 LEU B O 1
ATOM 4522 N N . ARG B 1 258 ? 13.225 43.566 41.992 1.00 23.66 258 ARG B N 1
ATOM 4523 C CA . ARG B 1 258 ? 13.947 44.659 41.431 1.00 24.82 258 ARG B CA 1
ATOM 4524 C C . ARG B 1 258 ? 14.526 45.571 42.524 1.00 24.35 258 ARG B C 1
ATOM 4525 O O . ARG B 1 258 ? 15.729 45.910 42.475 1.00 24.73 258 ARG B O 1
ATOM 4533 N N . VAL B 1 259 ? 13.695 45.942 43.506 1.00 23.26 259 VAL B N 1
ATOM 4534 C CA . VAL B 1 259 ? 14.126 46.797 44.628 1.00 23.36 259 VAL B CA 1
ATOM 4535 C C . VAL B 1 259 ? 15.333 46.130 45.275 1.00 23.93 259 VAL B C 1
ATOM 4536 O O . VAL B 1 259 ? 16.359 46.797 45.526 1.00 24.98 259 VAL B O 1
ATOM 4540 N N . ALA B 1 260 ? 15.242 44.807 45.494 1.00 23.57 260 ALA B N 1
ATOM 4541 C CA . ALA B 1 260 ? 16.388 44.059 46.058 1.00 23.54 260 ALA B CA 1
ATOM 4542 C C . ALA B 1 260 ? 17.599 44.076 45.157 1.00 24.19 260 ALA B C 1
ATOM 4543 O O . ALA B 1 260 ? 18.708 44.394 45.609 1.00 24.83 260 ALA B O 1
ATOM 4545 N N . ALA B 1 261 ? 17.407 43.761 43.889 1.00 23.98 261 ALA B N 1
ATOM 4546 C CA . ALA B 1 261 ? 18.568 43.538 43.027 1.00 25.08 261 ALA B CA 1
ATOM 4547 C C . ALA B 1 261 ? 19.308 44.826 42.707 1.00 26.21 261 ALA B C 1
ATOM 4548 O O . ALA B 1 261 ? 20.543 44.801 42.491 1.00 28.44 261 ALA B O 1
ATOM 4550 N N . GLU B 1 262 ? 18.568 45.935 42.651 1.00 25.48 262 GLU B N 1
ATOM 4551 C CA . GLU B 1 262 ? 19.142 47.235 42.372 1.00 26.05 262 GLU B CA 1
ATOM 4552 C C . GLU B 1 262 ? 19.548 48.000 43.650 1.00 25.39 262 GLU B C 1
ATOM 4553 O O . GLU B 1 262 ? 20.255 49.008 43.580 1.00 25.45 262 GLU B O 1
ATOM 4559 N N A ARG B 1 263 ? 19.099 47.552 44.815 0.50 24.02 263 ARG B N 1
ATOM 4560 N N B ARG B 1 263 ? 19.068 47.510 44.790 0.50 24.08 263 ARG B N 1
ATOM 4561 C CA A ARG B 1 263 ? 19.369 48.293 46.057 0.50 23.53 263 ARG B CA 1
ATOM 4562 C CA B ARG B 1 263 ? 19.272 48.171 46.077 0.50 23.60 263 ARG B CA 1
ATOM 4563 C C A ARG B 1 263 ? 18.653 49.626 46.050 0.50 22.73 263 ARG B C 1
ATOM 4564 C C B ARG B 1 263 ? 18.662 49.568 46.049 0.50 22.82 263 ARG B C 1
ATOM 4565 O O A ARG B 1 263 ? 19.223 50.643 46.459 0.50 23.13 263 ARG B O 1
ATOM 4566 O O B ARG B 1 263 ? 19.299 50.552 46.438 0.50 23.27 263 ARG B O 1
ATOM 4581 N N . ALA B 1 264 ? 17.422 49.636 45.566 1.00 21.43 264 ALA B N 1
ATOM 4582 C CA . ALA B 1 264 ? 16.630 50.844 45.603 1.00 21.00 264 ALA B CA 1
ATOM 4583 C C . ALA B 1 264 ? 16.029 51.163 46.990 1.00 20.71 264 ALA B C 1
ATOM 4584 O O . ALA B 1 264 ? 15.554 52.302 47.178 1.00 20.65 264 ALA B O 1
ATOM 4586 N N . ALA B 1 265 ? 16.082 50.206 47.946 1.00 19.96 265 ALA B N 1
ATOM 4587 C CA . ALA B 1 265 ? 15.623 50.396 49.363 1.00 20.66 265 ALA B CA 1
ATOM 4588 C C . ALA B 1 265 ? 16.100 49.259 50.280 1.00 21.07 265 ALA B C 1
ATOM 4589 O O . ALA B 1 265 ? 16.629 48.280 49.795 1.00 22.09 265 ALA B O 1
ATOM 4591 N N . THR B 1 266 ? 15.866 49.351 51.593 1.00 20.70 266 THR B N 1
ATOM 4592 C CA . THR B 1 266 ? 16.306 48.269 52.461 1.00 21.11 266 THR B CA 1
ATOM 4593 C C . THR B 1 266 ? 15.114 47.716 53.205 1.00 20.80 266 THR B C 1
ATOM 4594 O O . THR B 1 266 ? 15.273 46.740 53.943 1.00 20.35 266 THR B O 1
ATOM 4598 N N . VAL B 1 267 ? 13.935 48.331 52.992 1.00 19.46 267 VAL B N 1
ATOM 4599 C CA . VAL B 1 267 ? 12.737 48.006 53.729 1.00 19.88 267 VAL B CA 1
ATOM 4600 C C . VAL B 1 267 ? 11.552 48.055 52.751 1.00 21.52 267 VAL B C 1
ATOM 4601 O O . VAL B 1 267 ? 11.567 48.845 51.805 1.00 22.12 267 VAL B O 1
ATOM 4605 N N . VAL B 1 268 ? 10.536 47.218 52.978 1.00 20.48 268 VAL B N 1
ATOM 4606 C CA . VAL B 1 268 ? 9.354 47.279 52.177 1.00 20.95 268 VAL B CA 1
ATOM 4607 C C . VAL B 1 268 ? 8.177 47.582 53.084 1.00 21.58 268 VAL B C 1
ATOM 4608 O O . VAL B 1 268 ? 7.944 46.915 54.111 1.00 20.97 268 VAL B O 1
ATOM 4612 N N . ASN B 1 269 ? 7.466 48.639 52.715 1.00 22.72 269 ASN B N 1
ATOM 4613 C CA . ASN B 1 269 ? 6.191 48.954 53.296 1.00 23.05 269 ASN B CA 1
ATOM 4614 C C . ASN B 1 269 ? 5.097 48.122 52.613 1.00 22.28 269 ASN B C 1
ATOM 4615 O O . ASN B 1 269 ? 4.786 48.316 51.468 1.00 24.18 269 ASN B O 1
ATOM 4620 N N . ILE B 1 270 ? 4.492 47.217 53.345 1.00 21.91 270 ILE B N 1
ATOM 4621 C CA . ILE B 1 270 ? 3.476 46.329 52.832 1.00 20.61 270 ILE B CA 1
ATOM 4622 C C . ILE B 1 270 ? 2.117 46.805 53.365 1.00 20.17 270 ILE B C 1
ATOM 4623 O O . ILE B 1 270 ? 1.949 47.018 54.603 1.00 19.91 270 ILE B O 1
ATOM 4628 N N . LYS B 1 271 ? 1.159 46.955 52.447 1.00 18.79 271 LYS B N 1
ATOM 4629 C CA . LYS B 1 271 ? -0.254 47.267 52.757 1.00 16.23 271 LYS B CA 1
ATOM 4630 C C . LYS B 1 271 ? -1.236 46.350 52.064 1.00 16.35 271 LYS B C 1
ATOM 4631 O O . LYS B 1 271 ? -1.243 46.188 50.796 1.00 16.90 271 LYS B O 1
ATOM 4637 N N . LEU B 1 272 ? -2.078 45.754 52.893 1.00 15.96 272 LEU B N 1
ATOM 4638 C CA . LEU B 1 272 ? -3.161 44.859 52.484 1.00 16.99 272 LEU B CA 1
ATOM 4639 C C . LEU B 1 272 ? -4.082 45.518 51.479 1.00 17.28 272 LEU B C 1
ATOM 4640 O O . LEU B 1 272 ? -4.452 44.883 50.496 1.00 17.02 272 LEU B O 1
ATOM 4645 N N . MET B 1 273 ? -4.450 46.776 51.734 1.00 18.90 273 MET B N 1
ATOM 4646 C CA . MET B 1 273 ? -5.390 47.528 50.864 1.00 21.34 273 MET B CA 1
ATOM 4647 C C . MET B 1 273 ? -4.923 47.731 49.426 1.00 23.19 273 MET B C 1
ATOM 4648 O O . MET B 1 273 ? -5.731 47.988 48.558 1.00 24.41 273 MET B O 1
ATOM 4653 N N . LYS B 1 274 ? -3.626 47.575 49.188 1.00 24.69 274 LYS B N 1
ATOM 4654 C CA . LYS B 1 274 ? -2.999 47.921 47.894 1.00 27.10 274 LYS B CA 1
ATOM 4655 C C . LYS B 1 274 ? -3.322 46.903 46.812 1.00 26.67 274 LYS B C 1
ATOM 4656 O O . LYS B 1 274 ? -3.562 47.264 45.663 1.00 27.40 274 LYS B O 1
ATOM 4662 N N . GLY B 1 275 ? -3.335 45.633 47.197 1.00 25.76 275 GLY B N 1
ATOM 4663 C CA . GLY B 1 275 ? -3.543 44.569 46.231 1.00 24.32 275 GLY B CA 1
ATOM 4664 C C . GLY B 1 275 ? -4.112 43.329 46.868 1.00 22.72 275 GLY B C 1
ATOM 4665 O O . GLY B 1 275 ? -4.197 42.334 46.222 1.00 21.87 275 GLY B O 1
ATOM 4666 N N . GLY B 1 276 ? -4.501 43.393 48.148 1.00 21.67 276 GLY B N 1
ATOM 4667 C CA . GLY B 1 276 ? -5.117 42.243 48.817 1.00 18.74 276 GLY B CA 1
ATOM 4668 C C . GLY B 1 276 ? -4.104 41.406 49.568 1.00 17.96 276 GLY B C 1
ATOM 4669 O O . GLY B 1 276 ? -2.876 41.602 49.440 1.00 16.99 276 GLY B O 1
ATOM 4670 N N . ILE B 1 277 ? -4.642 40.432 50.310 1.00 18.48 277 ILE B N 1
ATOM 4671 C CA . ILE B 1 277 ? -3.910 39.534 51.191 1.00 18.27 277 ILE B CA 1
ATOM 4672 C C . ILE B 1 277 ? -3.017 38.554 50.428 1.00 18.93 277 ILE B C 1
ATOM 4673 O O . ILE B 1 277 ? -1.829 38.412 50.779 1.00 20.34 277 ILE B O 1
ATOM 4678 N N . ALA B 1 278 ? -3.524 37.932 49.372 1.00 17.96 278 ALA B N 1
ATOM 4679 C CA . ALA B 1 278 ? -2.646 37.055 48.558 1.00 18.89 278 ALA B CA 1
ATOM 4680 C C . ALA B 1 278 ? -1.347 37.715 48.048 1.00 18.78 278 ALA B C 1
ATOM 4681 O O . ALA B 1 278 ? -0.270 37.149 48.165 1.00 20.28 278 ALA B O 1
ATOM 4683 N N . GLU B 1 279 ? -1.463 38.900 47.483 1.00 20.08 279 GLU B N 1
ATOM 4684 C CA . GLU B 1 279 ? -0.324 39.630 46.953 1.00 21.35 279 GLU B CA 1
ATOM 4685 C C . GLU B 1 279 ? 0.539 39.985 48.136 1.00 20.01 279 GLU B C 1
ATOM 4686 O O . GLU B 1 279 ? 1.717 39.692 48.113 1.00 22.25 279 GLU B O 1
ATOM 4692 N N . ALA B 1 280 ? -0.037 40.555 49.179 1.00 17.80 280 ALA B N 1
ATOM 4693 C CA . ALA B 1 280 ? 0.775 40.967 50.351 1.00 17.14 280 ALA B CA 1
ATOM 4694 C C . ALA B 1 280 ? 1.557 39.818 50.989 1.00 16.09 280 ALA B C 1
ATOM 4695 O O . ALA B 1 280 ? 2.698 40.013 51.385 1.00 15.27 280 ALA B O 1
ATOM 4697 N N . LEU B 1 281 ? 0.947 38.637 51.098 1.00 17.09 281 LEU B N 1
ATOM 4698 C CA . LEU B 1 281 ? 1.666 37.420 51.576 1.00 17.30 281 LEU B CA 1
ATOM 4699 C C . LEU B 1 281 ? 2.882 37.129 50.715 1.00 18.65 281 LEU B C 1
ATOM 4700 O O . LEU B 1 281 ? 3.964 36.834 51.258 1.00 18.36 281 LEU B O 1
ATOM 4705 N N . ASP B 1 282 ? 2.723 37.226 49.383 1.00 19.51 282 ASP B N 1
ATOM 4706 C CA . ASP B 1 282 ? 3.892 37.031 48.488 1.00 22.05 282 ASP B CA 1
ATOM 4707 C C . ASP B 1 282 ? 4.903 38.136 48.640 1.00 21.56 282 ASP B C 1
ATOM 4708 O O . ASP B 1 282 ? 6.085 37.856 48.654 1.00 22.61 282 ASP B O 1
ATOM 4713 N N . ILE B 1 283 ? 4.474 39.390 48.725 1.00 20.87 283 ILE B N 1
ATOM 4714 C CA . ILE B 1 283 ? 5.488 40.453 48.850 1.00 22.29 283 ILE B CA 1
ATOM 4715 C C . ILE B 1 283 ? 6.343 40.200 50.126 1.00 21.96 283 ILE B C 1
ATOM 4716 O O . ILE B 1 283 ? 7.551 40.377 50.120 1.00 22.60 283 ILE B O 1
ATOM 4721 N N . ALA B 1 284 ? 5.707 39.755 51.207 1.00 21.11 284 ALA B N 1
ATOM 4722 C CA . ALA B 1 284 ? 6.429 39.552 52.458 1.00 20.75 284 ALA B CA 1
ATOM 4723 C C . ALA B 1 284 ? 7.475 38.400 52.375 1.00 20.70 284 ALA B C 1
ATOM 4724 O O . ALA B 1 284 ? 8.592 38.521 52.849 1.00 21.94 284 ALA B O 1
ATOM 4726 N N . ALA B 1 285 ? 7.118 37.275 51.785 1.00 20.28 285 ALA B N 1
ATOM 4727 C CA . ALA B 1 285 ? 8.107 36.211 51.585 1.00 20.08 285 ALA B CA 1
ATOM 4728 C C . ALA B 1 285 ? 9.259 36.647 50.671 1.00 20.48 285 ALA B C 1
ATOM 4729 O O . ALA B 1 285 ? 10.393 36.363 50.960 1.00 21.57 285 ALA B O 1
ATOM 4731 N N . VAL B 1 286 ? 8.972 37.307 49.557 1.00 20.22 286 VAL B N 1
ATOM 4732 C CA . VAL B 1 286 ? 10.031 37.749 48.695 1.00 21.28 286 VAL B CA 1
ATOM 4733 C C . VAL B 1 286 ? 10.949 38.734 49.418 1.00 21.91 286 VAL B C 1
ATOM 4734 O O . VAL B 1 286 ? 12.162 38.666 49.273 1.00 23.23 286 VAL B O 1
ATOM 4738 N N . ALA B 1 287 ? 10.377 39.627 50.205 1.00 21.14 287 ALA B N 1
ATOM 4739 C CA . ALA B 1 287 ? 11.147 40.633 50.881 1.00 22.10 287 ALA B CA 1
ATOM 4740 C C . ALA B 1 287 ? 12.099 40.029 51.926 1.00 22.85 287 ALA B C 1
ATOM 4741 O O . ALA B 1 287 ? 13.264 40.414 51.987 1.00 23.54 287 ALA B O 1
ATOM 4743 N N A ARG B 1 288 ? 11.574 39.103 52.733 0.50 22.99 288 ARG B N 1
ATOM 4744 N N B ARG B 1 288 ? 11.600 39.111 52.760 0.50 22.87 288 ARG B N 1
ATOM 4745 C CA A ARG B 1 288 ? 12.344 38.353 53.739 0.50 23.28 288 ARG B CA 1
ATOM 4746 C CA B ARG B 1 288 ? 12.461 38.409 53.725 0.50 23.09 288 ARG B CA 1
ATOM 4747 C C A ARG B 1 288 ? 13.442 37.474 53.108 0.50 23.75 288 ARG B C 1
ATOM 4748 C C B ARG B 1 288 ? 13.537 37.624 52.981 0.50 23.62 288 ARG B C 1
ATOM 4749 O O A ARG B 1 288 ? 14.562 37.448 53.600 0.50 23.78 288 ARG B O 1
ATOM 4750 O O B ARG B 1 288 ? 14.719 37.783 53.281 0.50 23.37 288 ARG B O 1
ATOM 4765 N N . ALA B 1 289 ? 13.139 36.826 51.981 1.00 23.79 289 ALA B N 1
ATOM 4766 C CA . ALA B 1 289 ? 14.129 36.035 51.221 1.00 24.62 289 ALA B CA 1
ATOM 4767 C C . ALA B 1 289 ? 15.283 36.904 50.704 1.00 25.64 289 ALA B C 1
ATOM 4768 O O . ALA B 1 289 ? 16.470 36.467 50.724 1.00 26.75 289 ALA B O 1
ATOM 4770 N N . ALA B 1 290 ? 14.921 38.123 50.270 1.00 23.90 290 ALA B N 1
ATOM 4771 C CA . ALA B 1 290 ? 15.793 39.052 49.555 1.00 23.53 290 ALA B CA 1
ATOM 4772 C C . ALA B 1 290 ? 16.616 39.903 50.438 1.00 23.88 290 ALA B C 1
ATOM 4773 O O . ALA B 1 290 ? 17.445 40.662 49.955 1.00 24.30 290 ALA B O 1
ATOM 4775 N N . GLY B 1 291 ? 16.393 39.789 51.744 1.00 24.31 291 GLY B N 1
ATOM 4776 C CA . GLY B 1 291 ? 17.213 40.449 52.708 1.00 24.14 291 GLY B CA 1
ATOM 4777 C C . GLY B 1 291 ? 16.667 41.762 53.221 1.00 25.26 291 GLY B C 1
ATOM 4778 O O . GLY B 1 291 ? 17.319 42.391 54.070 1.00 26.38 291 GLY B O 1
ATOM 4779 N N . LEU B 1 292 ? 15.489 42.188 52.740 1.00 23.99 292 LEU B N 1
ATOM 4780 C CA . LEU B 1 292 ? 14.982 43.526 53.074 1.00 23.12 292 LEU B CA 1
ATOM 4781 C C . LEU B 1 292 ? 14.172 43.496 54.351 1.00 22.43 292 LEU B C 1
ATOM 4782 O O . LEU B 1 292 ? 13.580 42.478 54.648 1.00 24.37 292 LEU B O 1
ATOM 4787 N N . GLY B 1 293 ? 14.142 44.582 55.118 1.00 22.17 293 GLY B N 1
ATOM 4788 C CA . GLY B 1 293 ? 13.282 44.690 56.329 1.00 20.45 293 GLY B CA 1
ATOM 4789 C C . GLY B 1 293 ? 11.792 44.723 55.972 1.00 20.70 293 GLY B C 1
ATOM 4790 O O . GLY B 1 293 ? 11.409 45.076 54.832 1.00 20.69 293 GLY B O 1
ATOM 4791 N N . LEU B 1 294 ? 10.938 44.331 56.913 1.00 20.10 294 LEU B N 1
ATOM 4792 C CA . LEU B 1 294 ? 9.510 44.295 56.637 1.00 19.17 294 LEU B CA 1
ATOM 4793 C C . LEU B 1 294 ? 8.780 45.341 57.426 1.00 19.08 294 LEU B C 1
ATOM 4794 O O . LEU B 1 294 ? 8.986 45.452 58.640 1.00 17.64 294 LEU B O 1
ATOM 4799 N N . MET B 1 295 ? 7.910 46.092 56.740 1.00 18.95 295 MET B N 1
ATOM 4800 C CA . MET B 1 295 ? 7.089 47.148 57.402 1.00 18.68 295 MET B CA 1
ATOM 4801 C C . MET B 1 295 ? 5.625 46.927 57.049 1.00 18.52 295 MET B C 1
ATOM 4802 O O . MET B 1 295 ? 5.313 46.630 55.893 1.00 19.05 295 MET B O 1
ATOM 4807 N N . ILE B 1 296 ? 4.741 47.065 58.037 1.00 18.47 296 ILE B N 1
ATOM 4808 C CA . ILE B 1 296 ? 3.320 46.972 57.814 1.00 18.83 296 ILE B CA 1
ATOM 4809 C C . ILE B 1 296 ? 2.686 48.357 57.970 1.00 20.72 296 ILE B C 1
ATOM 4810 O O . ILE B 1 296 ? 2.962 49.099 58.944 1.00 20.76 296 ILE B O 1
ATOM 4815 N N . GLY B 1 297 ? 1.821 48.691 57.014 1.00 20.90 297 GLY B N 1
ATOM 4816 C CA . GLY B 1 297 ? 1.231 50.010 56.938 1.00 22.92 297 GLY B CA 1
ATOM 4817 C C . GLY B 1 297 ? -0.244 49.935 56.601 1.00 23.66 297 GLY B C 1
ATOM 4818 O O . GLY B 1 297 ? -0.864 48.895 56.758 1.00 24.59 297 GLY B O 1
ATOM 4819 N N . GLY B 1 298 ? -0.815 51.041 56.159 1.00 23.96 298 GLY B N 1
ATOM 4820 C CA . GLY B 1 298 ? -2.172 51.007 55.598 1.00 23.84 298 GLY B CA 1
ATOM 4821 C C . GLY B 1 298 ? -2.556 52.351 55.040 1.00 23.73 298 GLY B C 1
ATOM 4822 O O . GLY B 1 298 ? -1.782 53.281 55.070 1.00 24.05 298 GLY B O 1
ATOM 4823 N N A MET B 1 299 ? -3.745 52.425 54.465 0.50 24.49 299 MET B N 1
ATOM 4824 N N B MET B 1 299 ? -3.762 52.458 54.506 0.50 24.30 299 MET B N 1
ATOM 4825 C CA A MET B 1 299 ? -4.329 53.718 54.094 0.50 24.79 299 MET B CA 1
ATOM 4826 C CA B MET B 1 299 ? -4.289 53.776 54.105 0.50 24.36 299 MET B CA 1
ATOM 4827 C C A MET B 1 299 ? -5.012 54.261 55.366 0.50 24.82 299 MET B C 1
ATOM 4828 C C B MET B 1 299 ? -4.893 54.462 55.345 0.50 24.69 299 MET B C 1
ATOM 4829 O O A MET B 1 299 ? -4.550 53.987 56.475 0.50 24.78 299 MET B O 1
ATOM 4830 O O B MET B 1 299 ? -4.265 54.484 56.410 0.50 25.05 299 MET B O 1
ATOM 4839 N N . VAL B 1 300 ? -6.098 55.005 55.224 1.00 24.99 300 VAL B N 1
ATOM 4840 C CA . VAL B 1 300 ? -6.801 55.570 56.364 1.00 24.28 300 VAL B CA 1
ATOM 4841 C C . VAL B 1 300 ? -7.890 54.556 56.733 1.00 23.80 300 VAL B C 1
ATOM 4842 O O . VAL B 1 300 ? -8.990 54.559 56.157 1.00 23.81 300 VAL B O 1
ATOM 4846 N N . GLU B 1 301 ? -7.556 53.686 57.686 1.00 21.80 301 GLU B N 1
ATOM 4847 C CA . GLU B 1 301 ? -8.325 52.486 57.964 1.00 21.61 301 GLU B CA 1
ATOM 4848 C C . GLU B 1 301 ? -8.977 52.487 59.342 1.00 21.65 301 GLU B C 1
ATOM 4849 O O . GLU B 1 301 ? -8.379 52.929 60.334 1.00 22.58 301 GLU B O 1
ATOM 4855 N N . SER B 1 302 ? -10.187 51.955 59.417 1.00 20.59 302 SER B N 1
ATOM 4856 C CA . SER B 1 302 ? -10.801 51.734 60.683 1.00 20.56 302 SER B CA 1
ATOM 4857 C C . SER B 1 302 ? -10.148 50.548 61.429 1.00 19.16 302 SER B C 1
ATOM 4858 O O . SER B 1 302 ? -9.243 49.889 60.926 1.00 17.02 302 SER B O 1
ATOM 4861 N N . VAL B 1 303 ? -10.625 50.296 62.643 1.00 19.37 303 VAL B N 1
ATOM 4862 C CA . VAL B 1 303 ? -10.214 49.131 63.440 1.00 19.03 303 VAL B CA 1
ATOM 4863 C C . VAL B 1 303 ? -10.285 47.799 62.685 1.00 18.51 303 VAL B C 1
ATOM 4864 O O . VAL B 1 303 ? -9.519 46.886 62.939 1.00 18.57 303 VAL B O 1
ATOM 4868 N N . LEU B 1 304 ? -11.205 47.677 61.755 1.00 19.58 304 LEU B N 1
ATOM 4869 C CA . LEU B 1 304 ? -11.353 46.406 61.080 1.00 20.59 304 LEU B CA 1
ATOM 4870 C C . LEU B 1 304 ? -10.150 46.090 60.142 1.00 20.09 304 LEU B C 1
ATOM 4871 O O . LEU B 1 304 ? -9.471 45.084 60.293 1.00 19.80 304 LEU B O 1
ATOM 4876 N N . ALA B 1 305 ? -9.883 46.982 59.209 1.00 19.80 305 ALA B N 1
ATOM 4877 C CA . ALA B 1 305 ? -8.771 46.816 58.314 1.00 18.99 305 ALA B CA 1
ATOM 4878 C C . ALA B 1 305 ? -7.445 46.839 59.062 1.00 18.45 305 ALA B C 1
ATOM 4879 O O . ALA B 1 305 ? -6.579 46.024 58.767 1.00 18.19 305 ALA B O 1
ATOM 4881 N N . MET B 1 306 ? -7.280 47.688 60.074 1.00 18.45 306 MET B N 1
ATOM 4882 C CA . MET B 1 306 ? -6.010 47.632 60.826 1.00 17.91 306 MET B CA 1
ATOM 4883 C C . MET B 1 306 ? -5.778 46.405 61.699 1.00 17.78 306 MET B C 1
ATOM 4884 O O . MET B 1 306 ? -4.629 45.923 61.753 1.00 18.52 306 MET B O 1
ATOM 4889 N N . THR B 1 307 ? -6.819 45.884 62.364 1.00 17.72 307 THR B N 1
ATOM 4890 C CA . THR B 1 307 ? -6.727 44.579 63.059 1.00 18.06 307 THR B CA 1
ATOM 4891 C C . THR B 1 307 ? -6.308 43.483 62.083 1.00 16.63 307 THR B C 1
ATOM 4892 O O . THR B 1 307 ? -5.370 42.710 62.345 1.00 14.36 307 THR B O 1
ATOM 4896 N N . ALA B 1 308 ? -6.964 43.459 60.923 1.00 16.49 308 ALA B N 1
ATOM 4897 C CA . ALA B 1 308 ? -6.563 42.538 59.877 1.00 15.92 308 ALA B CA 1
ATOM 4898 C C . ALA B 1 308 ? -5.033 42.695 59.610 1.00 16.48 308 ALA B C 1
ATOM 4899 O O . ALA B 1 308 ? -4.254 41.708 59.714 1.00 15.86 308 ALA B O 1
ATOM 4901 N N . SER B 1 309 ? -4.580 43.917 59.302 1.00 16.20 309 SER B N 1
ATOM 4902 C CA . SER B 1 309 ? -3.151 44.091 59.046 1.00 16.09 309 SER B CA 1
ATOM 4903 C C . SER B 1 309 ? -2.349 43.647 60.229 1.00 15.88 309 SER B C 1
ATOM 4904 O O . SER B 1 309 ? -1.320 43.004 60.047 1.00 16.69 309 SER B O 1
ATOM 4907 N N . ALA B 1 310 ? -2.802 43.978 61.434 1.00 16.03 310 ALA B N 1
ATOM 4908 C CA . ALA B 1 310 ? -2.065 43.545 62.633 1.00 16.97 310 ALA B CA 1
ATOM 4909 C C . ALA B 1 310 ? -1.903 42.029 62.719 1.00 17.32 310 ALA B C 1
ATOM 4910 O O . ALA B 1 310 ? -0.836 41.584 63.124 1.00 17.13 310 ALA B O 1
ATOM 4912 N N . CYS B 1 311 ? -2.983 41.272 62.403 1.00 17.49 311 CYS B N 1
ATOM 4913 C CA . CYS B 1 311 ? -2.977 39.811 62.446 1.00 18.15 311 CYS B CA 1
ATOM 4914 C C . CYS B 1 311 ? -1.901 39.239 61.470 1.00 17.65 311 CYS B C 1
ATOM 4915 O O . CYS B 1 311 ? -1.073 38.437 61.872 1.00 16.32 311 CYS B O 1
ATOM 4918 N N . PHE B 1 312 ? -1.937 39.681 60.202 1.00 18.12 312 PHE B N 1
ATOM 4919 C CA . PHE B 1 312 ? -0.922 39.427 59.172 1.00 18.15 312 PHE B CA 1
ATOM 4920 C C . PHE B 1 312 ? 0.484 39.664 59.672 1.00 18.84 312 PHE B C 1
ATOM 4921 O O . PHE B 1 312 ? 1.319 38.741 59.671 1.00 19.45 312 PHE B O 1
ATOM 4929 N N . ALA B 1 313 ? 0.765 40.894 60.119 1.00 18.32 313 ALA B N 1
ATOM 4930 C CA . ALA B 1 313 ? 2.101 41.215 60.637 1.00 17.15 313 ALA B CA 1
ATOM 4931 C C . ALA B 1 313 ? 2.518 40.425 61.891 1.00 16.89 313 ALA B C 1
ATOM 4932 O O . ALA B 1 313 ? 3.657 39.890 61.989 1.00 17.57 313 ALA B O 1
ATOM 4934 N N . ALA B 1 314 ? 1.639 40.349 62.862 1.00 15.60 314 ALA B N 1
ATOM 4935 C CA . ALA B 1 314 ? 1.983 39.592 64.064 1.00 16.57 314 ALA B CA 1
ATOM 4936 C C . ALA B 1 314 ? 2.108 38.098 63.759 1.00 17.22 314 ALA B C 1
ATOM 4937 O O . ALA B 1 314 ? 2.963 37.385 64.305 1.00 18.19 314 ALA B O 1
ATOM 4939 N N . GLY B 1 315 ? 1.265 37.622 62.853 1.00 18.15 315 GLY B N 1
ATOM 4940 C CA . GLY B 1 315 ? 1.236 36.203 62.552 1.00 18.53 315 GLY B CA 1
ATOM 4941 C C . GLY B 1 315 ? 2.496 35.798 61.811 1.00 18.07 315 GLY B C 1
ATOM 4942 O O . GLY B 1 315 ? 3.102 34.746 62.117 1.00 18.26 315 GLY B O 1
ATOM 4943 N N . LEU B 1 316 ? 2.889 36.634 60.860 1.00 16.55 316 LEU B N 1
ATOM 4944 C CA . LEU B 1 316 ? 3.966 36.257 59.978 1.00 17.35 316 LEU B CA 1
ATOM 4945 C C . LEU B 1 316 ? 5.272 36.335 60.727 1.00 17.50 316 LEU B C 1
ATOM 4946 O O . LEU B 1 316 ? 6.201 35.547 60.461 1.00 17.73 316 LEU B O 1
ATOM 4951 N N . GLY B 1 317 ? 5.325 37.316 61.620 1.00 17.22 317 GLY B N 1
ATOM 4952 C CA . GLY B 1 317 ? 6.495 37.640 62.390 1.00 17.35 317 GLY B CA 1
ATOM 4953 C C . GLY B 1 317 ? 7.561 38.303 61.575 1.00 17.95 317 GLY B C 1
ATOM 4954 O O . GLY B 1 317 ? 7.479 38.351 60.357 1.00 16.43 317 GLY B O 1
ATOM 4955 N N . GLY B 1 318 ? 8.565 38.850 62.259 1.00 19.36 318 GLY B N 1
ATOM 4956 C CA . GLY B 1 318 ? 9.724 39.387 61.558 1.00 19.67 318 GLY B CA 1
ATOM 4957 C C . GLY B 1 318 ? 9.591 40.795 61.022 1.00 20.45 318 GLY B C 1
ATOM 4958 O O . GLY B 1 318 ? 10.492 41.245 60.292 1.00 20.44 318 GLY B O 1
ATOM 4959 N N . PHE B 1 319 ? 8.522 41.521 61.407 1.00 20.36 319 PHE B N 1
ATOM 4960 C CA . PHE B 1 319 ? 8.362 42.906 6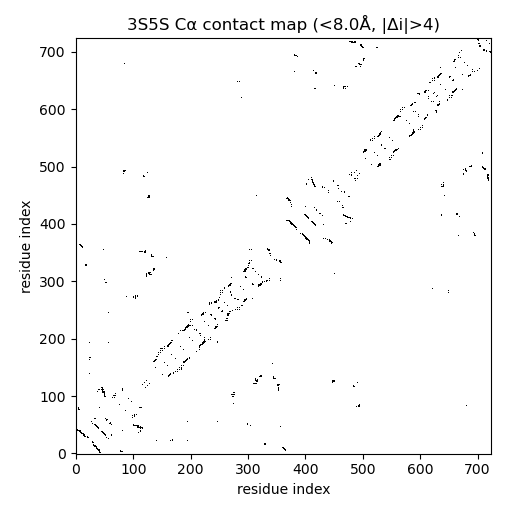0.956 1.00 19.90 319 PHE B CA 1
ATOM 4961 C C . PHE B 1 319 ? 9.148 43.855 61.838 1.00 21.56 319 PHE B C 1
ATOM 4962 O O . PHE B 1 319 ? 9.005 43.824 63.058 1.00 21.51 319 PHE B O 1
ATOM 4970 N N . SER B 1 320 ? 9.966 44.715 61.222 1.00 22.93 320 SER B N 1
ATOM 4971 C CA . SER B 1 320 ? 10.768 45.736 61.961 1.00 23.66 320 SER B CA 1
ATOM 4972 C C . SER B 1 320 ? 10.036 47.037 62.211 1.00 23.66 320 SER B C 1
ATOM 4973 O O . SER B 1 320 ? 10.364 47.746 63.172 1.00 24.18 320 SER B O 1
ATOM 4976 N N . PHE B 1 321 ? 9.075 47.382 61.344 1.00 22.12 321 PHE B N 1
ATOM 4977 C CA . PHE B 1 321 ? 8.346 48.667 61.512 1.00 22.30 321 PHE B CA 1
ATOM 4978 C C . PHE B 1 321 ? 6.838 48.396 61.476 1.00 21.60 321 PHE B C 1
ATOM 4979 O O . PHE B 1 321 ? 6.348 47.655 60.630 1.00 22.03 321 PHE B O 1
ATOM 4987 N N . VAL B 1 322 ? 6.099 48.975 62.390 1.00 20.24 322 VAL B N 1
ATOM 4988 C CA . VAL B 1 322 ? 4.686 48.841 62.343 1.00 19.72 322 VAL B CA 1
ATOM 4989 C C . VAL B 1 322 ? 4.146 50.234 62.328 1.00 20.24 322 VAL B C 1
ATOM 4990 O O . VAL B 1 322 ? 4.430 50.999 63.251 1.00 20.65 322 VAL B O 1
ATOM 4994 N N . ASP B 1 323 ? 3.370 50.560 61.301 1.00 20.99 323 ASP B N 1
ATOM 4995 C CA . ASP B 1 323 ? 2.746 51.885 61.119 1.00 22.25 323 ASP B CA 1
ATOM 4996 C C . ASP B 1 323 ? 1.221 51.728 60.977 1.00 22.84 323 ASP B C 1
ATOM 4997 O O . ASP B 1 323 ? 0.668 51.829 59.845 1.00 23.68 323 ASP B O 1
ATOM 5002 N N . LEU B 1 324 ? 0.546 51.474 62.107 1.00 22.10 324 LEU B N 1
ATOM 5003 C CA . LEU B 1 324 ? -0.892 51.177 62.160 1.00 21.46 324 LEU B CA 1
ATOM 5004 C C . LEU B 1 324 ? -1.577 52.031 63.198 1.00 22.13 324 LEU B C 1
ATOM 5005 O O . LEU B 1 324 ? -2.156 51.496 64.158 1.00 21.92 324 LEU B O 1
ATOM 5010 N N . ASP B 1 325 ? -1.549 53.350 62.988 1.00 22.99 325 ASP B N 1
ATOM 5011 C CA . ASP B 1 325 ? -2.025 54.325 63.971 1.00 23.97 325 ASP B CA 1
ATOM 5012 C C . ASP B 1 325 ? -3.395 54.896 63.636 1.00 24.52 325 ASP B C 1
ATOM 5013 O O . ASP B 1 325 ? -3.941 55.718 64.415 1.00 24.69 325 ASP B O 1
ATOM 5018 N N . THR B 1 326 ? -3.941 54.500 62.482 1.00 23.78 326 THR B N 1
ATOM 5019 C CA . THR B 1 326 ? -5.099 55.212 61.968 1.00 24.47 326 THR B CA 1
ATOM 5020 C C . THR B 1 326 ? -6.296 55.184 62.884 1.00 25.58 326 THR B C 1
ATOM 5021 O O . THR B 1 326 ? -7.017 56.172 62.924 1.00 27.06 326 THR B O 1
ATOM 5025 N N . PRO B 1 327 ? -6.486 54.104 63.682 1.00 25.83 327 PRO B N 1
ATOM 5026 C CA . PRO B 1 327 ? -7.670 54.233 64.571 1.00 26.64 327 PRO B CA 1
ATOM 5027 C C . PRO B 1 327 ? -7.538 55.338 65.604 1.00 27.95 327 PRO B C 1
ATOM 5028 O O . PRO B 1 327 ? -8.534 55.747 66.178 1.00 28.85 327 PRO B O 1
ATOM 5032 N N . LEU B 1 328 ? -6.321 55.821 65.841 1.00 28.59 328 LEU B N 1
ATOM 5033 C CA . LEU B 1 328 ? -6.128 56.919 66.782 1.00 29.16 328 LEU B CA 1
ATOM 5034 C C . LEU B 1 328 ? -6.661 58.197 66.170 1.00 30.02 328 LEU B C 1
ATOM 5035 O O . LEU B 1 328 ? -7.031 59.137 66.883 1.00 31.69 328 LEU B O 1
ATOM 5040 N N . PHE B 1 329 ? -6.697 58.248 64.839 1.00 29.17 329 PHE B N 1
ATOM 5041 C CA . PHE B 1 329 ? -7.169 59.437 64.198 1.00 30.37 329 PHE B CA 1
ATOM 5042 C C . PHE B 1 329 ? -8.640 59.431 63.907 1.00 31.18 329 PHE B C 1
ATOM 5043 O O . PHE B 1 329 ? -9.119 60.376 63.272 1.00 31.88 329 PHE B O 1
ATOM 5051 N N . LEU B 1 330 ? -9.365 58.418 64.387 1.00 30.82 330 LEU B N 1
ATOM 5052 C CA . LEU B 1 330 ? -10.790 58.351 64.062 1.00 32.66 330 LEU B CA 1
ATOM 5053 C C . LEU B 1 330 ? -11.676 58.878 65.197 1.00 33.46 330 LEU B C 1
ATOM 5054 O O . LEU B 1 330 ? -11.382 58.663 66.353 1.00 34.27 330 LEU B O 1
ATOM 5059 N N . ALA B 1 331 ? -12.758 59.567 64.882 1.00 34.41 331 ALA B N 1
ATOM 5060 C CA . ALA B 1 331 ? -13.602 60.133 65.955 1.00 35.38 331 ALA B CA 1
ATOM 5061 C C . ALA B 1 331 ? -14.531 59.109 66.615 1.00 35.36 331 ALA B C 1
ATOM 5062 O O . ALA B 1 331 ? -14.823 59.211 67.817 1.00 35.07 331 ALA B O 1
ATOM 5064 N N . GLU B 1 332 ? -14.985 58.147 65.807 1.00 34.61 332 GLU B N 1
ATOM 5065 C CA . GLU B 1 332 ? -15.957 57.132 66.202 1.00 35.41 332 GLU B CA 1
ATOM 5066 C C . GLU B 1 332 ? -15.409 55.791 65.836 1.00 33.53 332 GLU B C 1
ATOM 5067 O O . GLU B 1 332 ? -14.496 55.696 65.012 1.00 32.39 332 GLU B O 1
ATOM 5073 N N . ASN B 1 333 ? -16.004 54.754 66.426 1.00 32.73 333 ASN B N 1
ATOM 5074 C CA . ASN B 1 333 ? -15.600 53.401 66.156 1.00 30.99 333 ASN B CA 1
ATOM 5075 C C . ASN B 1 333 ? -16.826 52.511 66.053 1.00 31.02 333 ASN B C 1
ATOM 5076 O O . ASN B 1 333 ? -17.342 52.084 67.065 1.00 31.55 333 ASN B O 1
ATOM 5081 N N . PRO B 1 334 ? -17.309 52.243 64.812 1.00 30.17 334 PRO B N 1
ATOM 5082 C CA . PRO B 1 334 ? -18.579 51.523 64.676 1.00 29.53 334 PRO B CA 1
ATOM 5083 C C . PRO B 1 334 ? -18.447 50.022 64.938 1.00 28.70 334 PRO B C 1
ATOM 5084 O O . PRO B 1 334 ? -19.407 49.251 64.669 1.00 28.65 334 PRO B O 1
ATOM 5088 N N . PHE B 1 335 ? -17.290 49.612 65.461 1.00 26.37 335 PHE B N 1
ATOM 5089 C CA . PHE B 1 335 ? -16.994 48.202 65.614 1.00 24.91 335 PHE B CA 1
ATOM 5090 C C . PHE B 1 335 ? -16.757 47.735 67.032 1.00 24.86 335 PHE B C 1
ATOM 5091 O O . PHE B 1 335 ? -16.181 48.470 67.844 1.00 24.90 335 PHE B O 1
ATOM 5099 N N . ASP B 1 336 ? -17.179 46.502 67.314 1.00 24.05 336 ASP B N 1
ATOM 5100 C CA . ASP B 1 336 ? -16.723 45.767 68.507 1.00 24.84 336 ASP B CA 1
ATOM 5101 C C . ASP B 1 336 ? -15.471 44.888 68.207 1.00 23.03 336 ASP B C 1
ATOM 5102 O O . ASP B 1 336 ? -15.339 44.325 67.110 1.00 22.02 336 ASP B O 1
ATOM 5107 N N . GLY B 1 337 ? -14.603 44.734 69.206 1.00 22.31 337 GLY B N 1
ATOM 5108 C CA . GLY B 1 337 ? -13.495 43.793 69.157 1.00 21.23 337 GLY B CA 1
ATOM 5109 C C . GLY B 1 337 ? -12.309 44.331 68.359 1.00 21.27 337 GLY B C 1
ATOM 5110 O O . GLY B 1 337 ? -12.265 45.512 67.974 1.00 20.92 337 GLY B O 1
ATOM 5111 N N . GLY B 1 338 ? -11.364 43.445 68.061 1.00 20.87 338 GLY B N 1
ATOM 5112 C CA . GLY B 1 338 ? -10.111 43.859 67.445 1.00 20.53 338 GLY B CA 1
ATOM 5113 C C . GLY B 1 338 ? -9.016 43.963 68.489 1.00 20.77 338 GLY B C 1
ATOM 5114 O O . GLY B 1 338 ? -9.155 43.495 69.612 1.00 18.91 338 GLY B O 1
ATOM 5115 N N . PHE B 1 339 ? -7.917 44.571 68.051 1.00 21.54 339 PHE B N 1
ATOM 5116 C CA . PHE B 1 339 ? -6.713 44.814 68.833 1.00 22.33 339 PHE B CA 1
ATOM 5117 C C . PHE B 1 339 ? -7.049 45.537 70.117 1.00 23.33 339 PHE B C 1
ATOM 5118 O O . PHE B 1 339 ? -8.085 46.188 70.235 1.00 24.59 339 PHE B O 1
ATOM 5126 N N . VAL B 1 340 ? -6.146 45.471 71.067 1.00 24.32 340 VAL B N 1
ATOM 5127 C CA . VAL B 1 340 ? -6.255 46.312 72.239 1.00 24.93 340 VAL B CA 1
ATOM 5128 C C . VAL B 1 340 ? -5.022 47.192 72.223 1.00 25.12 340 VAL B C 1
ATOM 5129 O O . VAL B 1 340 ? -3.908 46.723 71.940 1.00 23.82 340 VAL B O 1
ATOM 5133 N N . GLN B 1 341 ? -5.235 48.482 72.485 1.00 25.52 341 GLN B N 1
ATOM 5134 C CA . GLN B 1 341 ? -4.148 49.443 72.395 1.00 25.58 341 GLN B CA 1
ATOM 5135 C C . GLN B 1 341 ? -3.780 50.032 73.756 1.00 25.68 341 GLN B C 1
ATOM 5136 O O . GLN B 1 341 ? -4.647 50.463 74.470 1.00 26.61 341 GLN B O 1
ATOM 5142 N N . ARG B 1 342 ? -2.494 50.057 74.085 1.00 25.91 342 ARG B N 1
ATOM 5143 C CA . ARG B 1 342 ? -1.977 50.789 75.241 1.00 27.52 342 ARG B CA 1
ATOM 5144 C C . ARG B 1 342 ? -0.842 51.704 74.820 1.00 25.63 342 ARG B C 1
ATOM 5145 O O . ARG B 1 342 ? 0.327 51.325 74.908 1.00 26.08 342 ARG B O 1
ATOM 5153 N N . GLY B 1 343 ? -1.179 52.904 74.374 1.00 24.83 343 GLY B N 1
ATOM 5154 C CA . GLY B 1 343 ? -0.205 53.772 73.712 1.00 23.24 343 GLY B CA 1
ATOM 5155 C C . GLY B 1 343 ? 0.268 53.067 72.452 1.00 21.12 343 GLY B C 1
ATOM 5156 O O . GLY B 1 343 ? -0.557 52.568 71.710 1.00 20.18 343 GLY B O 1
ATOM 5157 N N . PRO B 1 344 ? 1.599 52.979 72.228 1.00 20.75 344 PRO B N 1
ATOM 5158 C CA . PRO B 1 344 ? 2.052 52.329 71.005 1.00 19.12 344 PRO B CA 1
ATOM 5159 C C . PRO B 1 344 ? 1.858 50.810 71.045 1.00 18.92 344 PRO B C 1
ATOM 5160 O O . PRO B 1 344 ? 2.133 50.155 70.054 1.00 18.84 344 PRO B O 1
ATOM 5164 N N . ALA B 1 345 ? 1.473 50.252 72.192 1.00 19.96 345 ALA B N 1
ATOM 5165 C CA . ALA B 1 345 ? 1.392 48.776 72.334 1.00 20.15 345 ALA B CA 1
ATOM 5166 C C . ALA B 1 345 ? 0.083 48.205 71.847 1.00 20.45 345 ALA B C 1
ATOM 5167 O O . ALA B 1 345 ? -1.016 48.634 72.273 1.00 21.39 345 ALA B O 1
ATOM 5169 N N . LEU B 1 346 ? 0.182 47.266 70.910 1.00 20.49 346 LEU B N 1
ATOM 5170 C CA . LEU B 1 346 ? -1.009 46.676 70.324 1.00 21.05 346 LEU B CA 1
ATOM 5171 C C . LEU B 1 346 ? -1.046 45.203 70.688 1.00 20.93 346 LEU B C 1
ATOM 5172 O O . LEU B 1 346 ? -0.042 44.526 70.606 1.00 23.01 346 LEU B O 1
ATOM 5177 N N . SER B 1 347 ? -2.193 44.719 71.110 1.00 20.03 347 SER B N 1
ATOM 5178 C CA . SER B 1 347 ? -2.331 43.355 71.594 1.00 20.53 347 SER B CA 1
ATOM 5179 C C . SER B 1 347 ? -3.455 42.640 70.828 1.00 20.00 347 SER B C 1
ATOM 5180 O O . SER B 1 347 ? -4.555 43.213 70.679 1.00 17.82 347 SER B O 1
ATOM 5183 N N . LEU B 1 348 ? -3.176 41.428 70.319 1.00 20.23 348 LEU B N 1
ATOM 5184 C CA . LEU B 1 348 ? -4.220 40.603 69.663 1.00 21.17 348 LEU B CA 1
ATOM 5185 C C . LEU B 1 348 ? -4.611 39.340 70.468 1.00 23.03 348 LEU B C 1
ATOM 5186 O O . LEU B 1 348 ? -5.388 38.516 69.973 1.00 22.75 348 LEU B O 1
ATOM 5191 N N . GLU B 1 349 ? -4.013 39.169 71.659 1.00 24.58 349 GLU B N 1
ATOM 5192 C CA . GLU B 1 349 ? -4.286 38.069 72.621 1.00 27.70 349 GLU B CA 1
ATOM 5193 C C . GLU B 1 349 ? -5.763 37.720 72.711 1.00 27.88 349 GLU B C 1
ATOM 5194 O O . GLU B 1 349 ? -6.140 36.535 72.749 1.00 28.32 349 GLU B O 1
ATOM 5200 N N . GLY B 1 350 ? -6.573 38.772 72.794 1.00 27.03 350 GLY B N 1
ATOM 5201 C CA . GLY B 1 350 ? -7.998 38.626 72.920 1.00 27.16 350 GLY B CA 1
ATOM 5202 C C . GLY B 1 350 ? -8.750 38.209 71.669 1.00 26.77 350 GLY B C 1
ATOM 5203 O O . GLY B 1 350 ? -9.959 37.981 71.751 1.00 27.21 350 GLY B O 1
ATOM 5204 N N . ILE B 1 351 ? -8.089 38.113 70.503 1.00 24.20 351 ILE B N 1
ATOM 5205 C CA . ILE B 1 351 ? -8.853 37.761 69.303 1.00 21.56 351 ILE B CA 1
ATOM 5206 C C . ILE B 1 351 ? -8.846 36.266 69.215 1.00 21.97 351 ILE B C 1
ATOM 5207 O O . ILE B 1 351 ? -7.774 35.668 69.221 1.00 21.48 351 ILE B O 1
ATOM 5212 N N . ARG B 1 352 ? -10.031 35.662 69.138 1.00 22.96 352 ARG B N 1
ATOM 5213 C CA . ARG B 1 352 ? -10.152 34.189 69.170 1.00 23.76 352 ARG B CA 1
ATOM 5214 C C . ARG B 1 352 ? -10.760 33.595 67.913 1.00 23.89 352 ARG B C 1
ATOM 5215 O O . ARG B 1 352 ? -10.713 32.395 67.722 1.00 25.12 352 ARG B O 1
ATOM 5223 N N . ALA B 1 353 ? -11.339 34.415 67.051 1.00 23.10 353 ALA B N 1
ATOM 5224 C CA . ALA B 1 353 ? -12.067 33.897 65.887 1.00 23.12 353 ALA B CA 1
ATOM 5225 C C . ALA B 1 353 ? -11.985 34.912 64.733 1.00 22.35 353 ALA B C 1
ATOM 5226 O O . ALA B 1 353 ? -12.419 36.052 64.905 1.00 22.77 353 ALA B O 1
ATOM 5228 N N . GLY B 1 354 ? -11.459 34.512 63.574 1.00 20.71 354 GLY B N 1
ATOM 5229 C CA . GLY B 1 354 ? -11.257 35.479 62.485 1.00 20.59 354 GLY B CA 1
ATOM 5230 C C . GLY B 1 354 ? -10.411 36.645 62.986 1.00 20.73 354 GLY B C 1
ATOM 5231 O O . GLY B 1 354 ? -9.494 36.449 63.800 1.00 20.94 354 GLY B O 1
ATOM 5232 N N . HIS B 1 355 ? -10.677 37.863 62.523 1.00 19.89 355 HIS B N 1
ATOM 5233 C CA . HIS B 1 355 ? -9.939 39.010 63.072 1.00 18.91 355 HIS B CA 1
ATOM 5234 C C . HIS B 1 355 ? -10.652 39.637 64.238 1.00 18.90 355 HIS B C 1
ATOM 5235 O O . HIS B 1 355 ? -10.210 40.672 64.729 1.00 20.13 355 HIS B O 1
ATOM 5242 N N . GLY B 1 356 ? -11.766 39.037 64.665 1.00 17.95 356 GLY B N 1
ATOM 5243 C CA . GLY B 1 356 ? -12.407 39.409 65.913 1.00 16.75 356 GLY B CA 1
ATOM 5244 C C . GLY B 1 356 ? -13.179 40.716 65.892 1.00 17.34 356 GLY B C 1
ATOM 5245 O O . GLY B 1 356 ? -13.744 41.090 66.890 1.00 17.57 356 GLY B O 1
ATOM 5246 N N . VAL B 1 357 ? -13.231 41.404 64.745 1.00 17.51 357 VAL B N 1
ATOM 5247 C CA . VAL B 1 357 ? -13.959 42.676 64.626 1.00 16.97 357 VAL B CA 1
ATOM 5248 C C . VAL B 1 357 ? -15.354 42.402 64.047 1.00 18.11 357 VAL B C 1
ATOM 5249 O O . VAL B 1 357 ? -15.475 41.590 63.149 1.00 17.77 357 VAL B O 1
ATOM 5253 N N . THR B 1 358 ? -16.377 43.071 64.572 1.00 19.35 358 THR B N 1
ATOM 5254 C CA . THR B 1 358 ? -17.783 42.811 64.222 1.00 22.65 358 THR B CA 1
ATOM 5255 C C . THR B 1 358 ? -18.484 44.141 64.258 1.00 24.47 358 THR B C 1
ATOM 5256 O O . THR B 1 358 ? -18.132 44.963 65.065 1.00 25.30 358 THR B O 1
ATOM 5260 N N . PRO B 1 359 ? -19.456 44.375 63.384 1.00 26.88 359 PRO B N 1
ATOM 5261 C CA . PRO B 1 359 ? -20.093 45.666 63.565 1.00 30.07 359 PRO B CA 1
ATOM 5262 C C . PRO B 1 359 ? -20.990 45.670 64.779 1.00 32.20 359 PRO B C 1
ATOM 5263 O O . PRO B 1 359 ? -21.794 44.764 64.914 1.00 34.39 359 PRO B O 1
ATOM 5267 N N . GLN B 1 360 ? -20.867 46.693 65.629 1.00 33.92 360 GLN B N 1
ATOM 5268 C CA . GLN B 1 360 ? -21.804 46.942 66.763 1.00 36.51 360 GLN B CA 1
ATOM 5269 C C . GLN B 1 360 ? -23.289 46.674 66.426 1.00 37.04 360 GLN B C 1
ATOM 5270 O O . GLN B 1 360 ? -23.828 47.240 65.454 1.00 37.83 360 GLN B O 1
#

Nearest PDB structures (foldseek):
  3s5s-assembly1_B  TM=9.737E-01  e=5.502E-67  Sorangium cellulosum So ce56
  3ik4-assembly5_B  TM=9.715E-01  e=3.560E-47  Herpetosiphon aurantiacus DSM 785
  3ik4-assembly5_A  TM=9.700E-01  e=8.081E-47  Herpetosiphon aurantiacus DSM 785
  3u9i-assembly1_A  TM=9.637E-01  e=1.424E-45  Roseiflexus sp. RS-1
  3ik4-assembly3_C  TM=9.727E-01  e=6.407E-44  Herpetosiphon aurantiacus DSM 785

Radius of gyration: 27.06 Å; Cα contacts (8 Å, |Δi|>4): 1836; chains: 2; bounding box: 54×79×62 Å

Solvent-accessible surface area: 26241 Å² total; per-residue (Å²): 162,54,60,4,67,1,116,39,2,3,0,65,50,16,69,2,49,7,118,97,65,13,12,16,17,63,21,80,24,126,112,0,16,1,1,12,1,12,0,30,0,39,69,40,21,69,0,13,0,2,0,1,4,9,61,45,20,77,49,36,58,31,105,41,3,52,64,23,2,38,83,8,102,148,26,0,16,39,29,24,0,53,19,4,26,31,5,5,93,41,0,108,142,77,32,72,28,35,25,1,1,2,2,3,0,1,4,3,0,1,0,0,0,5,0,53,97,18,46,6,4,0,12,0,8,5,0,4,34,31,31,75,25,96,2,3,30,8,6,22,32,21,24,45,88,165,2,80,86,39,0,142,176,5,32,68,140,37,8,174,31,0,6,0,17,2,2,33,225,72,43,101,21,5,56,49,1,0,86,19,0,35,72,19,2,98,45,5,28,2,4,0,1,0,19,15,36,14,76,15,50,94,0,38,63,15,3,56,76,0,102,225,64,56,4,78,3,26,0,0,0,0,0,0,64,87,119,49,23,111,5,1,81,61,0,22,206,165,13,69,18,63,0,0,0,1,26,1,1,38,28,12,122,13,0,35,97,0,23,92,59,185,0,3,51,4,0,0,1,11,5,4,19,4,1,0,18,29,1,25,20,7,6,12,0,0,166,14,27,68,18,22,11,0,0,0,14,12,4,2,2,13,0,6,0,0,2,1,0,0,0,1,4,0,14,16,52,33,76,34,16,11,0,2,5,24,65,18,15,48,104,79,45,7,75,48,10,18,83,47,160,24,14,32,2,27,1,140,63,3,198,31,0,0,30,2,64,44,147,112,45,66,84,23,126,214,105,70,4,71,3,152,97,4,33,21,106,47,13,71,4,50,45,81,40,9,58,78,30,89,38,58,99,148,126,151,7,30,4,0,14,0,16,0,34,0,46,72,40,19,66,0,13,0,2,0,1,13,54,78,107,34,70,52,40,62,36,112,39,6,88,61,19,0,68,75,4,78,129,40,0,63,52,33,29,0,56,19,13,37,31,5,6,91,39,0,131,149,60,29,78,28,32,29,2,1,1,6,3,0,0,9,4,0,2,2,0,0,4,0,52,95,14,49,4,5,0,9,0,10,2,0,2,30,30,33,77,22,96,1,4,5,25,2,40,66,14,40,37,123,119,1,84,63,12,0,128,67,1,44,79,98,35,3,173,29,0,16,0,70,9,9,54,196,68,24,105,29,4,49,37,1,1,79,16,0,31,83,30,4,92,58,6,26,2,6,0,3,2,75,20,37,8,82,11,45,72,0,35,64,17,5,54,71,0,129,217,70,54,2,90,8,28,0,0,3,1,0,0,67,82,127,51,27,106,2,0,53,55,0,15,146,162,13,59,21,60,0,0,0,5,44,0,1,45,40,18,131,13,0,31,101,0,26,91,50,124,0,3,37,3,0,1,3,16,5,6,39,5,0,0,18,46,2,20,40,11,0,3,0,0,73,12,24,68,21,22,6,0,0,0,17,18,45,4,3,11,0,6,2,0,2,1,0,0,0,1,4,0,3,10,60,30,79,33,12,10,4,6,24,21,35,26,16,50,114,77,46,7,78,52,11,26,95,47,194,20,19,47,2,35,1,134,67,4,183,38,0,0,28,1,61,50,153